Protein AF-A0A8S2XVG3-F1 (afdb_monomer_lite)

Sequence (510 aa):
TIIQNVLNEGRQILRTYENKLIPIVYLKQIENNSELLQLLKEYVKYQWGQLQTWFRSFIDQQRNEAPELYERILIRQAEYGKKYLNDCPYLSLAIQFLYELDESNIDKLNEIWHDLITDGRQAIRKHSEYFIPQVLDEQLSSNTSGIFLALKEYFRIPLTDILREIQQADRNDLYSKIFDIMVEDGWHGINKCESLLPPIKFKLLKEQVEKRFSSNHLMNIRSTTSIPFATNPEQPTTERLAVRDCVEKSSLRLIDLIQAGELIYIKTTMGNVIENIVEEFYKHHSFQTFIKACLIPIMYLLKRQQNLDLFVNNITLKLMDSTMSQDIPKISLKMLVHVLLENSDQFLSRIILTLLTKRNPVPFLVPNVHNWKNNQYTEYIPDIIDIWDYKTPTFLSFGISSCHGKSSLLNALFMCYFEQSDHSVYFQETIDIDFGYNYNPKRQLNLADTHGHMSLETLQKYVNLFDGFFINIEKEYFERNRDTVQTYLNSISDNKLKILLIRDVPQEQH

Radius of gyration: 27.26 Å; chains: 1; bounding box: 74×54×62 Å

Foldseek 3Di:
DQVVCCLAFAQQCCVVCCVVDDVVVNVQQVDPPHPLLVVLLVVVVVVQVVDDPLSVVVLVVLCVPPVVLSVQVSSVCNHTPCPQVPPANLQSVLCCSQLVDHPVCSVVSVVLVLQCQAFALVSVVVVVVSDDVVLNCCSQPDCSRSLNVSQLVVVLPLLVLQCVLLVNDCDPNLSVVQSNQCNRGHLVSLVVCCVVDDNVSSVSSNVSSCVVSPPVVVVPVPDDDDDDDDDDDDDDDPLLVLLLLLFDAAQDEPVLLVCLQPPDPPPPDLLVLLVVLLVVCVVPVRSSSSLVSVLSVLSNCLVVLHDCVVSVVSSQVVLVPDPPPDDRDDDDPLSSLVSNLSNHDPVVNVVSLVSCQQRNWDWQWFFDSPPPVPVDGDIDGDVCVVVDPPQAAEEEEFEAAFFACSVVVCCVPVVDDDDRDQPDPRQAQIKIKHQQNVDVVRDSHIYIYHHGHHDLVSCLVCLVVGQAYEYEYEQVCCVVPVVVVVSSVVSHDPSHHYHYDHDPDPPPPD

Structure (mmCIF, N/CA/C/O backbone):
data_AF-A0A8S2XVG3-F1
#
_entry.id   AF-A0A8S2XVG3-F1
#
loop_
_atom_site.group_PDB
_atom_site.id
_atom_site.type_symbol
_atom_site.label_atom_id
_atom_site.label_alt_id
_atom_site.label_comp_id
_atom_site.label_asym_id
_atom_site.label_entity_id
_atom_site.label_seq_id
_atom_site.pdbx_PDB_ins_code
_atom_site.Cartn_x
_atom_site.Cartn_y
_atom_site.Cartn_z
_atom_site.occupancy
_atom_site.B_iso_or_equiv
_atom_site.auth_seq_id
_atom_site.auth_comp_id
_atom_site.auth_asym_id
_atom_site.auth_atom_id
_atom_site.pdbx_PDB_model_num
ATOM 1 N N . THR A 1 1 ? 11.195 7.641 -12.177 1.00 75.31 1 THR A N 1
ATOM 2 C CA . THR A 1 1 ? 11.093 8.901 -12.948 1.00 75.31 1 THR A CA 1
ATOM 3 C C . THR A 1 1 ? 11.133 8.769 -14.475 1.00 75.31 1 THR A C 1
ATOM 5 O O . THR A 1 1 ? 10.624 9.659 -15.120 1.00 75.31 1 THR A O 1
ATOM 8 N N . ILE A 1 2 ? 11.619 7.698 -15.113 1.00 84.81 2 ILE A N 1
ATOM 9 C CA . ILE A 1 2 ? 11.111 7.290 -16.455 1.00 84.81 2 ILE A CA 1
ATOM 10 C C . ILE A 1 2 ? 10.787 5.804 -16.387 1.00 84.81 2 ILE A C 1
ATOM 12 O O . ILE A 1 2 ? 9.667 5.410 -16.665 1.00 84.81 2 ILE A O 1
ATOM 16 N N . ILE A 1 3 ? 11.722 5.011 -15.850 1.00 85.69 3 ILE A N 1
ATOM 17 C CA . ILE A 1 3 ? 11.545 3.574 -15.588 1.00 85.69 3 ILE A CA 1
ATOM 18 C C . ILE A 1 3 ? 10.260 3.296 -14.799 1.00 85.69 3 ILE A C 1
ATOM 20 O O . ILE A 1 3 ? 9.439 2.521 -15.257 1.00 85.69 3 ILE A O 1
ATOM 24 N N . GLN A 1 4 ? 10.036 3.969 -13.664 1.00 86.19 4 GLN A N 1
ATOM 25 C CA . GLN A 1 4 ? 8.808 3.766 -12.880 1.00 86.19 4 GLN A CA 1
ATOM 26 C C . GLN A 1 4 ? 7.526 4.058 -13.675 1.00 86.19 4 GLN A C 1
ATOM 28 O O . GLN A 1 4 ? 6.537 3.350 -13.523 1.00 86.19 4 GLN A O 1
ATOM 33 N N . ASN A 1 5 ? 7.553 5.076 -14.537 1.00 89.81 5 ASN A N 1
ATOM 34 C CA . ASN A 1 5 ? 6.406 5.427 -15.368 1.00 89.81 5 ASN A CA 1
ATOM 35 C C . ASN A 1 5 ? 6.217 4.366 -16.450 1.00 89.81 5 ASN A C 1
ATOM 37 O O . ASN A 1 5 ? 5.103 3.928 -16.667 1.00 89.81 5 ASN A O 1
ATOM 41 N N . VAL A 1 6 ? 7.299 3.862 -17.047 1.00 91.38 6 VAL A N 1
ATOM 42 C CA . VAL A 1 6 ? 7.258 2.751 -18.009 1.00 91.38 6 VAL A CA 1
ATOM 43 C C . VAL A 1 6 ? 6.750 1.455 -17.365 1.00 91.38 6 VAL A C 1
ATOM 45 O O . VAL A 1 6 ? 5.984 0.728 -17.984 1.00 91.38 6 VAL A O 1
ATOM 48 N N . LEU A 1 7 ? 7.115 1.172 -16.112 1.00 88.94 7 LEU A N 1
ATOM 49 C CA . LEU A 1 7 ? 6.604 0.010 -15.376 1.00 88.94 7 LEU A CA 1
ATOM 50 C C . LEU A 1 7 ? 5.113 0.151 -15.020 1.00 88.94 7 LEU A C 1
ATOM 52 O O . LEU A 1 7 ? 4.405 -0.850 -14.970 1.00 88.94 7 LEU A O 1
ATOM 56 N N . ASN A 1 8 ? 4.627 1.373 -14.775 1.00 85.62 8 ASN A N 1
ATOM 57 C CA . ASN A 1 8 ? 3.236 1.632 -14.386 1.00 85.62 8 ASN A CA 1
ATOM 58 C C . ASN A 1 8 ? 2.288 1.835 -15.580 1.00 85.62 8 ASN A C 1
ATOM 60 O O . ASN A 1 8 ? 1.155 1.365 -15.545 1.00 85.62 8 ASN A O 1
ATOM 64 N N . GLU A 1 9 ? 2.736 2.544 -16.610 1.00 91.75 9 GLU A N 1
ATOM 65 C CA . GLU A 1 9 ? 1.942 3.036 -17.749 1.00 91.75 9 GLU A CA 1
ATOM 66 C C . GLU A 1 9 ? 2.367 2.393 -19.077 1.00 91.75 9 GLU A C 1
ATOM 68 O O . GLU A 1 9 ? 1.848 2.728 -20.141 1.00 91.75 9 GLU A O 1
ATOM 73 N N . GLY A 1 10 ? 3.305 1.447 -19.016 1.00 94.25 10 GLY A N 1
ATOM 74 C CA . GLY A 1 10 ? 3.794 0.707 -20.166 1.00 94.25 10 GLY A CA 1
ATOM 75 C C . GLY A 1 10 ? 4.739 1.513 -21.046 1.00 94.25 10 GLY A C 1
ATOM 76 O O . GLY A 1 10 ? 5.086 2.667 -20.792 1.00 94.25 10 GLY A O 1
ATOM 77 N N . ARG A 1 11 ? 5.186 0.872 -22.120 1.00 96.00 11 ARG A N 1
ATOM 78 C CA . ARG A 1 11 ? 6.143 1.411 -23.086 1.00 96.00 11 ARG A CA 1
ATOM 79 C C . ARG A 1 11 ? 5.700 2.727 -23.727 1.00 96.00 11 ARG A C 1
ATOM 81 O O . ARG A 1 11 ? 6.538 3.595 -23.970 1.00 96.00 11 ARG A O 1
ATOM 88 N N . GLN A 1 12 ? 4.404 2.903 -23.985 1.00 94.69 12 GLN A N 1
ATOM 89 C CA . GLN A 1 12 ? 3.871 4.056 -24.717 1.00 94.69 12 GLN A CA 1
ATOM 90 C C . GLN A 1 12 ? 4.056 5.383 -23.977 1.00 94.69 12 GLN A C 1
ATOM 92 O O . GLN A 1 12 ? 4.107 6.434 -24.622 1.00 94.69 12 GLN A O 1
ATOM 97 N N . ILE A 1 13 ? 4.268 5.359 -22.656 1.00 95.19 13 ILE A N 1
ATOM 98 C CA . ILE A 1 13 ? 4.590 6.571 -21.894 1.00 95.19 13 ILE A CA 1
ATOM 99 C C . ILE A 1 13 ? 5.897 7.226 -22.360 1.00 95.19 13 ILE A C 1
ATOM 101 O O . ILE A 1 13 ? 6.072 8.433 -22.189 1.00 95.19 13 ILE A O 1
ATOM 105 N N . LEU A 1 14 ? 6.795 6.474 -23.015 1.00 93.75 14 LEU A N 1
ATOM 106 C CA . LEU A 1 14 ? 8.034 7.008 -23.587 1.00 93.75 14 LEU A CA 1
ATOM 107 C C . LEU A 1 14 ? 7.797 8.115 -24.615 1.00 93.75 14 LEU A C 1
ATOM 109 O O . LEU A 1 14 ? 8.658 8.982 -24.747 1.00 93.75 14 LEU A O 1
ATOM 113 N N . ARG A 1 15 ? 6.632 8.157 -25.274 1.00 94.69 15 ARG A N 1
ATOM 114 C CA . ARG A 1 15 ? 6.269 9.257 -26.185 1.00 94.69 15 ARG A CA 1
ATOM 115 C C . ARG A 1 15 ? 6.260 10.613 -25.477 1.00 94.69 15 ARG A C 1
ATOM 117 O O . ARG A 1 15 ? 6.651 11.619 -26.055 1.00 94.69 15 ARG A O 1
ATOM 124 N N . THR A 1 16 ? 5.904 10.649 -24.191 1.00 95.19 16 THR A N 1
ATOM 125 C CA . THR A 1 16 ? 5.948 11.886 -23.383 1.00 95.19 16 THR A CA 1
ATOM 126 C C . THR A 1 16 ? 7.378 12.338 -23.057 1.00 95.19 16 THR A C 1
ATOM 128 O O . THR A 1 16 ? 7.608 13.481 -22.657 1.00 95.19 16 THR A O 1
ATOM 131 N N . TYR A 1 17 ? 8.354 11.449 -23.262 1.00 92.88 17 TYR A N 1
ATOM 132 C CA . TYR A 1 17 ? 9.777 11.674 -23.033 1.00 92.88 17 TYR A CA 1
ATOM 133 C C . TYR A 1 17 ? 10.589 11.749 -24.328 1.00 92.88 17 TYR A C 1
ATOM 135 O O . TYR A 1 17 ? 11.808 11.847 -24.239 1.00 92.88 17 TYR A O 1
ATOM 143 N N . GLU A 1 18 ? 9.963 11.747 -25.508 1.00 92.81 18 GLU A N 1
ATOM 144 C CA . GLU A 1 18 ? 10.651 11.707 -26.808 1.00 92.81 18 GLU A CA 1
ATOM 145 C C . GLU A 1 18 ? 11.762 12.764 -26.916 1.00 92.81 18 GLU A C 1
ATOM 147 O O . GLU A 1 18 ? 12.920 12.433 -27.159 1.00 92.81 18 GLU A O 1
ATOM 152 N N . ASN A 1 19 ? 11.452 14.019 -26.575 1.00 92.75 19 ASN A N 1
ATOM 153 C CA . ASN A 1 19 ? 12.404 15.139 -26.617 1.00 92.75 19 ASN A CA 1
ATOM 154 C C . ASN A 1 19 ? 13.506 15.082 -25.540 1.00 92.75 19 ASN A C 1
ATOM 156 O O . ASN A 1 19 ? 14.414 15.911 -25.535 1.00 92.75 19 ASN A O 1
ATOM 160 N N . LYS A 1 20 ? 13.401 14.155 -24.583 1.00 91.00 20 LYS A N 1
ATOM 161 C CA . LYS A 1 20 ? 14.338 13.974 -23.462 1.00 91.00 20 LYS A CA 1
ATOM 162 C C . LYS A 1 20 ? 15.216 12.733 -23.631 1.00 91.00 20 LYS A C 1
ATOM 164 O O . LYS A 1 20 ? 16.113 12.515 -22.819 1.00 91.00 20 LYS A O 1
ATOM 169 N N . LEU A 1 21 ? 14.949 11.911 -24.644 1.00 89.38 21 LEU A N 1
ATOM 170 C CA . LEU A 1 21 ? 15.675 10.680 -24.925 1.00 89.38 21 LEU A CA 1
ATOM 171 C C . LEU A 1 21 ? 16.582 10.868 -26.138 1.00 89.38 21 LEU A C 1
ATOM 173 O O . LEU A 1 21 ? 16.324 11.684 -27.017 1.00 89.38 21 LEU A O 1
ATOM 177 N N . ILE A 1 22 ? 17.658 10.084 -26.200 1.00 94.00 22 ILE A N 1
ATOM 178 C CA . ILE A 1 22 ? 18.505 10.033 -27.394 1.00 94.00 22 ILE A CA 1
ATOM 179 C C . ILE A 1 22 ? 17.639 9.494 -28.548 1.00 94.00 22 ILE A C 1
ATOM 181 O O . ILE A 1 22 ? 17.160 8.363 -28.426 1.00 94.00 22 ILE A O 1
ATOM 185 N N . PRO A 1 23 ? 17.453 10.229 -29.665 1.00 93.69 23 PRO A N 1
ATOM 186 C CA . PRO A 1 23 ? 16.463 9.878 -30.689 1.00 93.69 23 PRO A CA 1
ATOM 187 C C . PRO A 1 23 ? 16.613 8.460 -31.245 1.00 93.69 23 PRO A C 1
ATOM 189 O O . PRO A 1 23 ? 15.637 7.728 -31.344 1.00 93.69 23 PRO A O 1
ATOM 192 N N . ILE A 1 24 ? 17.848 8.027 -31.524 1.00 92.56 24 ILE A N 1
ATOM 193 C CA . ILE A 1 24 ? 18.134 6.672 -32.026 1.00 92.56 24 ILE A CA 1
ATOM 194 C C . ILE A 1 24 ? 17.707 5.600 -31.011 1.00 92.56 24 ILE A C 1
ATOM 196 O O . ILE A 1 24 ? 17.175 4.560 -31.390 1.00 92.56 24 ILE A O 1
ATOM 200 N N . VAL A 1 25 ? 17.916 5.850 -29.714 1.00 88.81 25 VAL A N 1
ATOM 201 C CA . VAL A 1 25 ? 17.513 4.924 -28.647 1.00 88.81 25 VAL A CA 1
ATOM 202 C C . VAL A 1 25 ? 15.995 4.896 -28.524 1.00 88.81 25 VAL A C 1
ATOM 204 O O . VAL A 1 25 ? 15.422 3.817 -28.451 1.00 88.81 25 VAL A O 1
ATOM 207 N N . TYR A 1 26 ? 15.340 6.056 -28.535 1.00 93.88 26 TYR A N 1
ATOM 208 C CA . TYR A 1 26 ? 13.881 6.138 -28.483 1.00 93.88 26 TYR A CA 1
ATOM 209 C C . TYR A 1 26 ? 13.224 5.390 -29.647 1.00 93.88 26 TYR A C 1
ATOM 211 O O . TYR A 1 26 ? 12.394 4.515 -29.405 1.00 93.88 26 TYR A O 1
ATOM 219 N N . LEU A 1 27 ? 13.651 5.670 -30.884 1.00 93.94 27 LEU A N 1
ATOM 220 C CA . LEU A 1 27 ? 13.124 5.017 -32.083 1.00 93.94 27 LEU A CA 1
ATOM 221 C C . LEU A 1 27 ? 13.287 3.495 -31.993 1.00 93.94 27 LEU A C 1
ATOM 223 O O . LEU A 1 27 ? 12.306 2.767 -32.113 1.00 93.94 27 LEU A O 1
ATOM 227 N N . LYS A 1 28 ? 14.482 3.016 -31.624 1.00 94.38 28 LYS A N 1
ATOM 228 C CA . LYS A 1 28 ? 14.734 1.582 -31.425 1.00 94.38 28 LYS A CA 1
ATOM 229 C C . LYS A 1 28 ? 13.842 0.960 -30.343 1.00 94.38 28 LYS A C 1
ATOM 231 O O . LYS A 1 28 ? 13.479 -0.209 -30.438 1.00 94.38 28 LYS A O 1
ATOM 236 N N . GLN A 1 29 ? 13.516 1.700 -29.281 1.00 93.06 29 GLN A N 1
ATOM 237 C CA . GLN A 1 29 ? 12.730 1.161 -28.168 1.00 93.06 29 GLN A CA 1
ATOM 238 C C . GLN A 1 29 ? 11.214 1.244 -28.376 1.00 93.06 29 GLN A C 1
ATOM 240 O O . GLN A 1 29 ? 10.501 0.474 -27.728 1.00 93.06 29 GLN A O 1
ATOM 245 N N . ILE A 1 30 ? 10.718 2.099 -29.277 1.00 92.88 30 ILE A N 1
ATOM 246 C CA . ILE A 1 30 ? 9.289 2.193 -29.623 1.00 92.88 30 ILE A CA 1
ATOM 247 C C . ILE A 1 30 ? 8.900 1.306 -30.822 1.00 92.88 30 ILE A C 1
ATOM 249 O O . ILE A 1 30 ? 7.721 1.007 -31.004 1.00 92.88 30 ILE A O 1
ATOM 253 N N . GLU A 1 31 ? 9.875 0.834 -31.605 1.00 92.69 31 GLU A N 1
ATOM 254 C CA . GLU A 1 31 ? 9.681 -0.137 -32.692 1.00 92.69 31 GLU A CA 1
ATOM 255 C C . GLU A 1 31 ? 9.022 -1.442 -32.217 1.00 92.69 31 GLU A C 1
ATOM 257 O O . GLU A 1 31 ? 9.217 -1.893 -31.086 1.00 92.69 31 GLU A O 1
ATOM 262 N N . ASN A 1 32 ? 8.250 -2.093 -33.090 1.00 88.25 32 ASN A N 1
ATOM 263 C CA . ASN A 1 32 ? 7.699 -3.419 -32.799 1.00 88.25 32 ASN A CA 1
ATOM 264 C C . ASN A 1 32 ? 8.835 -4.412 -32.503 1.00 88.25 32 ASN A C 1
ATOM 266 O O . ASN A 1 32 ? 9.866 -4.396 -33.169 1.00 88.25 32 ASN A O 1
ATOM 270 N N . ASN A 1 33 ? 8.634 -5.294 -31.520 1.00 89.44 33 ASN A N 1
ATOM 271 C CA . ASN A 1 33 ? 9.637 -6.263 -31.053 1.00 89.44 33 ASN A CA 1
ATOM 272 C C . ASN A 1 33 ? 10.908 -5.651 -30.435 1.00 89.44 33 ASN A C 1
ATOM 274 O O . ASN A 1 33 ? 11.951 -6.307 -30.415 1.00 89.44 33 ASN A O 1
ATOM 278 N N . SER A 1 34 ? 10.834 -4.428 -29.897 1.00 95.50 34 SER A N 1
ATOM 279 C CA . SER A 1 34 ? 11.965 -3.846 -29.174 1.00 95.50 34 SER A CA 1
ATOM 280 C C . SER A 1 34 ? 12.362 -4.661 -27.939 1.00 95.50 34 SER A C 1
ATOM 282 O O . SER A 1 34 ? 11.557 -5.375 -27.336 1.00 95.50 34 SER A O 1
ATOM 284 N N . GLU A 1 35 ? 13.622 -4.520 -27.530 1.00 95.38 35 GLU A N 1
ATOM 285 C CA . GLU A 1 35 ? 14.143 -5.137 -26.307 1.00 95.38 35 GLU A CA 1
ATOM 286 C C . GLU A 1 35 ? 13.335 -4.708 -25.076 1.00 95.38 35 GLU A C 1
ATOM 288 O O . GLU A 1 35 ? 12.970 -5.545 -24.251 1.00 95.38 35 GLU A O 1
ATOM 293 N N . LEU A 1 36 ? 12.974 -3.423 -24.989 1.00 94.69 36 LEU A N 1
ATOM 294 C CA . LEU A 1 36 ? 12.131 -2.913 -23.915 1.00 94.69 36 LEU A CA 1
ATOM 295 C C . LEU A 1 36 ? 10.761 -3.594 -23.880 1.00 94.69 36 LEU A C 1
ATOM 297 O O . LEU A 1 36 ? 10.282 -3.918 -22.796 1.00 94.69 36 LEU A O 1
ATOM 301 N N . LEU A 1 37 ? 10.137 -3.834 -25.037 1.00 96.81 37 LEU A N 1
ATOM 302 C CA . LEU A 1 37 ? 8.866 -4.552 -25.084 1.00 96.81 37 LEU A CA 1
ATOM 303 C C . LEU A 1 37 ? 9.021 -5.966 -24.509 1.00 96.81 37 LEU A C 1
ATOM 305 O O . LEU A 1 37 ? 8.210 -6.370 -23.681 1.00 96.81 37 LEU A O 1
ATOM 309 N N . GLN A 1 38 ? 10.082 -6.695 -24.871 1.00 97.38 38 GLN A N 1
ATOM 310 C CA . GLN A 1 38 ? 10.323 -8.037 -24.322 1.00 97.38 38 GLN A CA 1
ATOM 311 C C . GLN A 1 38 ? 10.580 -8.011 -22.810 1.00 97.38 38 GLN A C 1
ATOM 313 O O . GLN A 1 38 ? 10.006 -8.818 -22.081 1.00 97.38 38 GLN A O 1
ATOM 318 N N . LEU A 1 39 ? 11.368 -7.053 -22.314 1.00 96.75 39 LEU A N 1
ATOM 319 C CA . LEU A 1 39 ? 11.616 -6.897 -20.876 1.00 96.75 39 LEU A CA 1
ATOM 320 C C . LEU A 1 39 ? 10.335 -6.574 -20.100 1.00 96.75 39 LEU A C 1
ATOM 322 O O . LEU A 1 39 ? 10.107 -7.126 -19.024 1.00 96.75 39 LEU A O 1
ATOM 326 N N . LEU A 1 40 ? 9.476 -5.711 -20.646 1.00 95.88 40 LEU A N 1
ATOM 327 C CA . LEU A 1 40 ? 8.200 -5.375 -20.019 1.00 95.88 40 LEU A CA 1
ATOM 328 C C . LEU A 1 40 ? 7.232 -6.553 -20.026 1.00 95.88 40 LEU A C 1
ATOM 330 O O . LEU A 1 40 ? 6.539 -6.765 -19.035 1.00 95.88 40 LEU A O 1
ATOM 334 N N . LYS A 1 41 ? 7.228 -7.370 -21.081 1.00 97.31 41 LYS A N 1
ATOM 335 C CA . LYS A 1 41 ? 6.470 -8.623 -21.093 1.00 97.31 41 LYS A CA 1
ATOM 336 C C . LYS A 1 41 ? 6.935 -9.571 -19.986 1.00 97.31 41 LYS A C 1
ATOM 338 O O . LYS A 1 41 ? 6.103 -10.100 -19.257 1.00 97.31 41 LYS A O 1
ATOM 343 N N . GLU A 1 42 ? 8.240 -9.763 -19.807 1.00 96.44 42 GLU A N 1
ATOM 344 C CA . GLU A 1 42 ? 8.758 -10.597 -18.711 1.00 96.44 42 GLU A CA 1
ATOM 345 C C . GLU A 1 42 ? 8.412 -10.021 -17.332 1.00 96.44 42 GLU A C 1
ATOM 347 O O . GLU A 1 42 ? 8.013 -10.760 -16.430 1.00 96.44 42 GLU A O 1
ATOM 352 N N . TYR A 1 43 ? 8.465 -8.697 -17.178 1.00 94.56 43 TYR A N 1
ATOM 353 C CA . TYR A 1 43 ? 8.011 -8.030 -15.960 1.00 94.56 43 TYR A CA 1
ATOM 354 C C . TYR A 1 43 ? 6.520 -8.275 -15.683 1.00 94.56 43 TYR A C 1
ATOM 356 O O . TYR A 1 43 ? 6.160 -8.640 -14.565 1.00 94.56 43 TYR A O 1
ATOM 364 N N . VAL A 1 44 ? 5.650 -8.138 -16.688 1.00 93.69 44 VAL A N 1
ATOM 365 C CA . VAL A 1 44 ? 4.208 -8.402 -16.547 1.00 93.69 44 VAL A CA 1
ATOM 366 C C . VAL A 1 44 ? 3.950 -9.868 -16.186 1.00 93.69 44 VAL A C 1
ATOM 368 O O . VAL A 1 44 ? 3.191 -10.131 -15.254 1.00 93.69 44 VAL A O 1
ATOM 371 N N . LYS A 1 45 ? 4.629 -10.827 -16.834 1.00 93.81 45 LYS A N 1
ATOM 372 C CA . LYS A 1 45 ? 4.552 -12.253 -16.462 1.00 93.81 45 LYS A CA 1
ATOM 373 C C . LYS A 1 45 ? 4.946 -12.476 -15.008 1.00 93.81 45 LYS A C 1
ATOM 375 O O . LYS A 1 45 ? 4.254 -13.192 -14.286 1.00 93.81 45 LYS A O 1
ATOM 380 N N . TYR A 1 46 ? 6.042 -11.856 -14.572 1.00 90.94 46 TYR A N 1
ATOM 381 C CA . TYR A 1 46 ? 6.489 -11.940 -13.188 1.00 90.94 46 TYR A CA 1
ATOM 382 C C . TYR A 1 46 ? 5.425 -11.402 -12.225 1.00 90.94 46 TYR A C 1
ATOM 384 O O . TYR A 1 46 ? 5.122 -12.072 -11.241 1.00 90.94 46 TYR A O 1
ATOM 392 N N . GLN A 1 47 ? 4.816 -10.248 -12.527 1.00 88.50 47 GLN A N 1
ATOM 393 C CA . GLN A 1 47 ? 3.728 -9.672 -11.727 1.00 88.50 47 GLN A CA 1
ATOM 394 C C . GLN A 1 47 ? 2.523 -10.614 -11.646 1.00 88.50 47 GLN A C 1
ATOM 396 O O . GLN A 1 47 ? 2.015 -10.860 -10.554 1.00 88.50 47 GLN A O 1
ATOM 401 N N . TRP A 1 48 ? 2.103 -11.208 -12.766 1.00 89.06 48 TRP A N 1
ATOM 402 C CA . TRP A 1 48 ? 1.033 -12.212 -12.768 1.00 89.06 48 TRP A CA 1
ATOM 403 C C . TRP A 1 48 ? 1.395 -13.443 -11.926 1.00 89.06 48 TRP A C 1
ATOM 405 O O . TRP A 1 48 ? 0.543 -13.986 -11.224 1.00 89.06 48 TRP A O 1
ATOM 415 N N . GLY A 1 49 ? 2.672 -13.831 -11.914 1.00 80.12 49 GLY A N 1
ATOM 416 C CA . GLY A 1 49 ? 3.215 -14.898 -11.072 1.00 80.12 49 GLY A CA 1
ATOM 417 C C . GLY A 1 49 ? 3.228 -14.600 -9.565 1.00 80.12 49 GLY A C 1
ATOM 418 O O . GLY A 1 49 ? 3.393 -15.530 -8.774 1.00 80.12 49 GLY A O 1
ATOM 419 N N . GLN A 1 50 ? 3.034 -13.346 -9.146 1.00 83.75 50 GLN A N 1
ATOM 420 C CA . GLN A 1 50 ? 2.890 -12.972 -7.731 1.00 83.75 50 GLN A CA 1
ATOM 421 C C . GLN A 1 50 ? 1.429 -12.982 -7.250 1.00 83.75 50 GLN A C 1
ATOM 423 O O . GLN A 1 50 ? 1.171 -12.825 -6.058 1.00 83.75 50 GLN A O 1
ATOM 428 N N . LEU A 1 51 ? 0.461 -13.165 -8.155 1.00 85.50 51 LEU A N 1
ATOM 429 C CA . LEU A 1 51 ? -0.963 -13.176 -7.819 1.00 85.50 51 LEU A CA 1
ATOM 430 C C . LEU A 1 51 ? -1.398 -14.506 -7.178 1.00 85.50 51 LEU A C 1
ATOM 432 O O . LEU A 1 51 ? -0.646 -15.485 -7.101 1.00 85.50 51 LEU A O 1
ATOM 436 N N . GLN A 1 52 ? -2.644 -14.548 -6.694 1.00 85.19 52 GLN A N 1
ATOM 437 C CA . GLN A 1 52 ? -3.202 -15.730 -6.030 1.00 85.19 52 GLN A CA 1
ATOM 438 C C . GLN A 1 52 ? -3.076 -17.010 -6.869 1.00 85.19 52 GLN A C 1
ATOM 440 O O . GLN A 1 52 ? -3.100 -16.994 -8.098 1.00 85.19 52 GLN A O 1
ATOM 445 N N . THR A 1 53 ? -2.956 -18.151 -6.189 1.00 90.62 53 THR A N 1
ATOM 446 C CA . THR A 1 53 ? -2.682 -19.457 -6.812 1.00 90.62 53 THR A CA 1
ATOM 447 C C . THR A 1 53 ? -3.738 -19.870 -7.839 1.00 90.62 53 THR A C 1
ATOM 449 O O . THR A 1 53 ? -3.387 -20.413 -8.887 1.00 90.62 53 THR A O 1
ATOM 452 N N . TRP A 1 54 ? -5.017 -19.575 -7.580 1.00 93.56 54 TRP A N 1
ATOM 453 C CA . TRP A 1 54 ? -6.089 -19.846 -8.541 1.00 93.56 54 TRP A CA 1
ATOM 454 C C . TRP A 1 54 ? -5.904 -19.022 -9.820 1.00 93.56 54 TRP A C 1
ATOM 456 O O . TRP A 1 54 ? -6.058 -19.544 -10.918 1.00 93.56 54 TRP A O 1
ATOM 466 N N . PHE A 1 55 ? -5.497 -17.758 -9.679 1.00 94.25 55 PHE A N 1
ATOM 467 C CA . PHE A 1 55 ? -5.327 -16.856 -10.808 1.00 94.25 55 PHE A CA 1
ATOM 468 C C . PHE A 1 55 ? -4.105 -17.232 -11.641 1.00 94.25 55 PHE A C 1
ATOM 470 O O . PHE A 1 55 ? -4.167 -17.213 -12.862 1.00 94.25 55 PHE A O 1
ATOM 477 N N . ARG A 1 56 ? -3.016 -17.662 -10.997 1.00 93.00 56 ARG A N 1
ATOM 478 C CA . ARG A 1 56 ? -1.869 -18.250 -11.703 1.00 93.00 56 ARG A CA 1
ATOM 479 C C . ARG A 1 56 ? -2.280 -19.455 -12.540 1.00 93.00 56 ARG A C 1
ATOM 481 O O . ARG A 1 56 ? -1.952 -19.507 -13.716 1.00 93.00 56 ARG A O 1
ATOM 488 N N . SER A 1 57 ? -3.063 -20.358 -11.951 1.00 94.38 57 SER A N 1
ATOM 489 C CA . SER A 1 57 ? -3.571 -21.542 -12.653 1.00 94.38 57 SER A CA 1
ATOM 490 C C . SER A 1 57 ? -4.459 -21.155 -13.840 1.00 94.38 57 SER A C 1
ATOM 492 O O . SER A 1 57 ? -4.308 -21.713 -14.921 1.00 94.38 57 SER A O 1
ATOM 494 N N . PHE A 1 58 ? -5.327 -20.152 -13.665 1.00 94.44 58 PHE A N 1
ATOM 495 C CA . PHE A 1 58 ? -6.143 -19.585 -14.739 1.00 94.44 58 PHE A CA 1
ATOM 496 C C . PHE A 1 58 ? -5.278 -19.005 -15.869 1.00 94.44 58 PHE A C 1
ATOM 498 O O . PHE A 1 58 ? -5.473 -19.344 -17.030 1.00 94.44 58 PHE A O 1
ATOM 505 N N . ILE A 1 59 ? -4.281 -18.179 -15.546 1.00 94.69 59 ILE A N 1
ATOM 506 C CA . ILE A 1 59 ? -3.372 -17.587 -16.537 1.00 94.69 59 ILE A CA 1
ATOM 507 C C . ILE A 1 59 ? -2.555 -18.658 -17.272 1.00 94.69 59 ILE A C 1
ATOM 509 O O . ILE A 1 59 ? -2.390 -18.566 -18.489 1.00 94.69 59 ILE A O 1
ATOM 513 N N . ASP A 1 60 ? -2.068 -19.680 -16.569 1.00 94.06 60 ASP A N 1
ATOM 514 C CA . ASP A 1 60 ? -1.328 -20.791 -17.174 1.00 94.06 60 ASP A CA 1
ATOM 515 C C . ASP A 1 60 ? -2.217 -21.632 -18.100 1.00 94.06 60 ASP A C 1
ATOM 517 O O . ASP A 1 60 ? -1.772 -22.045 -19.172 1.00 94.06 60 ASP A O 1
ATOM 521 N N . GLN A 1 61 ? -3.484 -21.842 -17.737 1.00 94.00 61 GLN A N 1
ATOM 522 C CA . GLN A 1 61 ? -4.470 -22.474 -18.612 1.00 94.00 61 GLN A CA 1
ATOM 523 C C . GLN A 1 61 ? -4.681 -21.643 -19.885 1.00 94.00 61 GLN A C 1
ATOM 525 O O . GLN A 1 61 ? -4.520 -22.168 -20.985 1.00 94.00 61 GLN A O 1
ATOM 530 N N . GLN A 1 62 ? -4.929 -20.335 -19.752 1.00 93.81 62 GLN A N 1
ATOM 531 C CA . GLN A 1 62 ? -5.123 -19.431 -20.894 1.00 93.81 62 GLN A CA 1
ATOM 532 C C . GLN A 1 62 ? -3.890 -19.357 -21.804 1.00 93.81 62 GLN A C 1
ATOM 534 O O . GLN A 1 62 ? -4.014 -19.290 -23.026 1.00 93.81 62 GLN A O 1
ATOM 539 N N . ARG A 1 63 ? -2.686 -19.431 -21.229 1.00 94.94 63 ARG A N 1
ATOM 540 C CA . ARG A 1 63 ? -1.432 -19.511 -21.985 1.00 94.94 63 ARG A CA 1
ATOM 541 C C . ARG A 1 63 ? -1.361 -20.756 -22.874 1.00 94.94 63 ARG A C 1
ATOM 543 O O . ARG A 1 63 ? -0.764 -20.686 -23.946 1.00 94.94 63 ARG A O 1
ATOM 550 N N . ASN A 1 64 ? -1.923 -21.876 -22.427 1.00 95.75 64 ASN A N 1
ATOM 551 C CA . ASN A 1 64 ? -1.892 -23.142 -23.157 1.00 95.75 64 ASN A CA 1
ATOM 552 C C . ASN A 1 64 ? -3.050 -23.269 -24.155 1.00 95.75 64 ASN A C 1
ATOM 554 O O . ASN A 1 64 ? -2.843 -23.764 -25.259 1.00 95.75 64 ASN A O 1
ATOM 558 N N . GLU A 1 65 ? -4.249 -22.828 -23.776 1.00 92.62 65 GLU A N 1
ATOM 559 C CA . GLU A 1 65 ? -5.465 -22.956 -24.589 1.00 92.62 65 GLU A CA 1
ATOM 560 C C . GLU A 1 65 ? -5.558 -21.885 -25.680 1.00 92.62 65 GLU A C 1
ATOM 562 O O . GLU A 1 65 ? -5.947 -22.188 -26.806 1.00 92.62 65 GLU A O 1
ATOM 567 N N . ALA A 1 66 ? -5.152 -20.649 -25.373 1.00 92.12 66 ALA A N 1
ATOM 568 C CA . ALA A 1 66 ? -5.243 -19.502 -26.274 1.00 92.12 66 ALA A CA 1
ATOM 569 C C . ALA A 1 66 ? -3.925 -18.695 -26.301 1.00 92.12 66 ALA A C 1
ATOM 571 O O . ALA A 1 66 ? -3.901 -17.512 -25.938 1.00 92.12 66 ALA A O 1
ATOM 572 N N . PRO A 1 67 ? -2.803 -19.295 -26.751 1.00 94.88 67 PRO A N 1
ATOM 573 C CA . PRO A 1 67 ? -1.477 -18.673 -26.691 1.00 94.88 67 PRO A CA 1
ATOM 574 C C . PRO A 1 67 ? -1.395 -17.334 -27.439 1.00 94.88 67 PRO A C 1
ATOM 576 O O . PRO A 1 67 ? -0.711 -16.418 -26.986 1.00 94.88 67 PRO A O 1
ATOM 579 N N . GLU A 1 68 ? -2.117 -17.186 -28.554 1.00 94.38 68 GLU A N 1
ATOM 580 C CA . GLU A 1 68 ? -2.162 -15.932 -29.317 1.00 94.38 68 GLU A CA 1
ATOM 581 C C . GLU A 1 68 ? -2.887 -14.814 -28.559 1.00 94.38 68 GLU A C 1
ATOM 583 O O . GLU A 1 68 ? -2.446 -13.665 -28.561 1.00 94.38 68 GLU A O 1
ATOM 588 N N . LEU A 1 69 ? -3.996 -15.125 -27.880 1.00 92.25 69 LEU A N 1
ATOM 589 C CA . LEU A 1 69 ? -4.707 -14.157 -27.045 1.00 92.25 69 LEU A CA 1
ATOM 590 C C . LEU A 1 69 ? -3.877 -13.771 -25.820 1.00 92.25 69 LEU A C 1
ATOM 592 O O . LEU A 1 69 ? -3.746 -12.583 -25.525 1.00 92.25 69 LEU A O 1
ATOM 596 N N . TYR A 1 70 ? -3.269 -14.756 -25.159 1.00 95.44 70 TYR A N 1
ATOM 597 C CA . TYR A 1 70 ? -2.336 -14.534 -24.059 1.00 95.44 70 TYR A CA 1
ATOM 598 C C . TYR A 1 70 ? -1.218 -13.576 -24.452 1.00 95.44 70 TYR A C 1
ATOM 600 O O . TYR A 1 70 ? -0.974 -12.588 -23.758 1.00 95.44 70 TYR A O 1
ATOM 608 N N . GLU A 1 71 ? -0.579 -13.827 -25.590 1.00 95.00 71 GLU A N 1
ATOM 609 C CA . GLU A 1 71 ? 0.497 -12.985 -26.094 1.00 95.00 71 GLU A CA 1
ATOM 610 C C . GLU A 1 71 ? 0.000 -11.572 -26.437 1.00 95.00 71 GLU A C 1
ATOM 612 O O . GLU A 1 71 ? 0.659 -10.593 -26.085 1.00 95.00 71 GLU A O 1
ATOM 617 N N . ARG A 1 72 ? -1.191 -11.432 -27.036 1.00 93.38 72 ARG A N 1
ATOM 618 C CA . ARG A 1 72 ? -1.803 -10.119 -27.317 1.00 93.38 72 ARG A CA 1
ATOM 619 C C . ARG A 1 72 ? -2.084 -9.319 -26.045 1.00 93.38 72 ARG A C 1
ATOM 621 O O . ARG A 1 72 ? -1.730 -8.142 -25.982 1.00 93.38 72 ARG A O 1
ATOM 628 N N . ILE A 1 73 ? -2.689 -9.932 -25.027 1.00 93.44 73 ILE A N 1
ATOM 629 C CA . ILE A 1 73 ? -2.960 -9.271 -23.739 1.00 93.44 73 ILE A CA 1
ATOM 630 C C . ILE A 1 73 ? -1.642 -8.892 -23.065 1.00 93.44 73 ILE A C 1
ATOM 632 O O . ILE A 1 73 ? -1.498 -7.777 -22.570 1.00 93.44 73 ILE A O 1
ATOM 636 N N . LEU A 1 74 ? -0.656 -9.785 -23.090 1.00 95.06 74 LEU A N 1
ATOM 637 C CA . LEU A 1 74 ? 0.658 -9.538 -22.517 1.00 95.06 74 LEU A CA 1
ATOM 638 C C . LEU A 1 74 ? 1.372 -8.355 -23.192 1.00 95.06 74 LEU A C 1
ATOM 640 O O . LEU A 1 74 ? 1.894 -7.481 -22.497 1.00 95.06 74 LEU A O 1
ATOM 644 N N . ILE A 1 75 ? 1.362 -8.296 -24.527 1.00 94.75 75 ILE A N 1
ATOM 645 C CA . ILE A 1 75 ? 1.883 -7.157 -25.295 1.00 94.75 75 ILE A CA 1
ATOM 646 C C . ILE A 1 75 ? 1.139 -5.885 -24.899 1.00 94.75 75 ILE A C 1
ATOM 648 O O . ILE A 1 75 ? 1.779 -4.896 -24.560 1.00 94.75 75 ILE A O 1
ATOM 652 N N . ARG A 1 76 ? -0.196 -5.909 -24.851 1.00 91.88 76 ARG A N 1
ATOM 653 C CA . ARG A 1 76 ? -1.004 -4.742 -24.474 1.00 91.88 76 ARG A CA 1
ATOM 654 C C . ARG A 1 76 ? -0.645 -4.213 -23.084 1.00 91.88 76 ARG A C 1
ATOM 656 O O . ARG A 1 76 ? -0.501 -3.007 -22.902 1.00 91.88 76 ARG A O 1
ATOM 663 N N . GLN A 1 77 ? -0.472 -5.095 -22.105 1.00 93.44 77 GLN A N 1
ATOM 664 C CA . GLN A 1 77 ? -0.057 -4.698 -20.757 1.00 93.44 77 GLN A CA 1
ATOM 665 C C . GLN A 1 77 ? 1.373 -4.144 -20.742 1.00 93.44 77 GLN A C 1
ATOM 667 O O . GLN A 1 77 ? 1.650 -3.171 -20.047 1.00 93.44 77 GLN A O 1
ATOM 672 N N . ALA A 1 78 ? 2.283 -4.697 -21.544 1.00 94.88 78 ALA A N 1
ATOM 673 C CA . ALA A 1 78 ? 3.628 -4.148 -21.694 1.00 94.88 78 ALA A CA 1
ATOM 674 C C . ALA A 1 78 ? 3.629 -2.773 -22.396 1.00 94.88 78 ALA A C 1
ATOM 676 O O . ALA A 1 78 ? 4.425 -1.898 -22.056 1.00 94.88 78 ALA A O 1
ATOM 677 N N . GLU A 1 79 ? 2.724 -2.548 -23.348 1.00 94.25 79 GLU A N 1
ATOM 678 C CA . GLU A 1 79 ? 2.584 -1.291 -24.090 1.00 94.25 79 GLU A CA 1
ATOM 679 C C . GLU A 1 79 ? 1.955 -0.176 -23.256 1.00 94.25 79 GLU A C 1
ATOM 681 O O . GLU A 1 79 ? 2.428 0.958 -23.300 1.00 94.25 79 GLU A O 1
ATOM 686 N N . TYR A 1 80 ? 0.913 -0.492 -22.489 1.00 92.75 80 TYR A N 1
ATOM 687 C CA . TYR A 1 80 ? 0.038 0.508 -21.868 1.00 92.75 80 TYR A CA 1
ATOM 688 C C . TYR A 1 80 ? -0.059 0.399 -20.339 1.00 92.75 80 TYR A C 1
ATOM 690 O O . TYR A 1 80 ? -0.805 1.152 -19.706 1.00 92.75 80 TYR A O 1
ATOM 698 N N . GLY A 1 81 ? 0.675 -0.535 -19.730 1.00 91.19 81 GLY A N 1
ATOM 699 C CA . GLY A 1 81 ? 0.720 -0.732 -18.286 1.00 91.19 81 GLY A CA 1
ATOM 700 C C . GLY A 1 81 ? -0.671 -0.935 -17.698 1.00 91.19 81 GLY A C 1
ATOM 701 O O . GLY A 1 81 ? -1.515 -1.632 -18.255 1.00 91.19 81 GLY A O 1
ATOM 702 N N . LYS A 1 82 ? -0.941 -0.256 -16.583 1.00 86.94 82 LYS A N 1
ATOM 703 C CA . LYS A 1 82 ? -2.196 -0.365 -15.829 1.00 86.94 82 LYS A CA 1
ATOM 704 C C . LYS A 1 82 ? -3.408 0.266 -16.516 1.00 86.94 82 LYS A C 1
ATOM 706 O O . LYS A 1 82 ? -4.501 0.168 -15.979 1.00 86.94 82 LYS A O 1
ATOM 711 N N . LYS A 1 83 ? -3.269 0.873 -17.702 1.00 86.69 83 LYS A N 1
ATOM 712 C CA . LYS A 1 83 ? -4.386 1.526 -18.413 1.00 86.69 83 LYS A CA 1
ATOM 713 C C . LYS A 1 83 ? -5.607 0.615 -18.599 1.00 86.69 83 LYS A C 1
ATOM 715 O O . LYS A 1 83 ? -6.732 1.103 -18.611 1.00 86.69 83 LYS A O 1
ATOM 720 N N . TYR A 1 84 ? -5.383 -0.691 -18.750 1.00 83.00 84 TYR A N 1
ATOM 721 C CA . TYR A 1 84 ? -6.437 -1.698 -18.938 1.00 83.00 84 TYR A CA 1
ATOM 722 C C . TYR A 1 84 ? -6.580 -2.645 -17.746 1.00 83.00 84 TYR A C 1
ATOM 724 O O . TYR A 1 84 ? -7.144 -3.732 -17.869 1.00 83.00 84 TYR A O 1
ATOM 732 N N . LEU A 1 85 ? -6.015 -2.253 -16.609 1.00 82.50 85 LEU A N 1
ATOM 733 C CA . LEU A 1 85 ? -6.228 -2.878 -15.319 1.00 82.50 85 LEU A CA 1
ATOM 734 C C . LEU A 1 85 ? -6.987 -1.844 -14.497 1.00 82.50 85 LEU A C 1
ATOM 736 O O . LEU A 1 85 ? -6.375 -0.989 -13.860 1.00 82.50 85 LEU A O 1
ATOM 740 N N . ASN A 1 86 ? -8.321 -1.915 -14.547 1.00 82.94 86 ASN A N 1
ATOM 741 C CA . ASN A 1 86 ? -9.176 -1.193 -13.605 1.00 82.94 86 ASN A CA 1
ATOM 742 C C . ASN A 1 86 ? -8.768 -1.562 -12.158 1.00 82.94 86 ASN A C 1
ATOM 744 O O . ASN A 1 86 ? -7.867 -2.372 -11.928 1.00 82.94 86 ASN A O 1
ATOM 748 N N . ASP A 1 87 ? -9.472 -1.042 -11.156 1.00 81.44 87 ASP A N 1
ATOM 749 C CA . ASP A 1 87 ? -9.099 -1.160 -9.733 1.00 81.44 87 ASP A CA 1
ATOM 750 C C . ASP A 1 87 ? -8.917 -2.604 -9.200 1.00 81.44 87 ASP A C 1
ATOM 752 O O . ASP A 1 87 ? -8.400 -2.805 -8.103 1.00 81.44 87 ASP A O 1
ATOM 756 N N . CYS A 1 88 ? -9.302 -3.628 -9.972 1.00 88.88 88 CYS A N 1
ATOM 757 C CA . CYS A 1 88 ? -8.988 -5.033 -9.716 1.00 88.88 88 CYS A CA 1
ATOM 758 C C . CYS A 1 88 ? -8.333 -5.704 -10.948 1.00 88.88 88 CYS A C 1
ATOM 760 O O . CYS A 1 88 ? -9.008 -5.964 -11.956 1.00 88.88 88 CYS A O 1
ATOM 762 N N . PRO A 1 89 ? -7.032 -6.058 -10.869 1.00 90.62 89 PRO A N 1
ATOM 763 C CA . PRO A 1 89 ? -6.329 -6.771 -11.936 1.00 90.62 89 PRO A CA 1
ATOM 764 C C . PRO A 1 89 ? -6.932 -8.143 -12.261 1.00 90.62 89 PRO A C 1
ATOM 766 O O . PRO A 1 89 ? -6.990 -8.508 -13.433 1.00 90.62 89 PRO A O 1
ATOM 769 N N . TYR A 1 90 ? -7.424 -8.876 -11.251 1.00 93.38 90 TYR A N 1
ATOM 770 C CA . TYR A 1 90 ? -8.025 -10.204 -11.430 1.00 93.38 90 TYR A CA 1
ATOM 771 C C . TYR A 1 90 ? -9.210 -10.155 -12.393 1.00 93.38 90 TYR A C 1
ATOM 773 O O . TYR A 1 90 ? -9.244 -10.885 -13.379 1.00 93.38 90 TYR A O 1
ATOM 781 N N . LEU A 1 91 ? -10.151 -9.244 -12.135 1.00 94.56 91 LEU A N 1
ATOM 782 C CA . LEU A 1 91 ? -11.345 -9.078 -12.958 1.00 94.56 91 LEU A CA 1
ATOM 783 C C . LEU A 1 91 ? -11.000 -8.516 -14.339 1.00 94.56 91 LEU A C 1
ATOM 785 O O . LEU A 1 91 ? -11.541 -8.979 -15.338 1.00 94.56 91 LEU A O 1
ATOM 789 N N . SER A 1 92 ? -10.040 -7.591 -14.421 1.00 93.06 92 SER A N 1
ATOM 790 C CA . SER A 1 92 ? -9.698 -6.932 -15.688 1.00 93.06 92 SER A CA 1
ATOM 791 C C . SER A 1 92 ? -9.084 -7.922 -16.667 1.00 93.06 92 SER A C 1
ATOM 793 O O . SER A 1 92 ? -9.373 -7.894 -17.861 1.00 93.06 92 SER A O 1
ATOM 795 N N . LEU A 1 93 ? -8.222 -8.800 -16.160 1.00 93.31 93 LEU A N 1
ATOM 796 C CA . LEU A 1 93 ? -7.589 -9.840 -16.954 1.00 93.31 93 LEU A CA 1
ATOM 797 C C . LEU A 1 93 ? -8.565 -10.976 -17.254 1.00 93.31 93 LEU A C 1
ATOM 799 O O . LEU A 1 93 ? -8.621 -11.402 -18.401 1.00 93.31 93 LEU A O 1
ATOM 803 N N . ALA A 1 94 ? -9.373 -11.421 -16.284 1.00 94.44 94 ALA A N 1
ATOM 804 C CA . ALA A 1 94 ? -10.388 -12.446 -16.529 1.00 94.44 94 ALA A CA 1
ATOM 805 C C . ALA A 1 94 ? -11.353 -12.028 -17.650 1.00 94.44 94 ALA A C 1
ATOM 807 O O . ALA A 1 94 ? -11.611 -12.828 -18.542 1.00 94.44 94 ALA A O 1
ATOM 808 N N . ILE A 1 95 ? -11.808 -10.768 -17.667 1.00 94.12 95 ILE A N 1
ATOM 809 C CA . ILE A 1 95 ? -12.640 -10.249 -18.761 1.00 94.12 95 ILE A CA 1
ATOM 810 C C . ILE A 1 95 ? -11.863 -10.249 -20.081 1.00 94.12 95 ILE A C 1
ATOM 812 O O . ILE A 1 95 ? -12.362 -10.760 -21.074 1.00 94.12 95 ILE A O 1
ATOM 816 N N . GLN A 1 96 ? -10.637 -9.720 -20.110 1.00 92.88 96 GLN A N 1
ATOM 817 C CA . GLN A 1 96 ? -9.851 -9.676 -21.350 1.00 92.88 96 GLN A CA 1
ATOM 818 C C . GLN A 1 96 ? -9.610 -11.066 -21.954 1.00 92.88 96 GLN A C 1
ATOM 820 O O . GLN A 1 96 ? -9.702 -11.208 -23.170 1.00 92.88 96 GLN A O 1
ATOM 825 N N . PHE A 1 97 ? -9.319 -12.069 -21.122 1.00 92.94 97 PHE A N 1
ATOM 826 C CA . PHE A 1 97 ? -9.113 -13.447 -21.566 1.00 92.94 97 PHE A CA 1
ATOM 827 C C . PHE A 1 97 ? -10.415 -14.114 -22.010 1.00 92.94 97 PHE A C 1
ATOM 829 O O . PHE A 1 97 ? -10.471 -14.678 -23.093 1.00 92.94 97 PHE A O 1
ATOM 836 N N . LEU A 1 98 ? -11.473 -14.030 -21.205 1.00 91.50 98 LEU A N 1
ATOM 837 C CA . LEU A 1 98 ? -12.699 -14.789 -21.461 1.00 91.50 98 LEU A CA 1
ATOM 838 C C . LEU A 1 98 ? -13.572 -14.199 -22.570 1.00 91.50 98 LEU A C 1
ATOM 840 O O . LEU A 1 98 ? -14.304 -14.941 -23.210 1.00 91.50 98 LEU A O 1
ATOM 844 N N . TYR A 1 99 ? -13.491 -12.888 -22.796 1.00 88.75 99 TYR A N 1
ATOM 845 C CA . TYR A 1 99 ? -14.238 -12.193 -23.850 1.00 88.75 99 TYR A CA 1
ATOM 846 C C . TYR A 1 99 ? -13.397 -11.940 -25.107 1.00 88.75 99 TYR A C 1
ATOM 848 O O . TYR A 1 99 ? -13.847 -11.248 -26.018 1.00 88.75 99 TYR A O 1
ATOM 856 N N . GLU A 1 100 ? -12.155 -12.433 -25.127 1.00 88.62 100 GLU A N 1
ATOM 857 C CA . GLU A 1 100 ? -11.203 -12.280 -26.232 1.00 88.62 100 GLU A CA 1
ATOM 858 C C . GLU A 1 100 ? -11.055 -10.834 -26.742 1.00 88.62 100 GLU A C 1
ATOM 860 O O . GLU A 1 100 ? -10.886 -10.580 -27.937 1.00 88.62 100 GLU A O 1
ATOM 865 N N . LEU A 1 101 ? -11.119 -9.855 -25.832 1.00 83.81 101 LEU A N 1
ATOM 866 C CA . LEU A 1 101 ? -11.194 -8.445 -26.211 1.00 83.81 101 LEU A CA 1
ATOM 867 C C . LEU A 1 101 ? -9.890 -7.976 -26.865 1.00 83.81 101 LEU A C 1
ATOM 869 O O . LEU A 1 101 ? -8.815 -7.979 -26.248 1.00 83.81 101 LEU A O 1
ATOM 873 N N . ASP A 1 102 ? -9.999 -7.511 -28.106 1.00 72.88 102 ASP A N 1
ATOM 874 C CA . ASP A 1 102 ? -8.924 -6.862 -28.853 1.00 72.88 102 ASP A CA 1
ATOM 875 C C . ASP A 1 102 ? -8.815 -5.351 -28.544 1.00 72.88 102 ASP A C 1
ATOM 877 O O . ASP A 1 102 ? -9.520 -4.810 -27.691 1.00 72.88 102 ASP A O 1
ATOM 881 N N . GLU A 1 103 ? -7.871 -4.660 -29.193 1.00 68.81 103 GLU A N 1
ATOM 882 C CA . GLU A 1 103 ? -7.673 -3.215 -28.987 1.00 68.81 103 GLU A CA 1
ATOM 883 C C . GLU A 1 103 ? -8.856 -2.371 -29.480 1.00 68.81 103 GLU A C 1
ATOM 885 O O . GLU A 1 103 ? -9.124 -1.315 -28.906 1.00 68.81 103 GLU A O 1
ATOM 890 N N . SER A 1 104 ? -9.585 -2.835 -30.500 1.00 73.44 104 SER A N 1
ATOM 891 C CA . SER A 1 104 ? -10.771 -2.147 -31.023 1.00 73.44 104 SER A CA 1
ATOM 892 C C . SER A 1 104 ? -11.973 -2.212 -30.083 1.00 73.44 104 SER A C 1
ATOM 894 O O . SER A 1 104 ? -12.835 -1.342 -30.151 1.00 73.44 104 SER A O 1
ATOM 896 N N . ASN A 1 105 ? -12.018 -3.192 -29.180 1.00 74.12 105 ASN A N 1
ATOM 897 C CA . ASN A 1 105 ? -13.144 -3.423 -28.276 1.00 74.12 105 ASN A CA 1
ATOM 898 C C . ASN A 1 105 ? -12.870 -2.965 -26.836 1.00 74.12 105 ASN A C 1
ATOM 900 O O . ASN A 1 105 ? -13.474 -3.455 -25.882 1.00 74.12 105 ASN A O 1
ATOM 904 N N . ILE A 1 106 ? -11.962 -2.009 -26.641 1.00 72.50 106 ILE A N 1
ATOM 905 C CA . ILE A 1 106 ? -11.583 -1.585 -25.290 1.00 72.50 106 ILE A CA 1
ATOM 906 C C . ILE A 1 106 ? -12.707 -0.863 -24.535 1.00 72.50 106 ILE A C 1
ATOM 908 O O . ILE A 1 106 ? -12.801 -0.959 -23.313 1.00 72.50 106 ILE A O 1
ATOM 912 N N . ASP A 1 107 ? -13.589 -0.161 -25.243 1.00 81.56 107 ASP A N 1
ATOM 913 C CA . ASP A 1 107 ? -14.759 0.461 -24.619 1.00 81.56 107 ASP A CA 1
ATOM 914 C C . ASP A 1 107 ? -15.718 -0.610 -24.088 1.00 81.56 107 ASP A C 1
ATOM 916 O O . ASP A 1 107 ? -16.303 -0.447 -23.013 1.00 81.56 107 ASP A O 1
ATOM 920 N N . LYS A 1 108 ? -15.761 -1.766 -24.763 1.00 87.50 108 LYS A N 1
ATOM 921 C CA . LYS A 1 108 ? -16.521 -2.934 -24.328 1.00 87.50 108 LYS A CA 1
ATOM 922 C C . LYS A 1 108 ? -15.978 -3.532 -23.031 1.00 87.50 108 LYS A C 1
ATOM 924 O O . LYS A 1 108 ? -16.773 -3.965 -22.206 1.00 87.50 108 LYS A O 1
ATOM 929 N N . LEU A 1 109 ? -14.661 -3.486 -22.784 1.00 88.31 109 LEU A N 1
ATOM 930 C CA . LEU A 1 109 ? -14.082 -3.911 -21.496 1.00 88.31 109 LEU A CA 1
ATOM 931 C C . LEU A 1 109 ? -14.730 -3.161 -20.328 1.00 88.31 109 LEU A C 1
ATOM 933 O O . LEU A 1 109 ? -15.070 -3.772 -19.321 1.00 88.31 109 LEU A O 1
ATOM 937 N N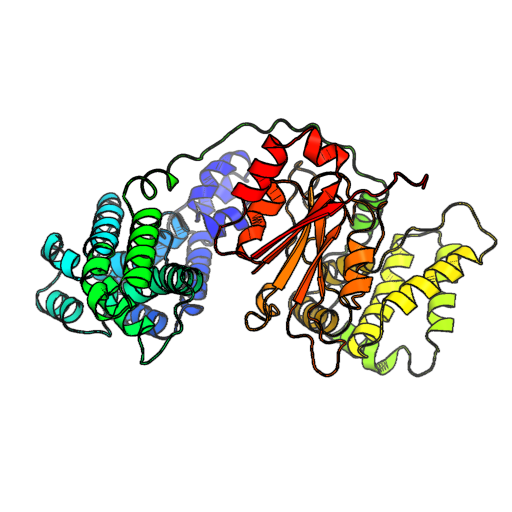 . ASN A 1 110 ? -14.909 -1.847 -20.464 1.00 87.38 110 ASN A N 1
ATOM 938 C CA . ASN A 1 110 ? -15.496 -1.020 -19.410 1.00 87.38 110 ASN A CA 1
ATOM 939 C C . ASN A 1 110 ? -16.995 -1.260 -19.252 1.00 87.38 110 ASN A C 1
ATOM 941 O O . ASN A 1 110 ? -17.489 -1.253 -18.128 1.00 87.38 110 ASN A O 1
ATOM 945 N N . GLU A 1 111 ? -17.702 -1.478 -20.360 1.00 92.12 111 GLU A N 1
ATOM 946 C CA . GLU A 1 111 ? -19.116 -1.852 -20.345 1.00 92.12 111 GLU A CA 1
ATOM 947 C C . GLU A 1 111 ? -19.320 -3.193 -19.627 1.00 92.12 111 GLU A C 1
ATOM 949 O O . GLU A 1 111 ? -20.068 -3.257 -18.656 1.00 92.12 111 GLU A O 1
ATOM 954 N N . ILE A 1 112 ? -18.586 -4.235 -20.033 1.00 93.56 112 ILE A N 1
ATOM 955 C CA . ILE A 1 112 ? -18.644 -5.570 -19.420 1.00 93.56 112 ILE A CA 1
ATOM 956 C C . ILE A 1 112 ? -18.253 -5.495 -17.945 1.00 93.56 112 ILE A C 1
ATOM 958 O O . ILE A 1 112 ? -18.929 -6.066 -17.096 1.00 93.56 112 ILE A O 1
ATOM 962 N N . TRP A 1 113 ? -17.181 -4.772 -17.620 1.00 93.50 113 TRP A N 1
ATOM 963 C CA . TRP A 1 113 ? -16.760 -4.537 -16.240 1.00 93.50 113 TRP A CA 1
ATOM 964 C C . TRP A 1 113 ? -17.875 -3.906 -15.403 1.00 93.50 113 TRP A C 1
ATOM 966 O O . TRP A 1 113 ? -18.154 -4.364 -14.295 1.00 93.50 113 TRP A O 1
ATOM 976 N N . HIS A 1 114 ? -18.517 -2.861 -15.929 1.00 92.06 114 HIS A N 1
ATOM 977 C CA . HIS A 1 114 ? -19.598 -2.168 -15.240 1.00 92.06 114 HIS A CA 1
ATOM 978 C C . HIS A 1 114 ? -20.817 -3.069 -15.039 1.00 92.06 114 HIS A C 1
ATOM 980 O O . HIS A 1 114 ? -21.345 -3.130 -13.928 1.00 92.06 114 HIS A O 1
ATOM 986 N N . ASP A 1 115 ? -21.222 -3.802 -16.075 1.00 94.81 115 ASP A N 1
ATOM 987 C CA . ASP A 1 115 ? -22.342 -4.737 -16.003 1.00 94.81 115 ASP A CA 1
ATOM 988 C C . ASP A 1 115 ? -22.047 -5.874 -15.010 1.00 94.81 115 ASP A C 1
ATOM 990 O O . ASP A 1 115 ? -22.890 -6.193 -14.181 1.00 94.81 115 ASP A O 1
ATOM 994 N N . LEU A 1 116 ? -20.831 -6.433 -15.006 1.00 95.44 116 LEU A N 1
ATOM 995 C CA . LEU A 1 116 ? -20.429 -7.489 -14.066 1.00 95.44 116 LEU A CA 1
ATOM 996 C C . LEU A 1 116 ? -20.416 -7.019 -12.606 1.00 95.44 116 LEU A C 1
ATOM 998 O O . LEU A 1 116 ? -20.724 -7.796 -11.709 1.00 95.44 116 LEU A O 1
ATOM 1002 N N . ILE A 1 117 ? -20.064 -5.763 -12.334 1.00 94.38 117 ILE A N 1
ATOM 1003 C CA . ILE A 1 117 ? -20.143 -5.218 -10.968 1.00 94.38 117 ILE A CA 1
ATOM 1004 C C . ILE A 1 117 ? -21.596 -4.935 -10.581 1.00 94.38 117 ILE A C 1
ATOM 1006 O O . ILE A 1 117 ? -21.970 -5.098 -9.418 1.00 94.38 117 ILE A O 1
ATOM 1010 N N . THR A 1 118 ? -22.412 -4.506 -11.540 1.00 93.06 118 THR A N 1
ATOM 1011 C CA . THR A 1 118 ? -23.798 -4.087 -11.305 1.00 93.06 118 THR A CA 1
ATOM 1012 C C . THR A 1 118 ? -24.730 -5.274 -11.119 1.00 93.06 118 THR A C 1
ATOM 1014 O O . THR A 1 118 ? -25.396 -5.369 -10.088 1.00 93.06 118 THR A O 1
ATOM 1017 N N . ASP A 1 119 ? -24.692 -6.208 -12.065 1.00 94.88 119 ASP A N 1
ATOM 1018 C CA . ASP A 1 119 ? -25.599 -7.352 -12.168 1.00 94.88 119 ASP A CA 1
ATOM 1019 C C . ASP A 1 119 ? -24.900 -8.693 -11.882 1.00 94.88 119 ASP A C 1
ATOM 1021 O O . ASP A 1 119 ? -25.508 -9.759 -11.993 1.00 94.88 119 ASP A O 1
ATOM 1025 N N . GLY A 1 120 ? -23.615 -8.660 -11.520 1.00 95.88 120 GLY A N 1
ATOM 1026 C CA . GLY A 1 120 ? -22.862 -9.846 -11.127 1.00 95.88 120 GLY A CA 1
ATOM 1027 C C . GLY A 1 120 ? -22.554 -10.763 -12.294 1.00 95.88 120 GLY A C 1
ATOM 1028 O O . GLY A 1 120 ? -22.529 -10.380 -13.463 1.00 95.88 120 GLY A O 1
ATOM 1029 N N . ARG A 1 121 ? -22.359 -12.035 -11.973 1.00 95.25 121 ARG A N 1
ATOM 1030 C CA . ARG A 1 121 ? -22.108 -13.113 -12.926 1.00 95.25 121 ARG A CA 1
ATOM 1031 C C . ARG A 1 121 ? -23.261 -13.298 -13.912 1.00 95.25 121 ARG A C 1
ATOM 1033 O O . ARG A 1 121 ? -23.029 -13.738 -15.035 1.00 95.25 121 ARG A O 1
ATOM 1040 N N . GLN A 1 122 ? -24.489 -12.925 -13.548 1.00 92.19 122 GLN A N 1
ATOM 1041 C CA . GLN A 1 122 ? -25.620 -12.985 -14.480 1.00 92.19 122 GLN A CA 1
ATOM 1042 C C . GLN A 1 122 ? -25.462 -12.025 -15.668 1.00 92.19 122 GLN A C 1
ATOM 1044 O O . GLN A 1 122 ? -25.984 -12.319 -16.748 1.00 92.19 122 GLN A O 1
ATOM 1049 N N . ALA A 1 123 ? -24.682 -10.948 -15.517 1.00 94.88 123 ALA A N 1
ATOM 1050 C CA . ALA A 1 123 ? -24.374 -10.011 -16.596 1.00 94.88 123 ALA A CA 1
ATOM 1051 C C . ALA A 1 123 ? -23.723 -10.684 -17.810 1.00 94.88 123 ALA A C 1
ATOM 1053 O O . ALA A 1 123 ? -23.895 -10.213 -18.932 1.00 94.88 123 ALA A O 1
ATOM 1054 N N . ILE A 1 124 ? -23.032 -11.815 -17.620 1.00 94.06 124 ILE A N 1
ATOM 1055 C CA . ILE A 1 124 ? -22.404 -12.570 -18.714 1.00 94.06 124 ILE A CA 1
ATOM 1056 C C . ILE A 1 124 ? -23.437 -12.931 -19.794 1.00 94.06 124 ILE A C 1
ATOM 1058 O O . ILE A 1 124 ? -23.121 -12.917 -20.978 1.00 94.06 124 ILE A O 1
ATOM 1062 N N . ARG A 1 125 ? -24.704 -13.177 -19.426 1.00 93.94 125 ARG A N 1
ATOM 1063 C CA . ARG A 1 125 ? -25.767 -13.492 -20.399 1.00 93.94 125 ARG A CA 1
ATOM 1064 C C . ARG A 1 125 ? -26.038 -12.354 -21.384 1.00 93.94 125 ARG A C 1
ATOM 1066 O O . ARG A 1 125 ? -26.368 -12.629 -22.537 1.00 93.94 125 ARG A O 1
ATOM 1073 N N . LYS A 1 126 ? -25.899 -11.100 -20.937 1.00 94.06 126 LYS A N 1
ATOM 1074 C CA . LYS A 1 126 ? -26.058 -9.900 -21.777 1.00 94.06 126 LYS A CA 1
ATOM 1075 C C . LYS A 1 126 ? -24.976 -9.813 -22.854 1.00 94.06 126 LYS A C 1
ATOM 1077 O O . LYS A 1 126 ? -25.221 -9.211 -23.888 1.00 94.06 126 LYS A O 1
ATOM 1082 N N . HIS A 1 127 ? -23.833 -10.442 -22.594 1.00 92.12 127 HIS A N 1
ATOM 1083 C CA . HIS A 1 127 ? -22.659 -10.483 -23.460 1.00 92.12 127 HIS A CA 1
ATOM 1084 C C . HIS A 1 127 ? -22.365 -11.921 -23.923 1.00 92.12 127 HIS A C 1
ATOM 1086 O O . HIS A 1 127 ? -21.211 -12.324 -24.081 1.00 92.12 127 HIS A O 1
ATOM 1092 N N . SER A 1 128 ? -23.413 -12.738 -24.072 1.00 91.88 128 SER A N 1
ATOM 1093 C CA . SER A 1 128 ? -23.289 -14.161 -24.416 1.00 91.88 128 SER A CA 1
ATOM 1094 C C . SER A 1 128 ? -22.725 -14.391 -25.818 1.00 91.88 128 SER A C 1
ATOM 1096 O O . SER A 1 128 ? -22.183 -15.460 -26.085 1.00 91.88 128 SER A O 1
ATOM 1098 N N . GLU A 1 129 ? -22.779 -13.386 -26.691 1.00 89.50 129 GLU A N 1
ATOM 1099 C CA . GLU A 1 129 ? -22.194 -13.400 -28.030 1.00 89.50 129 GLU A CA 1
ATOM 1100 C C . GLU A 1 129 ? -20.669 -13.579 -28.039 1.00 89.50 129 GLU A C 1
ATOM 1102 O O . GLU A 1 129 ? -20.121 -14.015 -29.049 1.00 89.50 129 GLU A O 1
ATOM 1107 N N . TYR A 1 130 ? -19.992 -13.285 -26.924 1.00 87.19 130 TYR A N 1
ATOM 1108 C CA . TYR A 1 130 ? -18.545 -13.469 -26.776 1.00 87.19 130 TYR A CA 1
ATOM 1109 C C . TYR A 1 130 ? -18.154 -14.888 -26.348 1.00 87.19 130 TYR A C 1
ATOM 1111 O O . TYR A 1 130 ? -16.967 -15.194 -26.275 1.00 87.19 130 TYR A O 1
ATOM 1119 N N . PHE A 1 131 ? -19.122 -15.763 -26.064 1.00 85.44 131 PHE A N 1
ATOM 1120 C CA . PHE A 1 131 ? -18.856 -17.095 -25.535 1.00 85.44 131 PHE A CA 1
ATOM 1121 C C . PHE A 1 131 ? -19.366 -18.203 -26.446 1.00 85.44 131 PHE A C 1
ATOM 1123 O O . PHE A 1 131 ? -20.485 -18.181 -26.958 1.00 85.44 131 PHE A O 1
ATOM 1130 N N . ILE A 1 132 ? -18.576 -19.270 -26.533 1.00 87.38 132 ILE A N 1
ATOM 1131 C CA . ILE A 1 132 ? -19.084 -20.572 -26.965 1.00 87.38 132 ILE A CA 1
ATOM 1132 C C . ILE A 1 132 ? -20.007 -21.103 -25.850 1.00 87.38 132 ILE A C 1
ATOM 1134 O O . ILE A 1 132 ? -19.637 -20.991 -24.677 1.00 87.38 132 ILE A O 1
ATOM 1138 N N . PRO A 1 133 ? -21.163 -21.727 -26.166 1.00 88.44 133 PRO A N 1
ATOM 1139 C CA . PRO A 1 133 ? -22.149 -22.142 -25.162 1.00 88.44 133 PRO A CA 1
ATOM 1140 C C . PRO A 1 133 ? -21.578 -22.941 -23.984 1.00 88.44 133 PRO A C 1
ATOM 1142 O O . PRO A 1 133 ? -21.958 -22.709 -22.847 1.00 88.44 133 PRO A O 1
ATOM 1145 N N . GLN A 1 134 ? -20.605 -23.822 -24.232 1.00 88.88 134 GLN A N 1
ATOM 1146 C CA . GLN A 1 134 ? -19.959 -24.614 -23.179 1.00 88.88 134 GLN A CA 1
ATOM 1147 C C . GLN A 1 134 ? -19.180 -23.752 -22.175 1.00 88.88 134 GLN A C 1
ATOM 1149 O O . GLN A 1 134 ? -19.272 -23.980 -20.973 1.00 88.88 134 GLN A O 1
ATOM 1154 N N . VAL A 1 135 ? -18.444 -22.746 -22.660 1.00 88.12 135 VAL A N 1
ATOM 1155 C CA . VAL A 1 135 ? -17.686 -21.820 -21.805 1.00 88.12 135 VAL A CA 1
ATOM 1156 C C . VAL A 1 135 ? -18.649 -20.909 -21.051 1.00 88.12 135 VAL A C 1
ATOM 1158 O O . VAL A 1 135 ? -18.454 -20.665 -19.864 1.00 88.12 135 VAL A O 1
ATOM 1161 N N . LEU A 1 136 ? -19.717 -20.446 -21.710 1.00 92.00 136 LEU A N 1
ATOM 1162 C CA . LEU A 1 136 ? -20.779 -19.674 -21.063 1.00 92.00 136 LEU A CA 1
ATOM 1163 C C . LEU A 1 136 ? -21.402 -20.459 -19.901 1.00 92.00 136 LEU A C 1
ATOM 1165 O O . LEU A 1 136 ? -21.514 -19.938 -18.789 1.00 92.00 136 LEU A O 1
ATOM 1169 N N . ASP A 1 137 ? -21.764 -21.718 -20.150 1.00 92.06 137 ASP A N 1
ATOM 1170 C CA . ASP A 1 137 ? -22.341 -22.612 -19.149 1.00 92.06 137 ASP A CA 1
ATOM 1171 C C . ASP A 1 137 ? -21.361 -22.858 -17.998 1.00 92.06 137 ASP A C 1
ATOM 1173 O O . ASP A 1 137 ? -21.756 -22.778 -16.835 1.00 92.06 137 ASP A O 1
ATOM 1177 N N . GLU A 1 138 ? -20.077 -23.093 -18.280 1.00 92.25 138 GLU A N 1
ATOM 1178 C CA . GLU A 1 138 ? -19.039 -23.225 -17.252 1.00 92.25 138 GLU A CA 1
ATOM 1179 C C . GLU A 1 138 ? -18.924 -21.956 -16.395 1.00 92.25 138 GLU A C 1
ATOM 1181 O O . GLU A 1 138 ? -18.931 -22.040 -15.160 1.00 92.25 138 GLU A O 1
ATOM 1186 N N . GLN A 1 139 ? -18.872 -20.775 -17.026 1.00 93.50 139 GLN A N 1
ATOM 1187 C CA . GLN A 1 139 ? -18.760 -19.514 -16.296 1.00 93.50 139 GLN A CA 1
ATOM 1188 C C . GLN A 1 139 ? -19.971 -19.271 -15.390 1.00 93.50 139 GLN A C 1
ATOM 1190 O O . GLN A 1 139 ? -19.781 -18.804 -14.265 1.00 93.50 139 GLN A O 1
ATOM 1195 N N . LEU A 1 140 ? -21.179 -19.626 -15.838 1.00 93.44 140 LEU A N 1
ATOM 1196 C CA . LEU A 1 140 ? -22.436 -19.421 -15.110 1.00 93.44 140 LEU A CA 1
ATOM 1197 C C . LEU A 1 140 ? -22.759 -20.506 -14.074 1.00 93.44 140 LEU A C 1
ATOM 1199 O O . LEU A 1 140 ? -23.520 -20.230 -13.151 1.00 93.44 140 LEU A O 1
ATOM 1203 N N . SER A 1 141 ? -22.250 -21.731 -14.220 1.00 91.12 141 SER A N 1
ATOM 1204 C CA . SER A 1 141 ? -22.627 -22.861 -13.352 1.00 91.12 141 SER A CA 1
ATOM 1205 C C . SER A 1 141 ? -21.598 -23.176 -12.269 1.00 91.12 141 SER A C 1
ATOM 1207 O O . SER A 1 141 ? -21.960 -23.732 -11.231 1.00 91.12 141 SER A O 1
ATOM 1209 N N . SER A 1 142 ? -20.327 -22.813 -12.471 1.00 93.19 142 SER A N 1
ATOM 1210 C CA . SER A 1 142 ? -19.244 -23.198 -11.566 1.00 93.19 142 SER A CA 1
ATOM 1211 C C . SER A 1 142 ? -18.816 -22.070 -10.629 1.00 93.19 142 SER A C 1
ATOM 1213 O O . SER A 1 142 ? -18.443 -20.985 -11.070 1.00 93.19 142 SER A O 1
ATOM 1215 N N . ASN A 1 143 ? -18.766 -22.348 -9.323 1.00 93.50 143 ASN A N 1
ATOM 1216 C CA . ASN A 1 143 ? -18.213 -21.431 -8.311 1.00 93.50 143 ASN A CA 1
ATOM 1217 C C . ASN A 1 143 ? -16.672 -21.424 -8.290 1.00 93.50 143 ASN A C 1
ATOM 1219 O O . ASN A 1 143 ? -16.047 -20.839 -7.407 1.00 93.50 143 ASN A O 1
ATOM 1223 N N . THR A 1 144 ? -16.043 -22.104 -9.246 1.00 92.00 144 THR A N 1
ATOM 1224 C CA . THR A 1 144 ? -14.599 -22.044 -9.487 1.00 92.00 144 THR A CA 1
ATOM 1225 C C . THR A 1 144 ? -14.276 -21.437 -10.846 1.00 92.00 144 THR A C 1
ATOM 1227 O O . THR A 1 144 ? -13.124 -21.492 -11.268 1.00 92.00 144 THR A O 1
ATOM 1230 N N . SER A 1 145 ? -15.273 -20.885 -11.545 1.00 94.50 145 SER A N 1
ATOM 1231 C CA . SER A 1 145 ? -15.049 -20.239 -12.831 1.00 94.50 145 SER A CA 1
ATOM 1232 C C . SER A 1 145 ? -14.198 -18.975 -12.683 1.00 94.50 145 SER A C 1
ATOM 1234 O O . SER A 1 145 ? -14.168 -18.337 -11.624 1.00 94.50 145 SER A O 1
ATOM 1236 N N . GLY A 1 146 ? -13.494 -18.607 -13.757 1.00 93.06 146 GLY A N 1
ATOM 1237 C CA . GLY A 1 146 ? -12.603 -17.447 -13.771 1.00 93.06 146 GLY A CA 1
ATOM 1238 C C . GLY A 1 146 ? -13.325 -16.152 -13.397 1.00 93.06 146 GLY A C 1
ATOM 1239 O O . GLY A 1 146 ? -12.827 -15.409 -12.549 1.00 93.06 146 GLY A O 1
ATOM 1240 N N . ILE A 1 147 ? -14.524 -15.909 -13.947 1.00 95.31 147 ILE A N 1
ATOM 1241 C CA . ILE A 1 147 ? -15.328 -14.729 -13.581 1.00 95.31 147 ILE A CA 1
ATOM 1242 C C . ILE A 1 147 ? -15.799 -14.797 -12.130 1.00 95.31 147 ILE A C 1
ATOM 1244 O O . ILE A 1 147 ? -15.705 -13.789 -11.433 1.00 95.31 147 ILE A O 1
ATOM 1248 N N . PHE A 1 148 ? -16.268 -15.956 -11.654 1.00 96.69 148 PHE A N 1
ATOM 1249 C CA . PHE A 1 148 ? -16.739 -16.088 -10.273 1.00 96.69 148 PHE A CA 1
ATOM 1250 C C . PHE A 1 148 ? -15.627 -15.733 -9.279 1.00 96.69 148 PHE A C 1
ATOM 1252 O O . PHE A 1 148 ? -15.813 -14.886 -8.405 1.00 96.69 148 PHE A O 1
ATOM 1259 N N . LEU A 1 149 ? -14.443 -16.330 -9.441 1.00 95.81 149 LEU A N 1
ATOM 1260 C CA . LEU A 1 149 ? -13.304 -16.078 -8.559 1.00 95.81 149 LEU A CA 1
ATOM 1261 C C . LEU A 1 149 ? -12.810 -14.631 -8.672 1.00 95.81 149 LEU A C 1
ATOM 1263 O O . LEU A 1 149 ? -12.524 -14.002 -7.654 1.00 95.81 149 LEU A O 1
ATOM 1267 N N . ALA A 1 150 ? -12.772 -14.066 -9.879 1.00 95.69 150 ALA A N 1
ATOM 1268 C CA . ALA A 1 150 ? -12.337 -12.690 -10.086 1.00 95.69 150 ALA A CA 1
ATOM 1269 C C . ALA A 1 150 ? -13.301 -11.652 -9.485 1.00 95.69 150 ALA A C 1
ATOM 1271 O O . ALA A 1 150 ? -12.851 -10.694 -8.852 1.00 95.69 150 ALA A O 1
ATOM 1272 N N . LEU A 1 151 ? -14.616 -11.855 -9.628 1.00 96.12 151 LEU A N 1
ATOM 1273 C CA . LEU A 1 151 ? -15.632 -11.038 -8.958 1.00 96.12 151 LEU A CA 1
ATOM 1274 C C . LEU A 1 151 ? -15.560 -11.204 -7.442 1.00 96.12 151 LEU A C 1
ATOM 1276 O O . LEU A 1 151 ? -15.675 -10.218 -6.712 1.00 96.12 151 LEU A O 1
ATOM 1280 N N . LYS A 1 152 ? -15.302 -12.424 -6.959 1.00 95.19 152 LYS A N 1
ATOM 1281 C CA . LYS A 1 152 ? -15.136 -12.679 -5.527 1.00 95.19 152 LYS A CA 1
ATOM 1282 C C . LYS A 1 152 ? -13.960 -11.882 -4.975 1.00 95.19 152 LYS A C 1
ATOM 1284 O O . LYS A 1 152 ? -14.113 -11.265 -3.928 1.00 95.19 152 LYS A O 1
ATOM 1289 N N . GLU A 1 153 ? -12.828 -11.816 -5.680 1.00 93.19 153 GLU A N 1
ATOM 1290 C CA . GLU A 1 153 ? -11.703 -10.952 -5.290 1.00 93.19 153 GLU A CA 1
ATOM 1291 C C . GLU A 1 153 ? -12.043 -9.458 -5.364 1.00 93.19 153 GLU A C 1
ATOM 1293 O O . GLU A 1 153 ? -11.682 -8.717 -4.448 1.00 93.19 153 GLU A O 1
ATOM 1298 N N . TYR A 1 154 ? -12.757 -9.015 -6.407 1.00 94.06 154 TYR A N 1
ATOM 1299 C CA . TYR A 1 154 ? -13.190 -7.619 -6.543 1.00 94.06 154 TYR A CA 1
ATOM 1300 C C . TYR A 1 154 ? -14.042 -7.174 -5.347 1.00 94.06 154 TYR A C 1
ATOM 1302 O O . TYR A 1 154 ? -13.774 -6.137 -4.740 1.00 94.06 154 TYR A O 1
ATOM 1310 N N . PHE A 1 155 ? -15.038 -7.976 -4.970 1.00 93.56 155 PHE A N 1
ATOM 1311 C CA . PHE A 1 155 ? -15.943 -7.655 -3.873 1.00 93.56 155 PHE A CA 1
ATOM 1312 C C . PHE A 1 155 ? -15.359 -7.944 -2.487 1.00 93.56 155 PHE A C 1
ATOM 1314 O O . PHE A 1 155 ? -15.768 -7.298 -1.521 1.00 93.56 155 PHE A O 1
ATOM 1321 N N . ARG A 1 156 ? -14.397 -8.870 -2.360 1.00 90.94 156 ARG A N 1
ATOM 1322 C CA . ARG A 1 156 ? -13.873 -9.320 -1.061 1.00 90.94 156 ARG A CA 1
ATOM 1323 C C . ARG A 1 156 ? -13.369 -8.167 -0.210 1.00 90.94 156 ARG A C 1
ATOM 1325 O O . ARG A 1 156 ? -13.813 -8.048 0.927 1.00 90.94 156 ARG A O 1
ATOM 1332 N N . ILE A 1 157 ? -12.442 -7.349 -0.713 1.00 86.44 157 ILE A N 1
ATOM 1333 C CA . ILE A 1 157 ? -11.835 -6.284 0.102 1.00 86.44 157 ILE A CA 1
ATOM 1334 C C . ILE A 1 157 ? -12.892 -5.232 0.483 1.00 86.44 157 ILE A C 1
ATOM 1336 O O . ILE A 1 157 ? -13.115 -5.051 1.681 1.00 86.44 157 ILE A O 1
ATOM 1340 N N . PRO A 1 158 ? -13.630 -4.620 -0.469 1.00 88.25 158 PRO A N 1
ATOM 1341 C CA . PRO A 1 158 ? -14.642 -3.622 -0.133 1.00 88.25 158 PRO A CA 1
ATOM 1342 C C . PRO A 1 158 ? -15.740 -4.140 0.802 1.00 88.25 158 PRO A C 1
ATOM 1344 O O . PRO A 1 158 ? -16.159 -3.418 1.702 1.00 88.25 158 PRO A O 1
ATOM 1347 N N . LEU A 1 159 ? -16.216 -5.376 0.620 1.00 90.12 159 LEU A N 1
ATOM 1348 C CA . LEU A 1 159 ? -17.271 -5.924 1.474 1.00 90.12 159 LEU A CA 1
ATOM 1349 C C . LEU A 1 159 ? -16.752 -6.368 2.833 1.00 90.12 159 LEU A C 1
ATOM 1351 O O . LEU A 1 159 ? -17.459 -6.191 3.817 1.00 90.12 159 LEU A O 1
ATOM 1355 N N . THR A 1 160 ? -15.530 -6.897 2.919 1.00 87.69 160 THR A N 1
ATOM 1356 C CA . THR A 1 160 ? -14.890 -7.168 4.216 1.00 87.69 160 THR A CA 1
ATOM 1357 C C . THR A 1 160 ? -14.763 -5.881 5.018 1.00 87.69 160 THR A C 1
ATOM 1359 O O . THR A 1 160 ? -15.061 -5.877 6.214 1.00 87.69 160 THR A O 1
ATOM 1362 N N . ASP A 1 161 ? -14.371 -4.791 4.353 1.00 84.06 161 ASP A N 1
ATOM 1363 C CA . ASP A 1 161 ? -14.326 -3.470 4.964 1.00 84.06 161 ASP A CA 1
ATOM 1364 C C . ASP A 1 161 ? -15.707 -3.071 5.466 1.00 84.06 161 ASP A C 1
ATOM 1366 O O . ASP A 1 161 ? -15.842 -2.912 6.675 1.00 84.06 161 ASP A O 1
ATOM 1370 N N . ILE A 1 162 ? -16.732 -3.032 4.603 1.00 89.06 162 ILE A N 1
ATOM 1371 C CA . ILE A 1 162 ? -18.107 -2.645 4.974 1.00 89.06 162 ILE A CA 1
ATOM 1372 C C . ILE A 1 162 ? -18.652 -3.501 6.129 1.00 89.06 162 ILE A C 1
ATOM 1374 O O . ILE A 1 162 ? -19.198 -2.968 7.096 1.00 89.06 162 ILE A O 1
ATOM 1378 N N . LEU A 1 163 ? -18.491 -4.826 6.059 1.00 87.88 163 LEU A N 1
ATOM 1379 C CA . LEU A 1 163 ? -18.949 -5.757 7.095 1.00 87.88 163 LEU A CA 1
ATOM 1380 C C . LEU A 1 163 ? -18.250 -5.494 8.437 1.00 87.88 163 LEU A C 1
ATOM 1382 O O . LEU A 1 163 ? -18.888 -5.552 9.492 1.00 87.88 163 LEU A O 1
ATOM 1386 N N . ARG A 1 164 ? -16.968 -5.117 8.405 1.00 81.50 164 ARG A N 1
ATOM 1387 C CA . ARG A 1 164 ? -16.219 -4.675 9.584 1.00 81.50 164 ARG A CA 1
ATOM 1388 C C . ARG A 1 164 ? -16.721 -3.326 10.112 1.00 81.50 164 ARG A C 1
ATOM 1390 O O . ARG A 1 164 ? -16.865 -3.202 11.327 1.00 81.50 164 ARG A O 1
ATOM 1397 N N . GLU A 1 165 ? -17.051 -2.355 9.254 1.00 82.88 165 GLU A N 1
ATOM 1398 C CA . GLU A 1 165 ? -17.598 -1.046 9.683 1.00 82.88 165 GLU A CA 1
ATOM 1399 C C . GLU A 1 165 ? -18.927 -1.210 10.415 1.00 82.88 165 GLU A C 1
ATOM 1401 O O . GLU A 1 165 ? -19.148 -0.616 11.471 1.00 82.88 165 GLU A O 1
ATOM 1406 N N . ILE A 1 166 ? -19.800 -2.079 9.901 1.00 85.94 166 ILE A N 1
ATOM 1407 C CA . ILE A 1 166 ? -21.074 -2.385 10.554 1.00 85.94 166 ILE A CA 1
ATOM 1408 C C . ILE A 1 166 ? -20.901 -3.353 11.730 1.00 85.94 166 ILE A C 1
ATOM 1410 O O . ILE A 1 166 ? -21.903 -3.816 12.271 1.00 85.94 166 ILE A O 1
ATOM 1414 N N . GLN A 1 167 ? -19.670 -3.663 12.156 1.00 83.94 167 GLN A N 1
ATOM 1415 C CA . GLN A 1 167 ? -19.344 -4.556 13.274 1.00 83.94 167 GLN A CA 1
ATOM 1416 C C . GLN A 1 167 ? -20.007 -5.937 13.147 1.00 83.94 167 GLN A C 1
ATOM 1418 O O . GLN A 1 167 ? -20.497 -6.503 14.131 1.00 83.94 167 GLN A O 1
ATOM 1423 N N . GLN A 1 168 ? -20.094 -6.461 11.927 1.00 82.56 168 GLN A N 1
ATOM 1424 C CA . GLN A 1 168 ? -20.623 -7.791 11.681 1.00 82.56 168 GLN A CA 1
ATOM 1425 C C . GLN A 1 168 ? -19.495 -8.809 11.841 1.00 82.56 168 GLN A C 1
ATOM 1427 O O . GLN A 1 168 ? -18.549 -8.821 11.070 1.00 82.56 168 GLN A O 1
ATOM 1432 N N . ALA A 1 169 ? -19.591 -9.684 12.840 1.00 79.25 169 ALA A N 1
ATOM 1433 C CA . ALA A 1 169 ? -18.659 -10.801 12.949 1.00 79.25 169 ALA A CA 1
ATOM 1434 C C . ALA A 1 169 ? -18.946 -11.834 11.852 1.00 79.25 169 ALA A C 1
ATOM 1436 O O . ALA A 1 169 ? -20.113 -12.133 11.566 1.00 79.25 169 ALA A O 1
ATOM 1437 N N . ASP A 1 170 ? -17.889 -12.427 11.305 1.00 84.56 170 ASP A N 1
ATOM 1438 C CA . ASP A 1 170 ? -18.025 -13.561 10.400 1.00 84.56 170 ASP A CA 1
ATOM 1439 C C . ASP A 1 170 ? -18.396 -14.819 11.197 1.00 84.56 170 ASP A C 1
ATOM 1441 O O . ASP A 1 170 ? -17.562 -15.475 11.822 1.00 84.56 170 ASP A O 1
ATOM 1445 N N . ARG A 1 171 ? -19.697 -15.111 11.259 1.00 79.31 171 ARG A N 1
ATOM 1446 C CA . ARG A 1 171 ? -20.248 -16.299 11.919 1.00 79.31 171 ARG A CA 1
ATOM 1447 C C . ARG A 1 171 ? -20.944 -17.155 10.877 1.00 79.31 171 ARG A C 1
ATOM 1449 O O . ARG A 1 171 ? -21.757 -16.642 10.119 1.00 79.31 171 ARG A O 1
ATOM 1456 N N . ASN A 1 172 ? -20.704 -18.463 10.909 1.00 79.56 172 ASN A N 1
ATOM 1457 C CA . ASN A 1 172 ? -21.355 -19.431 10.019 1.00 79.56 172 ASN A CA 1
ATOM 1458 C C . ASN A 1 172 ? -21.158 -19.121 8.524 1.00 79.56 172 ASN A C 1
ATOM 1460 O O . ASN A 1 172 ? -22.107 -19.256 7.739 1.00 79.56 172 ASN A O 1
ATOM 1464 N N . ASP A 1 173 ? -19.939 -18.715 8.157 1.00 87.25 173 ASP A N 1
ATOM 1465 C CA . ASP A 1 173 ? -19.541 -18.427 6.774 1.00 87.25 173 ASP A CA 1
ATOM 1466 C C . ASP A 1 173 ? -20.386 -17.315 6.127 1.00 87.25 173 ASP A C 1
ATOM 1468 O O . ASP A 1 173 ? -20.762 -17.356 4.955 1.00 87.25 173 ASP A O 1
ATOM 1472 N N . LEU A 1 174 ? -20.765 -16.328 6.938 1.00 88.88 174 LEU A N 1
ATOM 1473 C CA . LEU A 1 174 ? -21.618 -15.227 6.515 1.00 88.88 174 LEU A CA 1
ATOM 1474 C C . LEU A 1 174 ? -20.930 -14.392 5.440 1.00 88.88 174 LEU A C 1
ATOM 1476 O O . LEU A 1 174 ? -21.575 -14.014 4.465 1.00 88.88 174 LEU A O 1
ATOM 1480 N N . TYR A 1 175 ? -19.635 -14.118 5.608 1.00 91.38 175 TYR A N 1
ATOM 1481 C CA . TYR A 1 175 ? -18.882 -13.308 4.655 1.00 91.38 175 TYR A CA 1
ATOM 1482 C C . TYR A 1 175 ? -18.845 -13.989 3.292 1.00 91.38 175 TYR A C 1
ATOM 1484 O O . TYR A 1 175 ? -19.185 -13.358 2.296 1.00 91.38 175 TYR A O 1
ATOM 1492 N N . SER A 1 176 ? -18.526 -15.287 3.247 1.00 92.19 176 SER A N 1
ATOM 1493 C CA . SER A 1 176 ? -18.521 -16.031 1.986 1.00 92.19 176 SER A CA 1
ATOM 1494 C C . SER A 1 176 ? -19.907 -16.064 1.346 1.00 92.19 176 SER A C 1
ATOM 1496 O O . SER A 1 176 ? -20.005 -15.804 0.155 1.00 92.19 176 SER A O 1
ATOM 1498 N N . LYS A 1 177 ? -20.987 -16.264 2.116 1.00 95.62 177 LYS A N 1
ATOM 1499 C CA . LYS A 1 177 ? -22.363 -16.215 1.581 1.00 95.62 177 LYS A CA 1
ATOM 1500 C C . LYS A 1 177 ? -22.718 -14.857 0.983 1.00 95.62 177 LYS A C 1
ATOM 1502 O O . LYS A 1 177 ? -23.319 -14.807 -0.083 1.00 95.62 177 LYS A O 1
ATOM 1507 N N . ILE A 1 178 ? -22.355 -13.764 1.656 1.00 94.69 178 ILE A N 1
ATOM 1508 C CA . ILE A 1 178 ? -22.575 -12.409 1.136 1.00 94.69 178 ILE A CA 1
ATOM 1509 C C . ILE A 1 178 ? -21.732 -12.191 -0.121 1.00 94.69 178 ILE A C 1
ATOM 1511 O O . ILE A 1 178 ? -22.243 -11.659 -1.100 1.00 94.69 178 ILE A O 1
ATOM 1515 N N . PHE A 1 179 ? -20.468 -12.624 -0.132 1.00 94.94 179 PHE A N 1
ATOM 1516 C CA . PHE A 1 179 ? -19.621 -12.517 -1.320 1.00 94.94 179 PHE A CA 1
ATOM 1517 C C . PHE A 1 179 ? -20.201 -13.316 -2.479 1.00 94.94 179 PHE A C 1
ATOM 1519 O O . PHE A 1 179 ? -20.276 -12.782 -3.572 1.00 94.94 179 PHE A O 1
ATOM 1526 N N . ASP A 1 180 ? -20.663 -14.541 -2.245 1.00 96.31 180 ASP A N 1
ATOM 1527 C CA . ASP A 1 180 ? -21.260 -15.386 -3.277 1.00 96.31 180 ASP A CA 1
ATOM 1528 C C . ASP A 1 180 ? -22.537 -14.741 -3.837 1.00 96.31 180 ASP A C 1
ATOM 1530 O O . ASP A 1 180 ? -22.690 -14.662 -5.049 1.00 96.31 180 ASP A O 1
ATOM 1534 N N . ILE A 1 181 ? -23.404 -14.172 -2.989 1.00 96.81 181 ILE A N 1
ATOM 1535 C CA . ILE A 1 181 ? -24.579 -13.404 -3.443 1.00 96.81 181 ILE A CA 1
ATOM 1536 C C . ILE A 1 181 ? -24.167 -12.218 -4.324 1.00 96.81 181 ILE A C 1
ATOM 1538 O O . ILE A 1 181 ? -24.759 -11.986 -5.375 1.00 96.81 181 ILE A O 1
ATOM 1542 N N . MET A 1 182 ? -23.152 -11.466 -3.905 1.00 96.06 182 MET A N 1
ATOM 1543 C CA . MET A 1 182 ? -22.685 -10.280 -4.629 1.00 96.06 182 MET A CA 1
ATOM 1544 C C . MET A 1 182 ? -21.944 -10.650 -5.918 1.00 96.06 182 MET A C 1
ATOM 1546 O O . MET A 1 182 ? -21.977 -9.909 -6.892 1.00 96.06 182 MET A O 1
ATOM 1550 N N . VAL A 1 183 ? -21.298 -11.813 -5.955 1.00 96.81 183 VAL A N 1
ATOM 1551 C CA . VAL A 1 183 ? -20.717 -12.374 -7.175 1.00 96.81 183 VAL A CA 1
ATOM 1552 C C . VAL A 1 183 ? -21.817 -12.786 -8.141 1.00 96.81 183 VAL A C 1
ATOM 1554 O O . VAL A 1 183 ? -21.704 -12.485 -9.324 1.00 96.81 183 VAL A O 1
ATOM 1557 N N . GLU A 1 184 ? -22.885 -13.430 -7.668 1.00 96.44 184 GLU A N 1
ATOM 1558 C CA . GLU A 1 184 ? -23.987 -13.852 -8.534 1.00 96.44 184 GLU A CA 1
ATOM 1559 C C . GLU A 1 184 ? -24.761 -12.675 -9.116 1.00 96.44 184 GLU A C 1
ATOM 1561 O O . GLU A 1 184 ? -24.971 -12.629 -10.326 1.00 96.44 184 GLU A O 1
ATOM 1566 N N . ASP A 1 185 ? -25.165 -11.738 -8.264 1.00 95.69 185 ASP A N 1
ATOM 1567 C CA . ASP A 1 185 ? -26.167 -10.716 -8.583 1.00 95.69 185 ASP A CA 1
ATOM 1568 C C . ASP A 1 185 ? -25.608 -9.285 -8.563 1.00 95.69 185 ASP A C 1
ATOM 1570 O O . ASP A 1 185 ? -26.363 -8.311 -8.588 1.00 95.69 185 ASP A O 1
ATOM 1574 N N . GLY A 1 186 ? -24.287 -9.148 -8.458 1.00 94.69 186 GLY A N 1
ATOM 1575 C CA . GLY A 1 186 ? -23.602 -7.865 -8.422 1.00 94.69 186 GLY A CA 1
ATOM 1576 C C . GLY A 1 186 ? -23.908 -7.113 -7.140 1.00 94.69 186 GLY A C 1
ATOM 1577 O O . GLY A 1 186 ? -24.377 -7.677 -6.145 1.00 94.69 186 GLY A O 1
ATOM 1578 N N . TRP A 1 187 ? -23.686 -5.801 -7.150 1.00 92.00 187 TRP A N 1
ATOM 1579 C CA . TRP A 1 187 ? -24.005 -5.000 -5.972 1.00 92.00 187 TRP A CA 1
ATOM 1580 C C . TRP A 1 187 ? -25.512 -4.916 -5.696 1.00 92.00 187 TRP A C 1
ATOM 1582 O O . TRP A 1 187 ? -25.903 -4.737 -4.541 1.00 92.00 187 TRP A O 1
ATOM 1592 N N . HIS A 1 188 ? -26.369 -5.141 -6.699 1.00 91.00 188 HIS A N 1
ATOM 1593 C CA . HIS A 1 188 ? -27.818 -5.285 -6.513 1.00 91.00 188 HIS A CA 1
ATOM 1594 C C . HIS A 1 188 ? -28.213 -6.537 -5.718 1.00 91.00 188 HIS A C 1
ATOM 1596 O O . HIS A 1 188 ? -29.261 -6.541 -5.051 1.00 91.00 188 HIS A O 1
ATOM 1602 N N . GLY A 1 189 ? -27.347 -7.554 -5.712 1.00 93.69 189 GLY A N 1
ATOM 1603 C CA . GLY A 1 189 ? -27.447 -8.747 -4.877 1.00 93.69 189 GLY A CA 1
ATOM 1604 C C . GLY A 1 189 ? -27.584 -8.443 -3.394 1.00 93.69 189 GLY A C 1
ATOM 1605 O O . GLY A 1 189 ? -28.134 -9.259 -2.653 1.00 93.69 189 GLY A O 1
ATOM 1606 N N . ILE A 1 190 ? -27.198 -7.238 -2.963 1.00 95.31 190 ILE A N 1
ATOM 1607 C CA . ILE A 1 190 ? -27.295 -6.842 -1.567 1.00 95.31 190 ILE A CA 1
ATOM 1608 C C . ILE A 1 190 ? -28.688 -7.069 -0.986 1.00 95.31 190 ILE A C 1
ATOM 1610 O O . ILE A 1 190 ? -28.793 -7.533 0.141 1.00 95.31 190 ILE A O 1
ATOM 1614 N N . ASN A 1 191 ? -29.759 -6.854 -1.756 1.00 94.50 191 ASN A N 1
ATOM 1615 C CA . ASN A 1 191 ? -31.127 -7.054 -1.269 1.00 94.50 191 ASN A CA 1
ATOM 1616 C C . ASN A 1 191 ? -31.412 -8.502 -0.830 1.00 94.50 191 ASN A C 1
ATOM 1618 O O . ASN A 1 191 ? -32.227 -8.720 0.061 1.00 94.50 191 ASN A O 1
ATOM 1622 N N . LYS A 1 192 ? -30.714 -9.494 -1.396 1.00 96.06 192 LYS A N 1
ATOM 1623 C CA . LYS A 1 192 ? -30.858 -10.910 -1.022 1.00 96.06 192 LYS A CA 1
ATOM 1624 C C . LYS A 1 192 ? -30.157 -11.254 0.297 1.00 96.06 192 LYS A C 1
ATOM 1626 O O . LYS A 1 192 ? -30.389 -12.326 0.850 1.00 96.06 192 LYS A O 1
ATOM 1631 N N . CYS A 1 193 ? -29.344 -10.348 0.837 1.00 94.56 193 CYS A N 1
ATOM 1632 C CA . CYS A 1 193 ? -28.687 -10.515 2.132 1.00 94.56 193 CYS A CA 1
ATOM 1633 C C . CYS A 1 193 ? -29.609 -10.208 3.326 1.00 94.56 193 CYS A C 1
ATOM 1635 O O . CYS A 1 193 ? -29.181 -10.383 4.467 1.00 94.56 193 CYS A O 1
ATOM 1637 N N . GLU A 1 194 ? -30.857 -9.773 3.102 1.00 95.31 194 GLU A N 1
ATOM 1638 C CA . GLU A 1 194 ? -31.804 -9.396 4.164 1.00 95.31 194 GLU A CA 1
ATOM 1639 C C . GLU A 1 194 ? -32.017 -10.512 5.192 1.00 95.31 194 GLU A C 1
ATOM 1641 O O . GLU A 1 194 ? -31.987 -10.266 6.395 1.00 95.31 194 GLU A O 1
ATOM 1646 N N . SER A 1 195 ? -32.144 -11.762 4.741 1.00 93.56 195 SER A N 1
ATOM 1647 C CA . SER A 1 195 ? -32.334 -12.913 5.631 1.00 93.56 195 SER A CA 1
ATOM 1648 C C . SER A 1 195 ? -31.058 -13.367 6.346 1.00 93.56 195 SER A C 1
ATOM 1650 O O . SER A 1 195 ? -31.127 -14.203 7.246 1.00 93.56 195 SER A O 1
ATOM 1652 N N . LEU A 1 196 ? -29.887 -12.879 5.928 1.00 93.38 196 LEU A N 1
ATOM 1653 C CA . LEU A 1 196 ? -28.593 -13.281 6.489 1.00 93.38 196 LEU A CA 1
ATOM 1654 C C . LEU A 1 196 ? -28.179 -12.430 7.693 1.00 93.38 196 LEU A C 1
ATOM 1656 O O . LEU A 1 196 ? -27.252 -12.794 8.418 1.00 93.38 196 LEU A O 1
ATOM 1660 N N . LEU A 1 197 ? -28.845 -11.294 7.904 1.00 92.38 197 LEU A N 1
ATOM 1661 C CA . LEU A 1 197 ? -28.447 -10.278 8.867 1.00 92.38 197 LEU A CA 1
ATOM 1662 C C . LEU A 1 197 ? -29.641 -9.796 9.697 1.00 92.38 197 LEU A C 1
ATOM 1664 O O . LEU A 1 197 ? -30.767 -9.754 9.211 1.00 92.38 197 LEU A O 1
ATOM 1668 N N . PRO A 1 198 ? -29.414 -9.346 10.944 1.00 91.88 198 PRO A N 1
ATOM 1669 C CA . PRO A 1 198 ? -30.427 -8.595 11.673 1.00 91.88 198 PRO A CA 1
ATOM 1670 C C . PRO A 1 198 ? -30.859 -7.343 10.882 1.00 91.88 198 PRO A C 1
ATOM 1672 O O . PRO A 1 198 ? -29.989 -6.688 10.301 1.00 91.88 198 PRO A O 1
ATOM 1675 N N . PRO A 1 199 ? -32.141 -6.925 10.926 1.00 93.56 199 PRO A N 1
ATOM 1676 C CA . PRO A 1 199 ? -32.668 -5.846 10.077 1.00 93.56 199 PRO A CA 1
ATOM 1677 C C . PRO A 1 199 ? -31.861 -4.539 10.113 1.00 93.56 199 PRO A C 1
ATOM 1679 O O . PRO A 1 199 ? -31.638 -3.906 9.085 1.00 93.56 199 PRO A O 1
ATOM 1682 N N . ILE A 1 200 ? -31.358 -4.153 11.291 1.00 91.88 200 ILE A N 1
ATOM 1683 C CA . ILE A 1 200 ? -30.526 -2.950 11.455 1.00 91.88 200 ILE A CA 1
ATOM 1684 C C . ILE A 1 200 ? -29.184 -3.099 10.723 1.00 91.88 200 ILE A C 1
ATOM 1686 O O . ILE A 1 200 ? -28.745 -2.174 10.047 1.00 91.88 200 ILE A O 1
ATOM 1690 N N . LYS A 1 201 ? -28.533 -4.263 10.835 1.00 92.00 201 LYS A N 1
ATOM 1691 C CA . LYS A 1 201 ? -27.249 -4.537 10.169 1.00 92.00 201 LYS A CA 1
ATOM 1692 C C . LYS A 1 201 ? -27.428 -4.639 8.660 1.00 92.00 201 LYS A C 1
ATOM 1694 O O . LYS A 1 201 ? -26.600 -4.115 7.927 1.00 92.00 201 LYS A O 1
ATOM 1699 N N . PHE A 1 202 ? -28.523 -5.251 8.211 1.00 96.38 202 PHE A N 1
ATOM 1700 C CA . PHE A 1 202 ? -28.873 -5.299 6.797 1.00 96.38 202 PHE A CA 1
ATOM 1701 C C . PHE A 1 202 ? -29.059 -3.895 6.209 1.00 96.38 202 PHE A C 1
ATOM 1703 O O . PHE A 1 202 ? -28.456 -3.579 5.185 1.00 96.38 202 PHE A O 1
ATOM 1710 N N . LYS A 1 203 ? -29.820 -3.028 6.891 1.00 95.19 203 LYS A N 1
ATOM 1711 C CA . LYS A 1 203 ? -30.014 -1.636 6.468 1.00 95.19 203 LYS A CA 1
ATOM 1712 C C . LYS A 1 203 ? -28.680 -0.894 6.315 1.00 95.19 203 LYS A C 1
ATOM 1714 O O . LYS A 1 203 ? -28.449 -0.284 5.278 1.00 95.19 203 LYS A O 1
ATOM 1719 N N . LEU A 1 204 ? -27.789 -1.004 7.304 1.00 92.38 204 LEU A N 1
ATOM 1720 C CA . LEU A 1 204 ? -26.464 -0.373 7.258 1.00 92.38 204 LEU A CA 1
ATOM 1721 C C . LEU A 1 204 ? -25.583 -0.938 6.136 1.00 92.38 204 LEU A C 1
ATOM 1723 O O . LEU A 1 204 ? -24.917 -0.177 5.439 1.00 92.38 204 LEU A O 1
ATOM 1727 N N . LEU A 1 205 ? -25.586 -2.262 5.946 1.00 94.12 205 LEU A N 1
ATOM 1728 C CA . LEU A 1 205 ? -24.851 -2.903 4.856 1.00 94.12 205 LEU A CA 1
ATOM 1729 C C . LEU A 1 205 ? -25.326 -2.366 3.502 1.00 94.12 205 LEU A C 1
ATOM 1731 O O . LEU A 1 205 ? -24.505 -1.987 2.671 1.00 94.12 205 LEU A O 1
ATOM 1735 N N . LYS A 1 206 ? -26.646 -2.299 3.303 1.00 95.62 206 LYS A N 1
ATOM 1736 C CA . LYS A 1 206 ? -27.257 -1.788 2.077 1.00 95.62 206 LYS A CA 1
ATOM 1737 C C . LYS A 1 206 ? -26.864 -0.338 1.799 1.00 95.62 206 LYS A C 1
ATOM 1739 O O . LYS A 1 206 ? -26.398 -0.053 0.702 1.00 95.62 206 LYS A O 1
ATOM 1744 N N . GLU A 1 207 ? -26.966 0.543 2.794 1.00 94.12 207 GLU A N 1
ATOM 1745 C CA . GLU A 1 207 ? -26.580 1.956 2.663 1.00 94.12 207 GLU A CA 1
ATOM 1746 C C . GLU A 1 207 ? -25.098 2.122 2.274 1.00 94.12 207 GLU A C 1
ATOM 1748 O O . GLU A 1 207 ? -24.772 2.925 1.400 1.00 94.12 207 GLU A O 1
ATOM 1753 N N . GLN A 1 208 ? -24.190 1.342 2.873 1.00 92.19 208 GLN A N 1
ATOM 1754 C CA . GLN A 1 208 ? -22.756 1.422 2.561 1.00 92.19 208 GLN A CA 1
ATOM 1755 C C . GLN A 1 208 ? -22.408 0.836 1.188 1.00 92.19 208 GLN A C 1
ATOM 1757 O O . GLN A 1 208 ? -21.577 1.398 0.472 1.00 92.19 208 GLN A O 1
ATOM 1762 N N . VAL A 1 209 ? -23.054 -0.265 0.793 1.00 92.00 209 VAL A N 1
ATOM 1763 C CA . VAL A 1 209 ? -22.902 -0.837 -0.552 1.00 92.00 209 VAL A CA 1
ATOM 1764 C C . VAL A 1 209 ? -23.398 0.158 -1.602 1.00 92.00 209 VAL A C 1
ATOM 1766 O O . VAL A 1 209 ? -22.667 0.458 -2.543 1.00 92.00 209 VAL A O 1
ATOM 1769 N N . GLU A 1 210 ? -24.580 0.746 -1.416 1.00 90.69 210 GLU A N 1
ATOM 1770 C CA . GLU A 1 210 ? -25.110 1.774 -2.320 1.00 90.69 210 GLU A CA 1
ATOM 1771 C C . GLU A 1 210 ? -24.176 2.989 -2.392 1.00 90.69 210 GLU A C 1
ATOM 1773 O O . GLU A 1 210 ? -23.848 3.453 -3.483 1.00 90.69 210 GLU A O 1
ATOM 1778 N N . LYS A 1 211 ? -23.655 3.471 -1.258 1.00 87.88 211 LYS A N 1
ATOM 1779 C CA . LYS A 1 211 ? -22.691 4.584 -1.231 1.00 87.88 211 LYS A CA 1
ATOM 1780 C C . LYS A 1 211 ? -21.414 4.275 -2.017 1.00 87.88 211 LYS A C 1
ATOM 1782 O O . LYS A 1 211 ? -20.884 5.160 -2.687 1.00 87.88 211 LYS A O 1
ATOM 1787 N N . ARG A 1 212 ? -20.906 3.044 -1.924 1.00 86.31 212 ARG A N 1
ATOM 1788 C CA . ARG A 1 212 ? -19.611 2.659 -2.502 1.00 86.31 212 ARG A CA 1
ATOM 1789 C C . ARG A 1 212 ? -19.691 2.255 -3.973 1.00 86.31 212 ARG A C 1
ATOM 1791 O O . ARG A 1 212 ? -18.738 2.501 -4.704 1.00 86.31 212 ARG A O 1
ATOM 1798 N N . PHE A 1 213 ? -20.804 1.661 -4.397 1.00 84.75 213 PHE A N 1
ATOM 1799 C CA . PHE A 1 213 ? -20.952 1.077 -5.734 1.00 84.75 213 PHE A CA 1
ATOM 1800 C C . PHE A 1 213 ? -21.971 1.793 -6.633 1.00 84.75 213 PHE A C 1
ATOM 1802 O O . PHE A 1 213 ? -22.031 1.491 -7.824 1.00 84.75 213 PHE A O 1
ATOM 1809 N N . SER A 1 214 ? -22.741 2.766 -6.127 1.00 78.50 214 SER A N 1
ATOM 1810 C CA . SER A 1 214 ? -23.656 3.537 -6.980 1.00 78.50 214 SER A CA 1
ATOM 1811 C C . SER A 1 214 ? -22.922 4.396 -8.021 1.00 78.50 214 SER A C 1
ATOM 1813 O O . SER A 1 214 ? -21.838 4.948 -7.803 1.00 78.50 214 SER A O 1
ATOM 1815 N N . SER A 1 215 ? -23.559 4.522 -9.185 1.00 56.19 215 SER A N 1
ATOM 1816 C CA . SER A 1 215 ? -23.010 4.994 -10.464 1.00 56.19 215 SER A CA 1
ATOM 1817 C C . SER A 1 215 ? -22.393 6.402 -10.442 1.00 56.19 215 SER A C 1
ATOM 1819 O O . SER A 1 215 ? -21.571 6.724 -11.299 1.00 56.19 215 SER A O 1
ATOM 1821 N N . ASN A 1 216 ? -22.716 7.229 -9.441 1.00 47.53 216 ASN A N 1
ATOM 1822 C CA . ASN A 1 216 ? -22.145 8.572 -9.288 1.00 47.53 216 ASN A CA 1
ATOM 1823 C C . ASN A 1 216 ? -20.678 8.565 -8.817 1.00 47.53 216 ASN A C 1
ATOM 1825 O O . ASN A 1 216 ? -19.976 9.557 -9.020 1.00 47.53 216 ASN A O 1
ATOM 1829 N N . HIS A 1 217 ? -20.192 7.464 -8.227 1.00 47.19 217 HIS A N 1
ATOM 1830 C CA . HIS A 1 217 ? -18.798 7.356 -7.783 1.00 47.19 217 HIS A CA 1
ATOM 1831 C C . HIS A 1 217 ? -17.879 6.690 -8.817 1.00 47.19 217 HIS A C 1
ATOM 1833 O O . HIS A 1 217 ? -16.718 7.078 -8.931 1.00 47.19 217 HIS A O 1
ATOM 1839 N N . LEU A 1 218 ? -18.405 5.763 -9.625 1.00 46.72 218 LEU A N 1
ATOM 1840 C CA . LEU A 1 218 ? -17.632 5.013 -10.626 1.00 46.72 218 LEU A CA 1
ATOM 1841 C C . LEU A 1 218 ? -17.284 5.844 -11.880 1.00 46.72 218 LEU A C 1
ATOM 1843 O O . LEU A 1 218 ? -16.253 5.610 -12.503 1.00 46.72 218 LEU A O 1
ATOM 1847 N N . MET A 1 219 ? -18.093 6.854 -12.226 1.00 40.69 219 MET A N 1
ATOM 1848 C CA . MET A 1 219 ? -17.825 7.764 -13.357 1.00 40.69 219 MET A CA 1
ATOM 1849 C C . MET A 1 219 ? -16.811 8.879 -13.025 1.00 40.69 219 MET A C 1
ATOM 1851 O O . MET A 1 219 ? -16.145 9.392 -13.922 1.00 40.69 219 MET A O 1
ATOM 1855 N N . ASN A 1 220 ? -16.649 9.245 -11.746 1.00 34.62 220 ASN A N 1
ATOM 1856 C CA . ASN A 1 220 ? -15.820 10.387 -11.324 1.00 34.62 220 ASN A CA 1
ATOM 1857 C C . ASN A 1 220 ? -14.329 10.069 -11.125 1.00 34.62 220 ASN A C 1
ATOM 1859 O O . ASN A 1 220 ? -13.528 10.986 -10.963 1.00 34.62 220 ASN A O 1
ATOM 1863 N N . ILE A 1 221 ? -13.924 8.799 -11.204 1.00 39.03 221 ILE A N 1
ATOM 1864 C CA . ILE A 1 221 ? -12.506 8.406 -11.113 1.00 39.03 221 ILE A CA 1
ATOM 1865 C C . ILE A 1 221 ? -11.728 8.790 -12.398 1.00 39.03 221 ILE A C 1
ATOM 1867 O O . ILE A 1 221 ? -10.503 8.754 -12.428 1.00 39.03 221 ILE A O 1
ATOM 1871 N N . ARG A 1 222 ? -12.412 9.236 -13.466 1.00 35.75 222 ARG A N 1
ATOM 1872 C CA . ARG A 1 222 ? -11.806 9.505 -14.786 1.00 35.75 222 ARG A CA 1
ATOM 1873 C C . ARG A 1 222 ? -11.371 10.950 -15.064 1.00 35.75 222 ARG A C 1
ATOM 1875 O O . ARG A 1 222 ? -10.852 11.204 -16.147 1.00 35.75 222 ARG A O 1
ATOM 1882 N N . SER A 1 223 ? -11.509 11.878 -14.115 1.00 26.45 223 SER A N 1
ATOM 1883 C CA . SER A 1 223 ? -11.273 13.312 -14.373 1.00 26.45 223 SER A CA 1
ATOM 1884 C C . SER A 1 223 ? -10.326 13.979 -13.373 1.00 26.45 223 SER A C 1
ATOM 1886 O O . SER A 1 223 ? -10.663 15.004 -12.790 1.00 26.45 223 SER A O 1
ATOM 1888 N N . THR A 1 224 ? -9.121 13.444 -13.179 1.00 25.33 224 THR A N 1
ATOM 1889 C CA . THR A 1 224 ? -8.045 14.164 -12.471 1.00 25.33 224 THR A CA 1
ATOM 1890 C C . THR A 1 224 ? -6.720 14.083 -13.227 1.00 25.33 224 THR A C 1
ATOM 1892 O O . THR A 1 224 ? -5.734 13.513 -12.773 1.00 25.33 224 THR A O 1
ATOM 1895 N N . THR A 1 225 ? -6.673 14.732 -14.391 1.00 27.78 225 THR A N 1
ATOM 1896 C CA . THR A 1 225 ? -5.417 15.224 -14.972 1.00 27.78 225 THR A CA 1
ATOM 1897 C C . THR A 1 225 ? -5.262 16.721 -14.708 1.00 27.78 225 THR A C 1
ATOM 1899 O O . THR A 1 225 ? -6.093 17.523 -15.128 1.00 27.78 225 THR A O 1
ATOM 1902 N N . SER A 1 226 ? -4.142 17.045 -14.053 1.00 26.19 226 SER A N 1
ATOM 1903 C CA . SER A 1 226 ? -3.453 18.342 -13.934 1.00 26.19 226 SER A CA 1
ATOM 1904 C C . SER A 1 226 ? -4.182 19.511 -13.255 1.00 26.19 226 SER A C 1
ATOM 1906 O O . SER A 1 226 ? -4.969 20.216 -13.878 1.00 26.19 226 SER A O 1
ATOM 1908 N N . ILE A 1 227 ? -3.771 19.815 -12.018 1.00 23.23 227 ILE A N 1
ATOM 1909 C CA . ILE A 1 227 ? -3.840 21.165 -11.434 1.00 23.23 227 ILE A CA 1
ATOM 1910 C C . ILE A 1 227 ? -2.388 21.665 -11.277 1.00 23.23 227 ILE A C 1
ATOM 1912 O O . ILE A 1 227 ? -1.524 20.864 -10.908 1.00 23.23 227 ILE A O 1
ATOM 1916 N N . PRO A 1 228 ? -2.068 22.933 -11.603 1.00 23.64 228 PRO A N 1
ATOM 1917 C CA . PRO A 1 228 ? -0.697 23.422 -11.602 1.00 23.64 228 PRO A CA 1
ATOM 1918 C C . PRO A 1 228 ? -0.166 23.581 -10.175 1.00 23.64 228 PRO A C 1
ATOM 1920 O O . PRO A 1 228 ? -0.822 24.165 -9.315 1.00 23.64 228 PRO A O 1
ATOM 1923 N N . PHE A 1 229 ? 1.057 23.100 -9.963 1.00 24.44 229 PHE A N 1
ATOM 1924 C CA . PHE A 1 229 ? 1.843 23.339 -8.760 1.00 24.44 229 PHE A CA 1
ATOM 1925 C C . PHE A 1 229 ? 2.136 24.833 -8.601 1.00 24.44 229 PHE A C 1
ATOM 1927 O O . PHE A 1 229 ? 2.768 25.446 -9.462 1.00 24.44 229 PHE A O 1
ATOM 1934 N N . ALA A 1 230 ? 1.744 25.389 -7.461 1.00 26.22 230 ALA A N 1
ATOM 1935 C CA . ALA A 1 230 ? 2.310 26.618 -6.934 1.00 26.22 230 ALA A CA 1
ATOM 1936 C C . ALA A 1 230 ? 2.655 26.389 -5.461 1.00 26.22 230 ALA A C 1
ATOM 1938 O O . ALA A 1 230 ? 1.847 26.645 -4.575 1.00 26.22 230 ALA A O 1
ATOM 1939 N N . THR A 1 231 ? 3.866 25.905 -5.203 1.00 27.64 231 THR A N 1
ATOM 1940 C CA . THR A 1 231 ? 4.516 26.047 -3.899 1.00 27.64 231 THR A CA 1
ATOM 1941 C C . THR A 1 231 ? 5.949 26.513 -4.137 1.00 27.64 231 THR A C 1
ATOM 1943 O O . THR A 1 231 ? 6.686 25.954 -4.950 1.00 27.64 231 THR A O 1
ATOM 1946 N N . ASN A 1 232 ? 6.312 27.626 -3.495 1.00 28.06 232 ASN A N 1
ATOM 1947 C CA . ASN A 1 232 ? 7.666 28.171 -3.520 1.00 28.06 232 ASN A CA 1
ATOM 1948 C C . ASN A 1 232 ? 8.658 27.122 -2.983 1.00 28.06 232 ASN A C 1
ATOM 1950 O O . ASN A 1 232 ? 8.365 26.503 -1.961 1.00 28.06 232 ASN A O 1
ATOM 1954 N N . PRO A 1 233 ? 9.831 26.928 -3.612 1.00 35.06 233 PRO A N 1
ATOM 1955 C CA . PRO A 1 233 ? 10.833 26.002 -3.105 1.00 35.06 233 PRO A CA 1
ATOM 1956 C C . PRO A 1 233 ? 11.529 26.604 -1.878 1.00 35.06 233 PRO A C 1
ATOM 1958 O O . PRO A 1 233 ? 12.269 27.583 -1.994 1.00 35.06 233 PRO A O 1
ATOM 1961 N N . GLU A 1 234 ? 11.311 26.013 -0.704 1.00 38.88 234 GLU A N 1
ATOM 1962 C CA . GLU A 1 234 ? 12.172 26.248 0.457 1.00 38.88 234 GLU A CA 1
ATOM 1963 C C . GLU A 1 234 ? 13.600 25.773 0.149 1.00 38.88 234 GLU A C 1
ATOM 1965 O O . GLU A 1 234 ? 13.815 24.712 -0.443 1.00 38.88 234 GLU A O 1
ATOM 1970 N N . GLN A 1 235 ? 14.597 26.580 0.519 1.00 36.91 235 GLN A N 1
ATOM 1971 C CA . GLN A 1 235 ? 16.008 26.254 0.317 1.00 36.91 235 GLN A CA 1
ATOM 1972 C C . GLN A 1 235 ? 16.417 25.009 1.133 1.00 36.91 235 GLN A C 1
ATOM 1974 O O . GLN A 1 235 ? 15.950 24.830 2.258 1.00 36.91 235 GLN A O 1
ATOM 1979 N N . PRO A 1 236 ? 17.309 24.147 0.605 1.00 46.09 236 PRO A N 1
ATOM 1980 C CA . PRO A 1 236 ? 17.768 22.962 1.321 1.00 46.09 236 PRO A CA 1
ATOM 1981 C C . PRO A 1 236 ? 18.534 23.350 2.591 1.00 46.09 236 PRO A C 1
ATOM 1983 O O . PRO A 1 236 ? 19.446 24.174 2.546 1.00 46.09 236 PRO A O 1
ATOM 1986 N N . THR A 1 237 ? 18.211 22.715 3.718 1.00 57.25 237 THR A N 1
ATOM 1987 C CA . THR A 1 237 ? 18.994 22.866 4.948 1.00 57.25 237 THR A CA 1
ATOM 1988 C C . THR A 1 237 ? 20.359 22.184 4.817 1.00 57.25 237 THR A C 1
ATOM 1990 O O . THR A 1 237 ? 20.492 21.141 4.169 1.00 57.25 237 THR A O 1
ATOM 1993 N N . THR A 1 238 ? 21.387 22.756 5.453 1.00 60.88 238 THR A N 1
ATOM 1994 C CA . THR A 1 238 ? 22.782 22.266 5.462 1.00 60.88 238 THR A CA 1
ATOM 1995 C C . THR A 1 238 ? 22.890 20.778 5.830 1.00 60.88 238 THR A C 1
ATOM 1997 O O . THR A 1 238 ? 23.700 20.044 5.270 1.00 60.88 238 THR A O 1
ATOM 2000 N N . GLU A 1 239 ? 22.003 20.307 6.706 1.00 57.28 239 GLU A N 1
ATOM 2001 C CA . GLU A 1 239 ? 21.905 18.920 7.173 1.00 57.28 239 GLU A CA 1
ATOM 2002 C C . GLU A 1 239 ? 21.545 17.924 6.050 1.00 57.28 239 GLU A C 1
ATOM 2004 O O . GLU A 1 239 ? 22.118 16.837 5.967 1.00 57.28 239 GLU A O 1
ATOM 2009 N N . ARG A 1 240 ? 20.645 18.289 5.121 1.00 61.81 240 ARG A N 1
ATOM 2010 C CA . ARG A 1 240 ? 20.245 17.410 4.000 1.00 61.81 240 ARG A CA 1
ATOM 2011 C C . ARG A 1 240 ? 21.360 17.232 2.972 1.00 61.81 240 ARG A C 1
ATOM 2013 O O . ARG A 1 240 ? 21.516 16.142 2.420 1.00 61.81 240 ARG A O 1
ATOM 2020 N N . LEU A 1 241 ? 22.135 18.287 2.720 1.00 65.88 241 LEU A N 1
ATOM 2021 C CA . LEU A 1 241 ? 23.302 18.222 1.836 1.00 65.88 241 LEU A CA 1
ATOM 2022 C C . LEU A 1 241 ? 24.374 17.297 2.426 1.00 65.88 241 LEU A C 1
ATOM 2024 O O . LEU A 1 241 ? 24.868 16.423 1.721 1.00 65.88 241 LEU A O 1
ATOM 2028 N N . ALA A 1 242 ? 24.635 17.417 3.729 1.00 67.06 242 ALA A N 1
ATOM 2029 C CA . ALA A 1 242 ? 25.617 16.597 4.429 1.00 67.06 242 ALA A CA 1
ATOM 2030 C C . ALA A 1 242 ? 25.263 15.095 4.415 1.00 67.06 242 ALA A C 1
ATOM 2032 O O . ALA A 1 242 ? 26.127 14.254 4.176 1.00 67.06 242 ALA A O 1
ATOM 2033 N N . VAL A 1 243 ? 23.986 14.742 4.604 1.00 69.81 243 VAL A N 1
ATOM 2034 C CA . VAL A 1 243 ? 23.525 13.341 4.536 1.00 69.81 243 VAL A CA 1
ATOM 2035 C C . VAL A 1 243 ? 23.602 12.770 3.125 1.00 69.81 243 VAL A C 1
ATOM 2037 O O . VAL A 1 243 ? 24.007 11.622 2.961 1.00 69.81 243 VAL A O 1
ATOM 2040 N N . ARG A 1 244 ? 23.264 13.553 2.094 1.00 72.81 244 ARG A N 1
ATOM 2041 C CA . ARG A 1 244 ? 23.405 13.111 0.697 1.00 72.81 244 ARG A CA 1
ATOM 2042 C C . ARG A 1 244 ? 24.833 12.694 0.385 1.00 72.81 244 ARG A C 1
ATOM 2044 O O . ARG A 1 244 ? 25.039 11.685 -0.282 1.00 72.81 244 ARG A O 1
ATOM 2051 N N . ASP A 1 245 ? 25.797 13.448 0.890 1.00 75.56 245 ASP A N 1
ATOM 2052 C CA . ASP A 1 245 ? 27.209 13.169 0.668 1.00 75.56 245 ASP A CA 1
ATOM 2053 C C . ASP A 1 245 ? 27.662 11.895 1.426 1.00 75.56 245 ASP A C 1
ATOM 2055 O O . ASP A 1 245 ? 28.687 11.301 1.095 1.00 75.56 245 ASP A O 1
ATOM 2059 N N . CYS A 1 246 ? 26.863 11.396 2.379 1.00 77.62 246 CYS A N 1
ATOM 2060 C CA . CYS A 1 246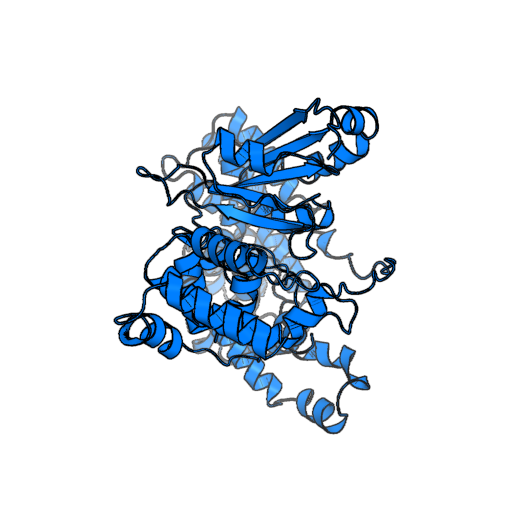 ? 27.060 10.111 3.064 1.00 77.62 246 CYS A CA 1
ATOM 2061 C C . CYS A 1 246 ? 26.467 8.898 2.324 1.00 77.62 246 CYS A C 1
ATOM 2063 O O . CYS A 1 246 ? 26.726 7.764 2.732 1.00 77.62 246 CYS A O 1
ATOM 2065 N N . VAL A 1 247 ? 25.668 9.098 1.270 1.00 76.62 247 VAL A N 1
ATOM 2066 C CA . VAL A 1 247 ? 25.034 8.003 0.522 1.00 76.62 247 VAL A CA 1
ATOM 2067 C C . VAL A 1 247 ? 25.901 7.597 -0.668 1.00 76.62 247 VAL A C 1
ATOM 2069 O O . VAL A 1 247 ? 25.953 8.280 -1.691 1.00 76.62 247 VAL A O 1
ATOM 2072 N N . GLU A 1 248 ? 26.543 6.437 -0.561 1.00 70.19 248 GLU A N 1
ATOM 2073 C CA . GLU A 1 248 ? 27.252 5.777 -1.653 1.00 70.19 248 GLU A CA 1
ATOM 2074 C C . GLU A 1 248 ? 26.425 4.570 -2.081 1.00 70.19 248 GLU A C 1
ATOM 2076 O O . GLU A 1 248 ? 26.409 3.551 -1.394 1.00 70.19 248 GLU A O 1
ATOM 2081 N N . LYS A 1 249 ? 25.691 4.706 -3.196 1.00 58.19 249 LYS A N 1
ATOM 2082 C CA . LYS A 1 249 ? 24.754 3.684 -3.692 1.00 58.19 249 LYS A CA 1
ATOM 2083 C C . LYS A 1 249 ? 25.303 2.258 -3.522 1.00 58.19 249 LYS A C 1
ATOM 2085 O O . LYS A 1 249 ? 26.216 1.859 -4.245 1.00 58.19 249 LYS A O 1
ATOM 2090 N N . SER A 1 250 ? 24.681 1.505 -2.611 1.00 58.53 250 SER A N 1
ATOM 2091 C CA . SER A 1 250 ? 24.838 0.053 -2.426 1.00 58.53 250 SER A CA 1
ATOM 2092 C C . SER A 1 250 ? 26.259 -0.439 -2.101 1.00 58.53 250 SER A C 1
ATOM 2094 O O . SER A 1 250 ? 26.726 -1.427 -2.675 1.00 58.53 250 SER A O 1
ATOM 2096 N N . SER A 1 251 ? 26.953 0.231 -1.177 1.00 72.19 251 SER A N 1
ATOM 2097 C CA . SER A 1 251 ? 28.266 -0.209 -0.681 1.00 72.19 251 SER A CA 1
ATOM 2098 C C . SER A 1 251 ? 28.198 -1.348 0.351 1.00 72.19 251 SER A C 1
ATOM 2100 O O . SER A 1 251 ? 29.145 -2.129 0.435 1.00 72.19 251 SER A O 1
ATOM 2102 N N . LEU A 1 252 ? 27.088 -1.487 1.086 1.00 82.31 252 LEU A N 1
ATOM 2103 C CA . LEU A 1 252 ? 26.911 -2.466 2.164 1.00 82.31 252 LEU A CA 1
ATOM 2104 C C . LEU A 1 252 ? 26.077 -3.676 1.717 1.00 82.31 252 LEU A C 1
ATOM 2106 O O . LEU A 1 252 ? 25.045 -3.546 1.052 1.00 82.31 252 LEU A O 1
ATOM 2110 N N . ARG A 1 253 ? 26.510 -4.868 2.121 1.00 85.56 253 ARG A N 1
ATOM 2111 C CA . ARG A 1 253 ? 25.935 -6.179 1.791 1.00 85.56 253 ARG A CA 1
ATOM 2112 C C . ARG A 1 253 ? 25.749 -7.023 3.046 1.00 85.56 253 ARG A C 1
ATOM 2114 O O . ARG A 1 253 ? 26.294 -6.736 4.109 1.00 85.56 253 ARG A O 1
ATOM 2121 N N . LEU A 1 254 ? 25.042 -8.147 2.916 1.00 79.94 254 LEU A N 1
ATOM 2122 C CA . LEU A 1 254 ? 24.844 -9.097 4.021 1.00 79.94 254 LEU A CA 1
ATOM 2123 C C . LEU A 1 254 ? 26.147 -9.468 4.754 1.00 79.94 254 LEU A C 1
ATOM 2125 O O . LEU A 1 254 ? 26.138 -9.640 5.973 1.00 79.94 254 LEU A O 1
ATOM 2129 N N . ILE A 1 255 ? 27.260 -9.589 4.025 1.00 81.50 255 ILE A N 1
ATOM 2130 C CA . ILE A 1 255 ? 28.557 -9.926 4.618 1.00 81.50 255 ILE A CA 1
ATOM 2131 C C . ILE A 1 255 ? 29.011 -8.886 5.648 1.00 81.50 255 ILE A C 1
ATOM 2133 O O . ILE A 1 255 ? 29.578 -9.279 6.662 1.00 81.50 255 ILE A O 1
ATOM 2137 N N . ASP A 1 256 ? 28.685 -7.607 5.464 1.00 83.12 256 ASP A N 1
ATOM 2138 C CA . ASP A 1 256 ? 29.019 -6.535 6.405 1.00 83.12 256 ASP A CA 1
ATOM 2139 C C . ASP A 1 256 ? 28.228 -6.680 7.710 1.00 83.12 256 ASP A C 1
ATOM 2141 O O . ASP A 1 256 ? 28.780 -6.519 8.797 1.00 83.12 256 ASP A O 1
ATOM 2145 N N . LEU A 1 257 ? 26.959 -7.096 7.634 1.00 79.06 257 LEU A N 1
ATOM 2146 C CA . LEU A 1 257 ? 26.145 -7.421 8.812 1.00 79.06 257 LEU A CA 1
ATOM 2147 C C . LEU A 1 257 ? 26.648 -8.684 9.532 1.00 79.06 257 LEU A C 1
ATOM 2149 O O . LEU A 1 257 ? 26.657 -8.751 10.769 1.00 79.06 257 LEU A O 1
ATOM 2153 N N . ILE A 1 258 ? 27.071 -9.701 8.775 1.00 73.62 258 ILE A N 1
ATOM 2154 C CA . ILE A 1 258 ? 27.666 -10.923 9.330 1.00 73.62 258 ILE A CA 1
ATOM 2155 C C . ILE A 1 258 ? 28.964 -10.567 10.064 1.00 73.62 258 ILE A C 1
ATOM 2157 O O . ILE A 1 258 ? 29.068 -10.873 11.253 1.00 73.62 258 ILE A O 1
ATOM 2161 N N . GLN A 1 259 ? 29.876 -9.840 9.409 1.00 76.75 259 GLN A N 1
ATOM 2162 C CA . GLN A 1 259 ? 31.167 -9.399 9.950 1.00 76.75 259 GLN A CA 1
ATOM 2163 C C . GLN A 1 259 ? 31.019 -8.483 11.165 1.00 76.75 259 GLN A C 1
ATOM 2165 O O . GLN A 1 259 ? 31.681 -8.717 12.183 1.00 76.75 259 GLN A O 1
ATOM 2170 N N . ALA A 1 260 ? 30.111 -7.501 11.103 1.00 69.75 260 ALA A N 1
ATOM 2171 C CA . ALA A 1 260 ? 29.763 -6.654 12.242 1.00 69.75 260 ALA A CA 1
ATOM 2172 C C . ALA A 1 260 ? 29.396 -7.515 13.454 1.00 69.75 260 ALA A C 1
ATOM 2174 O O . ALA A 1 260 ? 29.806 -7.239 14.578 1.00 69.75 260 ALA A O 1
ATOM 2175 N N . GLY A 1 261 ? 28.670 -8.605 13.214 1.00 56.31 261 GLY A N 1
ATOM 2176 C CA . GLY A 1 261 ? 28.223 -9.523 14.242 1.00 56.31 261 GLY A CA 1
ATOM 2177 C C . GLY A 1 261 ? 29.177 -10.635 14.666 1.00 56.31 261 GLY A C 1
ATOM 2178 O O . GLY A 1 261 ? 28.862 -11.302 15.652 1.00 56.31 261 GLY A O 1
ATOM 2179 N N . GLU A 1 262 ? 30.267 -10.875 13.940 1.00 56.19 262 GLU A N 1
ATOM 2180 C CA . GLU A 1 262 ? 31.165 -12.014 14.173 1.00 56.19 262 GLU A CA 1
ATOM 2181 C C . GLU A 1 262 ? 32.573 -11.619 14.620 1.00 56.19 262 GLU A C 1
ATOM 2183 O O . GLU A 1 262 ? 33.184 -12.415 15.323 1.00 56.19 262 GLU A O 1
ATOM 2188 N N . LEU A 1 263 ? 33.112 -10.440 14.272 1.00 48.28 263 LEU A N 1
ATOM 2189 C CA . LEU A 1 263 ? 34.571 -10.244 14.381 1.00 48.28 263 LEU A CA 1
ATOM 2190 C C . LEU A 1 263 ? 35.069 -8.879 14.893 1.00 48.28 263 LEU A C 1
ATOM 2192 O O . LEU A 1 263 ? 36.141 -8.843 15.492 1.00 48.28 263 LEU A O 1
ATOM 2196 N N . ILE A 1 264 ? 34.341 -7.769 14.735 1.00 53.78 264 ILE A N 1
ATOM 2197 C CA . ILE A 1 264 ? 34.937 -6.430 14.966 1.00 53.78 264 ILE A CA 1
ATOM 2198 C C . ILE A 1 264 ? 34.977 -6.023 16.456 1.00 53.78 264 ILE A C 1
ATOM 2200 O O . ILE A 1 264 ? 35.926 -5.375 16.890 1.00 53.78 264 ILE A O 1
ATOM 2204 N N . TYR A 1 265 ? 34.011 -6.458 17.275 1.00 55.78 265 TYR A N 1
ATOM 2205 C CA . TYR A 1 265 ? 33.867 -5.987 18.669 1.00 55.78 265 TYR A CA 1
ATOM 2206 C C . TYR A 1 265 ? 34.100 -7.049 19.746 1.00 55.78 265 TYR A C 1
ATOM 2208 O O . TYR A 1 265 ? 33.844 -6.810 20.921 1.00 55.78 265 TYR A O 1
ATOM 2216 N N . ILE A 1 266 ? 34.626 -8.221 19.387 1.00 57.41 266 ILE A N 1
ATOM 2217 C CA . ILE A 1 266 ? 34.929 -9.272 20.377 1.00 57.41 266 ILE A CA 1
ATOM 2218 C C . ILE A 1 266 ? 36.031 -8.827 21.359 1.00 57.41 266 ILE A C 1
ATOM 2220 O O . ILE A 1 266 ? 36.083 -9.316 22.484 1.00 57.41 266 ILE A O 1
ATOM 2224 N N . LYS A 1 267 ? 36.899 -7.885 20.958 1.00 64.06 267 LYS A N 1
ATOM 2225 C CA . LYS A 1 267 ? 38.059 -7.430 21.748 1.00 64.06 267 LYS A CA 1
ATOM 2226 C C . LYS A 1 267 ? 37.983 -5.976 22.232 1.00 64.06 267 LYS A C 1
ATOM 2228 O O . LYS A 1 267 ? 38.886 -5.543 22.939 1.00 64.06 267 LYS A O 1
ATOM 2233 N N . THR A 1 268 ? 36.929 -5.240 21.881 1.00 77.56 268 THR A N 1
ATOM 2234 C CA . THR A 1 268 ? 36.821 -3.794 22.133 1.00 77.56 268 THR A CA 1
ATOM 2235 C C . THR A 1 268 ? 35.439 -3.468 22.691 1.00 77.56 268 THR A C 1
ATOM 2237 O O . THR A 1 268 ? 34.433 -3.939 22.163 1.00 77.56 268 THR A O 1
ATOM 2240 N N . THR A 1 269 ? 35.369 -2.674 23.761 1.00 83.62 269 THR A N 1
ATOM 2241 C CA . THR A 1 269 ? 34.090 -2.240 24.348 1.00 83.62 269 THR A CA 1
ATOM 2242 C C . THR A 1 269 ? 33.410 -1.207 23.446 1.00 83.62 269 THR A C 1
ATOM 2244 O O . THR A 1 269 ? 34.085 -0.447 22.758 1.00 83.62 269 THR A O 1
ATOM 2247 N N . MET A 1 270 ? 32.074 -1.117 23.475 1.00 85.38 270 MET A N 1
ATOM 2248 C CA . MET A 1 270 ? 31.345 -0.099 22.697 1.00 85.38 270 MET A CA 1
ATOM 2249 C C . MET A 1 270 ? 31.754 1.337 23.079 1.00 85.38 270 MET A C 1
ATOM 2251 O O . MET A 1 270 ? 31.755 2.216 22.228 1.00 85.38 270 MET A O 1
ATOM 2255 N N . GLY A 1 271 ? 32.167 1.563 24.332 1.00 85.50 271 GLY A N 1
ATOM 2256 C CA . GLY A 1 271 ? 32.721 2.847 24.773 1.00 85.50 271 GLY A CA 1
ATOM 2257 C C . GLY A 1 271 ? 33.983 3.237 24.000 1.00 85.50 271 GLY A C 1
ATOM 2258 O O . GLY A 1 271 ? 34.031 4.328 23.444 1.00 85.50 271 GLY A O 1
ATOM 2259 N N . ASN A 1 272 ? 34.947 2.320 23.870 1.00 86.38 272 ASN A N 1
ATOM 2260 C CA . ASN A 1 272 ? 36.179 2.563 23.110 1.00 86.38 272 ASN A CA 1
ATOM 2261 C C . ASN A 1 272 ? 35.899 2.749 21.608 1.00 86.38 272 ASN A C 1
ATOM 2263 O O . ASN A 1 272 ? 36.607 3.470 20.918 1.00 86.38 272 ASN A O 1
ATOM 2267 N N . VAL A 1 273 ? 34.864 2.090 21.079 1.00 87.88 273 VAL A N 1
ATOM 2268 C CA . VAL A 1 273 ? 34.437 2.271 19.681 1.00 87.88 273 VAL A CA 1
ATOM 2269 C C . VAL A 1 273 ? 33.922 3.686 19.460 1.00 87.88 273 VAL A C 1
ATOM 2271 O O . VAL A 1 273 ? 34.319 4.329 18.495 1.00 87.88 273 VAL A O 1
ATOM 2274 N N . ILE A 1 274 ? 33.062 4.171 20.358 1.00 90.19 274 ILE A N 1
ATOM 2275 C CA . ILE A 1 274 ? 32.543 5.540 20.322 1.00 90.19 274 ILE A CA 1
ATOM 2276 C C . ILE A 1 274 ? 33.690 6.546 20.450 1.00 90.19 274 ILE A C 1
ATOM 2278 O O . ILE A 1 274 ? 33.739 7.497 19.679 1.00 90.19 274 ILE A O 1
ATOM 2282 N N . GLU A 1 275 ? 34.624 6.312 21.373 1.00 89.75 275 GLU A N 1
ATOM 2283 C CA . GLU A 1 275 ? 35.808 7.155 21.565 1.00 89.75 275 GLU A CA 1
ATOM 2284 C C . GLU A 1 275 ? 36.627 7.269 20.276 1.00 89.75 275 GLU A C 1
ATOM 2286 O O . GLU A 1 275 ? 36.829 8.376 19.788 1.00 89.75 275 GLU A O 1
ATOM 2291 N N . ASN A 1 276 ? 36.950 6.145 19.632 1.00 89.56 276 ASN A N 1
ATOM 2292 C CA . ASN A 1 276 ? 37.669 6.144 18.356 1.00 89.56 276 ASN A CA 1
ATOM 2293 C C . ASN A 1 276 ? 36.912 6.884 17.237 1.00 89.56 276 ASN A C 1
ATOM 2295 O O . ASN A 1 276 ? 37.527 7.595 16.446 1.00 89.56 276 ASN A O 1
ATOM 2299 N N . ILE A 1 277 ? 35.585 6.716 17.139 1.00 90.81 277 ILE A N 1
ATOM 2300 C CA . ILE A 1 277 ? 34.767 7.410 16.125 1.00 90.81 277 ILE A CA 1
ATOM 2301 C C . ILE A 1 277 ? 34.824 8.928 16.340 1.00 90.81 277 ILE A C 1
ATOM 2303 O O . ILE A 1 277 ? 34.955 9.691 15.381 1.00 90.81 277 ILE A O 1
ATOM 2307 N N . VAL A 1 278 ? 34.722 9.361 17.596 1.00 89.88 278 VAL A N 1
ATOM 2308 C CA . VAL A 1 278 ? 34.737 10.773 17.984 1.00 89.88 278 VAL A CA 1
ATOM 2309 C C . VAL A 1 278 ? 36.130 11.384 17.794 1.00 89.88 278 VAL A C 1
ATOM 2311 O O . VAL A 1 278 ? 36.243 12.475 17.238 1.00 89.88 278 VAL A O 1
ATOM 2314 N N . GLU A 1 279 ? 37.196 10.676 18.164 1.00 89.56 279 GLU A N 1
ATOM 2315 C CA . GLU A 1 279 ? 38.581 11.101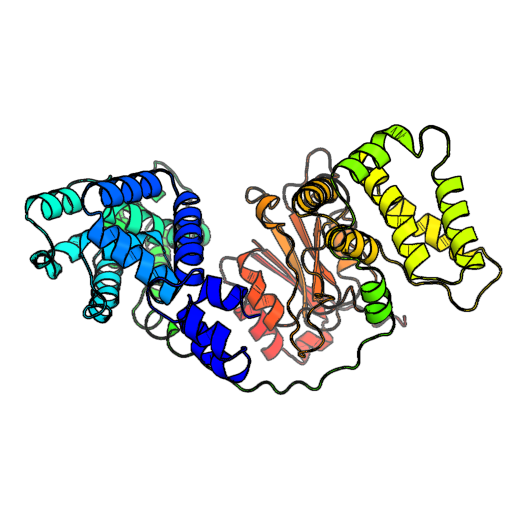 17.923 1.00 89.56 279 GLU A CA 1
ATOM 2316 C C . GLU A 1 279 ? 38.881 11.274 16.430 1.00 89.56 279 GLU A C 1
ATOM 2318 O O . GLU A 1 279 ? 39.429 12.298 16.015 1.00 89.56 279 GLU A O 1
ATOM 2323 N N . GLU A 1 280 ? 38.480 10.311 15.598 1.00 87.06 280 GLU A N 1
ATOM 2324 C CA . GLU A 1 280 ? 38.658 10.397 14.146 1.00 87.06 280 GLU A CA 1
ATOM 2325 C C . GLU A 1 280 ? 37.830 11.539 13.537 1.00 87.06 280 GLU A C 1
ATOM 2327 O O . GLU A 1 280 ? 38.301 12.218 12.619 1.00 87.06 280 GLU A O 1
ATOM 2332 N N . PHE A 1 281 ? 36.640 11.826 14.076 1.00 88.19 281 PHE A N 1
ATOM 2333 C CA . PHE A 1 281 ? 35.877 13.011 13.683 1.00 88.19 281 PHE A CA 1
ATOM 2334 C C . PHE A 1 281 ? 36.624 14.307 14.003 1.00 88.19 281 PHE A C 1
ATOM 2336 O O . PHE A 1 281 ? 36.754 15.146 13.114 1.00 88.19 281 PHE A O 1
ATOM 2343 N N . TYR A 1 282 ? 37.171 14.467 15.210 1.00 86.38 282 TYR A N 1
ATOM 2344 C CA . TYR A 1 282 ? 37.942 15.669 15.556 1.00 86.38 282 TYR A CA 1
ATOM 2345 C C . TYR A 1 282 ? 39.237 15.803 14.764 1.00 86.38 282 TYR A C 1
ATOM 2347 O O . TYR A 1 282 ? 39.671 16.911 14.470 1.00 86.38 282 TYR A O 1
ATOM 2355 N N . LYS A 1 283 ? 39.851 14.687 14.384 1.00 87.38 283 LYS A N 1
ATOM 2356 C CA . LYS A 1 283 ? 41.073 14.683 13.580 1.00 87.38 283 LYS A CA 1
ATOM 2357 C C . LYS A 1 283 ? 40.828 15.084 12.125 1.00 87.38 283 LYS A C 1
ATOM 2359 O O . LYS A 1 283 ? 41.678 15.736 11.521 1.00 87.38 283 LYS A O 1
ATOM 2364 N N . HIS A 1 284 ? 39.702 14.667 11.548 1.00 84.06 284 HIS A N 1
ATOM 2365 C CA . HIS A 1 284 ? 39.427 14.830 10.119 1.00 84.06 284 HIS A CA 1
ATOM 2366 C C . HIS A 1 284 ? 38.369 15.889 9.793 1.00 84.06 284 HIS A C 1
ATOM 2368 O O . HIS A 1 284 ? 38.250 16.267 8.629 1.00 84.06 284 HIS A O 1
ATOM 2374 N N . HIS A 1 285 ? 37.595 16.344 10.782 1.00 84.19 285 HIS A N 1
ATOM 2375 C CA . HIS A 1 285 ? 36.467 17.273 10.639 1.00 84.19 285 HIS A CA 1
ATOM 2376 C C . HIS A 1 285 ? 35.502 16.902 9.498 1.00 84.19 285 HIS A C 1
ATOM 2378 O O . HIS A 1 285 ? 34.905 17.758 8.849 1.00 84.19 285 HIS A O 1
ATOM 2384 N N . SER A 1 286 ? 35.348 15.601 9.236 1.00 84.69 286 SER A N 1
ATOM 2385 C CA . SER A 1 286 ? 34.526 15.081 8.144 1.00 84.69 286 SER A CA 1
ATOM 2386 C C . SER A 1 286 ? 33.266 14.435 8.700 1.00 84.69 286 SER A C 1
ATOM 2388 O O . SER A 1 286 ? 33.306 13.327 9.242 1.00 84.69 286 SER A O 1
ATOM 2390 N N . PHE A 1 287 ? 32.129 15.108 8.512 1.00 82.88 287 PHE A N 1
ATOM 2391 C CA . PHE A 1 287 ? 30.816 14.555 8.845 1.00 82.88 287 PHE A CA 1
ATOM 2392 C C . PHE A 1 287 ? 30.550 13.247 8.090 1.00 82.88 287 PHE A C 1
ATOM 2394 O O . PHE A 1 287 ? 30.070 12.282 8.673 1.00 82.88 287 PHE A O 1
ATOM 2401 N N . GLN A 1 288 ? 30.943 13.177 6.815 1.00 84.00 288 GLN A N 1
ATOM 2402 C CA . GLN A 1 288 ? 30.778 11.976 5.998 1.00 84.00 288 GLN A CA 1
ATOM 2403 C C . GLN A 1 288 ? 31.513 10.772 6.597 1.00 84.00 288 GLN A C 1
ATOM 2405 O O . GLN A 1 288 ? 30.939 9.691 6.740 1.00 84.00 288 GLN A O 1
ATOM 2410 N N . THR A 1 289 ? 32.781 10.959 6.965 1.00 83.38 289 THR A N 1
ATOM 2411 C CA . THR A 1 289 ? 33.600 9.903 7.573 1.00 83.38 289 THR A CA 1
ATOM 2412 C C . THR A 1 289 ? 33.010 9.471 8.911 1.00 83.38 289 THR A C 1
ATOM 2414 O O . THR A 1 289 ? 32.905 8.276 9.180 1.00 83.38 289 THR A O 1
ATOM 2417 N N . PHE A 1 290 ? 32.560 10.436 9.712 1.00 87.94 290 PHE A N 1
ATOM 2418 C CA . PHE A 1 290 ? 31.925 10.190 11.000 1.00 87.94 290 PHE A CA 1
ATOM 2419 C C . PHE A 1 290 ? 30.636 9.363 10.881 1.00 87.94 290 PHE A C 1
ATOM 2421 O O . PHE A 1 290 ? 30.504 8.334 11.544 1.00 87.94 290 PHE A O 1
ATOM 2428 N N . ILE A 1 291 ? 29.716 9.742 9.987 1.00 87.00 291 ILE A N 1
ATOM 2429 C CA . ILE A 1 291 ? 28.471 8.994 9.759 1.00 87.00 291 ILE A CA 1
ATOM 2430 C C . ILE A 1 291 ? 28.764 7.572 9.280 1.00 87.00 291 ILE A C 1
ATOM 2432 O O . ILE A 1 291 ? 28.190 6.620 9.809 1.00 87.00 291 ILE A O 1
ATOM 2436 N N . LYS A 1 292 ? 29.694 7.397 8.335 1.00 84.94 292 LYS A N 1
ATOM 2437 C CA . LYS A 1 292 ? 30.087 6.063 7.855 1.00 84.94 292 LYS A CA 1
ATOM 2438 C C . LYS A 1 292 ? 30.667 5.193 8.968 1.00 84.94 292 LYS A C 1
ATOM 2440 O O . LYS A 1 292 ? 30.334 4.011 9.053 1.00 84.94 292 LYS A O 1
ATOM 2445 N N . ALA A 1 293 ? 31.473 5.777 9.852 1.00 87.69 293 ALA A N 1
ATOM 2446 C CA . ALA A 1 293 ? 32.035 5.073 11.000 1.00 87.69 293 ALA A CA 1
ATOM 2447 C C . ALA A 1 293 ? 30.956 4.604 11.999 1.00 87.69 293 ALA A C 1
ATOM 2449 O O . ALA A 1 293 ? 31.167 3.620 12.707 1.00 87.69 293 ALA A O 1
ATOM 2450 N N . CYS A 1 294 ? 29.776 5.237 12.010 1.00 89.38 294 CYS A N 1
ATOM 2451 C CA . CYS A 1 294 ? 28.639 4.843 12.846 1.00 89.38 294 CYS A CA 1
ATOM 2452 C C . CYS A 1 294 ? 27.824 3.657 12.289 1.00 89.38 294 CYS A C 1
ATOM 2454 O O . CYS A 1 294 ? 27.144 2.978 13.061 1.00 89.38 294 CYS A O 1
ATOM 2456 N N . LEU A 1 295 ? 27.883 3.364 10.981 1.00 88.81 295 LEU A N 1
ATOM 2457 C CA . LEU A 1 295 ? 26.992 2.375 10.346 1.00 88.81 295 LEU A CA 1
ATOM 2458 C C . LEU A 1 295 ? 27.255 0.934 10.817 1.00 88.81 295 LEU A C 1
ATOM 2460 O O . LEU A 1 295 ? 26.317 0.195 11.120 1.00 88.81 295 LEU A O 1
ATOM 2464 N N . ILE A 1 296 ? 28.528 0.535 10.923 1.00 86.81 296 ILE A N 1
ATOM 2465 C CA . ILE A 1 296 ? 28.925 -0.803 11.396 1.00 86.81 296 ILE A CA 1
ATOM 2466 C C . ILE A 1 296 ? 28.515 -1.043 12.867 1.00 86.81 296 ILE A C 1
ATOM 2468 O O . ILE A 1 296 ? 27.886 -2.075 13.133 1.00 86.81 296 ILE A O 1
ATOM 2472 N N . PRO A 1 297 ? 28.787 -0.126 13.824 1.00 87.94 297 PRO A N 1
ATOM 2473 C CA . PRO A 1 297 ? 28.269 -0.235 15.189 1.00 87.94 297 PRO A CA 1
ATOM 2474 C C . PRO A 1 297 ? 26.748 -0.401 15.249 1.00 87.94 297 PRO A C 1
ATOM 2476 O O . PRO A 1 297 ? 26.252 -1.246 15.994 1.00 87.94 297 PRO A O 1
ATOM 2479 N N . ILE A 1 298 ? 26.003 0.356 14.439 1.00 88.50 298 ILE A N 1
ATOM 2480 C CA . ILE A 1 298 ? 24.537 0.273 14.405 1.00 88.50 298 ILE A CA 1
ATOM 2481 C C . ILE A 1 298 ? 24.077 -1.094 13.909 1.00 88.50 298 ILE A C 1
ATOM 2483 O O . ILE A 1 298 ? 23.232 -1.715 14.551 1.00 88.50 298 ILE A O 1
ATOM 2487 N N . MET A 1 299 ? 24.664 -1.618 12.830 1.00 87.69 299 MET A N 1
ATOM 2488 C CA . MET A 1 299 ? 24.372 -2.976 12.354 1.00 87.69 299 MET A CA 1
ATOM 2489 C C . MET A 1 299 ? 24.672 -4.043 13.414 1.00 87.69 299 MET A C 1
ATOM 2491 O O . MET A 1 299 ? 23.880 -4.971 13.605 1.00 87.69 299 MET A O 1
ATOM 2495 N N . TYR A 1 300 ? 25.783 -3.906 14.144 1.00 85.88 300 TYR A N 1
ATOM 2496 C CA . TYR A 1 300 ? 26.123 -4.803 15.249 1.00 85.88 300 TYR A CA 1
ATOM 2497 C C . TYR A 1 300 ? 25.068 -4.768 16.362 1.00 85.88 300 TYR A C 1
ATOM 2499 O O . TYR A 1 300 ? 24.586 -5.819 16.802 1.00 85.88 300 TYR A O 1
ATOM 2507 N N . LEU A 1 301 ? 24.683 -3.569 16.800 1.00 85.69 301 LEU A N 1
ATOM 2508 C CA . LEU A 1 301 ? 23.685 -3.372 17.848 1.00 85.69 301 LEU A CA 1
ATOM 2509 C C . LEU A 1 301 ? 22.302 -3.878 17.415 1.00 85.69 301 LEU A C 1
ATOM 2511 O O . LEU A 1 301 ? 21.638 -4.560 18.197 1.00 85.69 301 LEU A O 1
ATOM 2515 N N . LEU A 1 302 ? 21.916 -3.651 16.155 1.00 83.56 302 LEU A N 1
ATOM 2516 C CA . LEU A 1 302 ? 20.709 -4.210 15.541 1.00 83.56 302 LEU A CA 1
ATOM 2517 C C . LEU A 1 302 ? 20.712 -5.742 15.573 1.00 83.56 302 LEU A C 1
ATOM 2519 O O . LEU A 1 302 ? 19.755 -6.348 16.058 1.00 83.56 302 LEU A O 1
ATOM 2523 N N . LYS A 1 303 ? 21.803 -6.388 15.133 1.00 81.75 303 LYS A N 1
ATOM 2524 C CA . LYS A 1 303 ? 21.943 -7.859 15.161 1.00 81.75 303 LYS A CA 1
ATOM 2525 C C . LYS A 1 303 ? 21.809 -8.414 16.584 1.00 81.75 303 LYS A C 1
ATOM 2527 O O . LYS A 1 303 ? 21.229 -9.480 16.784 1.00 81.75 303 LYS A O 1
ATOM 2532 N N . ARG A 1 304 ? 22.333 -7.693 17.581 1.00 77.19 304 ARG A N 1
ATOM 2533 C CA . ARG A 1 304 ? 22.271 -8.046 19.012 1.00 77.19 304 ARG A CA 1
ATOM 2534 C C . ARG A 1 304 ? 20.982 -7.599 19.706 1.00 77.19 304 ARG A C 1
ATOM 2536 O O . ARG A 1 304 ? 20.865 -7.807 20.916 1.00 77.19 304 ARG A O 1
ATOM 2543 N N . GLN A 1 305 ? 20.041 -7.005 18.970 1.00 73.88 305 GLN A N 1
ATOM 2544 C CA . GLN A 1 305 ? 18.783 -6.472 19.496 1.00 73.88 305 GLN A CA 1
ATOM 2545 C C . GLN A 1 305 ? 19.021 -5.529 20.690 1.00 73.88 305 GLN A C 1
ATOM 2547 O O . GLN A 1 305 ? 18.357 -5.622 21.722 1.00 73.88 305 GLN A O 1
ATOM 2552 N N . GLN A 1 306 ? 20.029 -4.667 20.599 1.00 80.44 306 GLN A N 1
ATOM 2553 C CA . GLN A 1 306 ? 20.317 -3.654 21.614 1.00 80.44 306 GLN A CA 1
ATOM 2554 C C . GLN A 1 306 ? 19.541 -2.366 21.317 1.00 80.44 306 GLN A C 1
ATOM 2556 O O . GLN A 1 306 ? 19.128 -2.133 20.179 1.00 80.44 306 GLN A O 1
ATOM 2561 N N . ASN A 1 307 ? 19.342 -1.548 22.353 1.00 75.38 307 ASN A N 1
ATOM 2562 C CA . ASN A 1 307 ? 18.736 -0.227 22.215 1.00 75.38 307 ASN A CA 1
ATOM 2563 C C . ASN A 1 307 ? 19.737 0.717 21.523 1.00 75.38 307 ASN A C 1
ATOM 2565 O O . ASN A 1 307 ? 20.832 0.946 22.046 1.00 75.38 307 ASN A O 1
ATOM 2569 N N . LEU A 1 308 ? 19.370 1.232 20.348 1.00 83.06 308 LEU A N 1
ATOM 2570 C CA . LEU A 1 308 ? 20.221 2.122 19.559 1.00 83.06 308 LEU A CA 1
ATOM 2571 C C . LEU A 1 308 ? 20.271 3.555 20.106 1.00 83.06 308 LEU A C 1
ATOM 2573 O O . LEU A 1 308 ? 21.277 4.232 19.898 1.00 83.06 308 LEU A O 1
ATOM 2577 N N . ASP A 1 309 ? 19.268 3.997 20.866 1.00 77.50 309 ASP A N 1
ATOM 2578 C CA . ASP A 1 309 ? 19.258 5.330 21.482 1.00 77.50 309 ASP A CA 1
ATOM 2579 C C . ASP A 1 309 ? 20.401 5.484 22.483 1.00 77.50 309 ASP A C 1
ATOM 2581 O O . ASP A 1 309 ? 21.030 6.534 22.560 1.00 77.50 309 ASP A O 1
ATOM 2585 N N . LEU A 1 310 ? 20.745 4.414 23.210 1.00 80.38 310 LEU A N 1
ATOM 2586 C CA . LEU A 1 310 ? 21.906 4.417 24.105 1.00 80.38 310 LEU A CA 1
ATOM 2587 C C . LEU A 1 310 ? 23.207 4.692 23.345 1.00 80.38 310 LEU A C 1
ATOM 2589 O O . LEU A 1 310 ? 24.083 5.384 23.857 1.00 80.38 310 LEU A O 1
ATOM 2593 N N . PHE A 1 311 ? 23.340 4.168 22.127 1.00 87.56 311 PHE A N 1
ATOM 2594 C CA . PHE A 1 311 ? 24.505 4.435 21.292 1.00 87.56 311 PHE A CA 1
ATOM 2595 C C . PHE A 1 311 ? 24.535 5.896 20.841 1.00 87.56 311 PHE A C 1
ATOM 2597 O O . PHE A 1 311 ? 25.555 6.551 21.045 1.00 87.56 311 PHE A O 1
ATOM 2604 N N . VAL A 1 312 ? 23.418 6.414 20.314 1.00 85.50 312 VAL A N 1
ATOM 2605 C CA . VAL A 1 312 ? 23.293 7.809 19.848 1.00 85.50 312 VAL A CA 1
ATOM 2606 C C . VAL A 1 312 ? 23.509 8.810 20.988 1.00 85.50 312 VAL A C 1
ATOM 2608 O O . VAL A 1 312 ? 24.237 9.788 20.824 1.00 85.50 312 VAL A O 1
ATOM 2611 N N . ASN A 1 313 ? 22.967 8.539 22.174 1.00 81.88 313 ASN A N 1
ATOM 2612 C CA . ASN A 1 313 ? 23.172 9.373 23.357 1.00 81.88 313 ASN A CA 1
ATOM 2613 C C . ASN A 1 313 ? 24.635 9.373 23.804 1.00 81.88 313 ASN A C 1
ATOM 2615 O O . ASN A 1 313 ? 25.202 10.436 24.037 1.00 81.88 313 ASN A O 1
ATOM 2619 N N . ASN A 1 314 ? 25.279 8.205 23.876 1.00 87.12 314 ASN A N 1
ATOM 2620 C CA . ASN A 1 314 ? 26.674 8.114 24.308 1.00 87.12 314 ASN A CA 1
ATOM 2621 C C . ASN A 1 314 ? 27.634 8.817 23.341 1.00 87.12 314 ASN A C 1
ATOM 2623 O O . ASN A 1 314 ? 28.560 9.490 23.789 1.00 87.12 314 ASN A O 1
ATOM 2627 N N . ILE A 1 315 ? 27.421 8.690 22.028 1.00 88.12 315 ILE A N 1
ATOM 2628 C CA . ILE A 1 315 ? 28.250 9.392 21.040 1.00 88.12 315 ILE A CA 1
ATOM 2629 C C . ILE A 1 315 ? 27.991 10.905 21.065 1.00 88.12 315 ILE A C 1
ATOM 2631 O O . ILE A 1 315 ? 28.938 11.680 20.969 1.00 88.12 315 ILE A O 1
ATOM 2635 N N . THR A 1 316 ? 26.746 11.333 21.300 1.00 84.38 316 THR A N 1
ATOM 2636 C CA . THR A 1 316 ? 26.386 12.754 21.445 1.00 84.38 316 THR A CA 1
ATOM 2637 C C . THR A 1 316 ? 27.032 13.363 22.687 1.00 84.38 316 THR A C 1
ATOM 2639 O O . THR A 1 316 ? 27.667 14.409 22.591 1.00 84.38 316 THR A O 1
ATOM 2642 N N . LEU A 1 317 ? 26.950 12.681 23.834 1.00 85.00 317 LEU A N 1
ATOM 2643 C CA . LEU A 1 317 ? 27.621 13.097 25.068 1.00 85.00 317 LEU A CA 1
ATOM 2644 C C . LEU A 1 317 ? 29.134 13.201 24.869 1.00 85.00 317 LEU A C 1
ATOM 2646 O O . LEU A 1 317 ? 29.736 14.190 25.269 1.00 85.00 317 LEU A O 1
ATOM 2650 N N . LYS A 1 318 ? 29.751 12.238 24.177 1.00 86.81 318 LYS A N 1
ATOM 2651 C CA . LYS A 1 318 ? 31.191 12.283 23.891 1.00 86.81 318 LYS A CA 1
ATOM 2652 C C . LYS A 1 318 ? 31.603 13.419 22.958 1.00 86.81 318 LYS A C 1
ATOM 2654 O O . LYS A 1 318 ? 32.674 13.984 23.156 1.00 86.81 318 LYS A O 1
ATOM 2659 N N . LEU A 1 319 ? 30.769 13.778 21.984 1.00 83.50 319 LEU A N 1
ATOM 2660 C CA . LEU A 1 319 ? 30.996 14.971 21.165 1.00 83.50 319 LEU A CA 1
ATOM 2661 C C . LEU A 1 319 ? 30.892 16.259 22.006 1.00 83.50 319 LEU A C 1
ATOM 2663 O O . LEU A 1 319 ? 31.670 17.193 21.815 1.00 83.50 319 LEU A O 1
ATOM 2667 N N . MET A 1 320 ? 29.961 16.303 22.964 1.00 81.19 320 MET A N 1
ATOM 2668 C CA . MET A 1 320 ? 29.758 17.453 23.856 1.00 81.19 320 MET A CA 1
ATOM 2669 C C . MET A 1 320 ? 30.846 17.605 24.928 1.00 81.19 320 MET A C 1
ATOM 2671 O O . MET A 1 320 ? 31.194 18.731 25.273 1.00 81.19 320 MET A O 1
ATOM 2675 N N . ASP A 1 321 ? 31.395 16.499 25.437 1.00 77.25 321 ASP A N 1
ATOM 2676 C CA . ASP A 1 321 ? 32.457 16.494 26.455 1.00 77.25 321 ASP A CA 1
ATOM 2677 C C . ASP A 1 321 ? 33.798 17.020 25.919 1.00 77.25 321 ASP A C 1
ATOM 2679 O O . ASP A 1 321 ? 34.681 17.407 26.691 1.00 77.25 321 ASP A O 1
ATOM 2683 N N . SER A 1 322 ? 33.985 17.031 24.597 1.00 65.94 322 SER A N 1
ATOM 2684 C CA . SER A 1 322 ? 35.197 17.580 24.003 1.00 65.94 322 SER A CA 1
ATOM 2685 C C . SER A 1 322 ? 35.197 19.110 24.114 1.00 65.94 322 SER A C 1
ATOM 2687 O O . SER A 1 322 ? 34.218 19.796 23.825 1.00 65.94 322 SER A O 1
ATOM 2689 N N . THR A 1 323 ? 36.331 19.691 24.485 1.00 56.09 323 THR A N 1
ATOM 2690 C CA . THR A 1 323 ? 36.509 21.146 24.630 1.00 56.09 323 THR A CA 1
ATOM 2691 C C . THR A 1 323 ? 36.477 21.923 23.298 1.00 56.09 323 THR A C 1
ATOM 2693 O O . THR A 1 323 ? 36.751 23.123 23.276 1.00 56.09 323 THR A O 1
ATOM 2696 N N . MET A 1 324 ? 36.143 21.264 22.183 1.00 57.91 324 MET A N 1
ATOM 2697 C CA . MET A 1 324 ? 36.169 21.783 20.811 1.00 57.91 324 MET A CA 1
ATOM 2698 C C . MET A 1 324 ? 34.743 22.166 20.372 1.00 57.91 324 MET A C 1
ATOM 2700 O O . MET A 1 324 ? 34.058 21.430 19.666 1.00 57.91 324 MET A O 1
ATOM 2704 N N . SER A 1 325 ? 34.268 23.319 20.843 1.00 53.38 325 SER A N 1
ATOM 2705 C CA . SER A 1 325 ? 32.840 23.656 20.955 1.00 53.38 325 SER A CA 1
ATOM 2706 C C . SER A 1 325 ? 32.164 24.335 19.752 1.00 53.38 325 SER A C 1
ATOM 2708 O O . SER A 1 325 ? 31.117 24.949 19.947 1.00 53.38 325 SER A O 1
ATOM 2710 N N . GLN A 1 326 ? 32.695 24.275 18.524 1.00 56.41 326 GLN A N 1
ATOM 2711 C CA . GLN A 1 326 ? 32.133 25.109 17.439 1.00 56.41 326 GLN A CA 1
ATOM 2712 C C . GLN A 1 326 ? 31.393 24.392 16.304 1.00 56.41 326 GLN A C 1
ATOM 2714 O O . GLN A 1 326 ? 30.598 25.053 15.653 1.00 56.41 326 GLN A O 1
ATOM 2719 N N . ASP A 1 327 ? 31.510 23.071 16.137 1.00 63.41 327 ASP A N 1
ATOM 2720 C CA . ASP A 1 327 ? 30.764 22.342 15.093 1.00 63.41 327 ASP A CA 1
ATOM 2721 C C . ASP A 1 327 ? 30.409 20.915 15.539 1.00 63.41 327 ASP A C 1
ATOM 2723 O O . ASP A 1 327 ? 30.905 19.920 15.008 1.00 63.41 327 ASP A O 1
ATOM 2727 N N . ILE A 1 328 ? 29.554 20.797 16.561 1.00 67.31 328 ILE A N 1
ATOM 2728 C CA . ILE A 1 328 ? 29.037 19.488 16.976 1.00 67.31 328 ILE A CA 1
ATOM 2729 C C . ILE A 1 328 ? 27.995 19.032 15.947 1.00 67.31 328 ILE A C 1
ATOM 2731 O O . ILE A 1 328 ? 26.967 19.700 15.779 1.00 67.31 328 ILE A O 1
ATOM 2735 N N . PRO A 1 329 ? 28.214 17.895 15.264 1.00 67.38 329 PRO A N 1
ATOM 2736 C CA . PRO A 1 329 ? 27.253 17.387 14.308 1.00 67.38 329 PRO A CA 1
ATOM 2737 C C . PRO A 1 329 ? 25.980 16.970 15.042 1.00 67.38 329 PRO A C 1
ATOM 2739 O O . PRO A 1 329 ? 26.011 16.147 15.958 1.00 67.38 329 PRO A O 1
ATOM 2742 N N . LYS A 1 330 ? 24.843 17.528 14.623 1.00 71.00 330 LYS A N 1
ATOM 2743 C CA . LYS A 1 330 ? 23.535 17.058 15.079 1.00 71.00 330 LYS A CA 1
ATOM 2744 C C . LYS A 1 330 ? 23.279 15.701 14.446 1.00 71.00 330 LYS A C 1
ATOM 2746 O O . LYS A 1 330 ? 23.217 15.585 13.225 1.00 71.00 330 LYS A O 1
ATOM 2751 N N . ILE A 1 331 ? 23.158 14.683 15.284 1.00 74.12 331 ILE A N 1
ATOM 2752 C CA . ILE A 1 331 ? 22.913 13.315 14.853 1.00 74.12 331 ILE A CA 1
ATOM 2753 C C . ILE A 1 331 ? 21.656 12.772 15.499 1.00 74.12 331 ILE A C 1
ATOM 2755 O O . ILE A 1 331 ? 21.398 13.006 16.675 1.00 74.12 331 ILE A O 1
ATOM 2759 N N . SER A 1 332 ? 20.887 12.030 14.713 1.00 74.88 332 SER A N 1
ATOM 2760 C CA . SER A 1 332 ? 19.731 11.285 15.189 1.00 74.88 332 SER A CA 1
ATOM 2761 C C . SER A 1 332 ? 19.832 9.830 14.773 1.00 74.88 332 SER A C 1
ATOM 2763 O O . SER A 1 332 ? 20.464 9.490 13.763 1.00 74.88 332 SER A O 1
ATOM 2765 N N . LEU A 1 333 ? 19.168 8.963 15.536 1.00 76.62 333 LEU A N 1
ATOM 2766 C CA . LEU A 1 333 ? 19.059 7.552 15.192 1.00 76.62 333 LEU A CA 1
ATOM 2767 C C . LEU A 1 333 ? 18.447 7.380 13.799 1.00 76.62 333 LEU A C 1
ATOM 2769 O O . LEU A 1 333 ? 18.960 6.627 12.971 1.00 76.62 333 LEU A O 1
ATOM 2773 N N . LYS A 1 334 ? 17.391 8.145 13.520 1.00 71.88 334 LYS A N 1
ATOM 2774 C CA . LYS A 1 334 ? 16.674 8.142 12.247 1.00 71.88 334 LYS A CA 1
ATOM 2775 C C . LYS A 1 334 ? 17.573 8.450 11.055 1.00 71.88 334 LYS A C 1
ATOM 2777 O O . LYS A 1 334 ? 17.523 7.740 10.053 1.00 71.88 334 LYS A O 1
ATOM 2782 N N . MET A 1 335 ? 18.426 9.467 11.171 1.00 75.81 335 MET A N 1
ATOM 2783 C CA . MET A 1 335 ? 19.386 9.814 10.126 1.00 75.81 335 MET A CA 1
ATOM 2784 C C . MET A 1 335 ? 20.371 8.668 9.877 1.00 75.81 335 MET A C 1
ATOM 2786 O O . MET A 1 335 ? 20.615 8.304 8.729 1.00 75.81 335 MET A O 1
ATOM 2790 N N . LEU A 1 336 ? 20.912 8.071 10.939 1.00 82.50 336 LEU A N 1
ATOM 2791 C CA . LEU A 1 336 ? 21.878 6.982 10.814 1.00 82.50 336 LEU A CA 1
ATOM 2792 C C . LEU A 1 336 ? 21.248 5.721 10.209 1.00 82.50 336 LEU A C 1
ATOM 2794 O O . LEU A 1 336 ? 21.855 5.084 9.351 1.00 82.50 336 LEU A O 1
ATOM 2798 N N . VAL A 1 337 ? 20.016 5.391 10.603 1.00 83.00 337 VAL A N 1
ATOM 2799 C CA . VAL A 1 337 ? 19.236 4.288 10.024 1.00 83.00 337 VAL A CA 1
ATOM 2800 C C . VAL A 1 337 ? 18.920 4.550 8.554 1.00 83.00 337 VAL A C 1
ATOM 2802 O O . VAL A 1 337 ? 19.065 3.651 7.731 1.00 83.00 337 VAL A O 1
ATOM 2805 N N . HIS A 1 338 ? 18.536 5.773 8.200 1.00 77.69 338 HIS A N 1
ATOM 2806 C CA . HIS A 1 338 ? 18.281 6.146 6.813 1.00 77.69 338 HIS A CA 1
ATOM 2807 C C . HIS A 1 338 ? 19.532 5.986 5.946 1.00 77.69 338 HIS A C 1
ATOM 2809 O O . HIS A 1 338 ? 19.485 5.303 4.924 1.00 77.69 338 HIS A O 1
ATOM 2815 N N . VAL A 1 339 ? 20.667 6.541 6.382 1.00 81.56 339 VAL A N 1
ATOM 2816 C CA . VAL A 1 339 ? 21.943 6.390 5.668 1.00 81.56 339 VAL A CA 1
ATOM 2817 C C . VAL A 1 339 ? 22.335 4.919 5.569 1.00 81.56 339 VAL A C 1
ATOM 2819 O O . VAL A 1 339 ? 22.801 4.484 4.518 1.00 81.56 339 VAL A O 1
ATOM 2822 N N . LEU A 1 340 ? 22.118 4.134 6.625 1.00 86.69 340 LEU A N 1
ATOM 2823 C CA . LEU A 1 340 ? 22.371 2.699 6.615 1.00 86.69 340 LEU A CA 1
ATOM 2824 C C . LEU A 1 340 ? 21.530 1.977 5.549 1.00 86.69 340 LEU A C 1
ATOM 2826 O O . LEU A 1 340 ? 22.079 1.189 4.780 1.00 86.69 340 LEU A O 1
ATOM 2830 N N . LEU A 1 341 ? 20.223 2.249 5.484 1.00 83.56 341 LEU A N 1
ATOM 2831 C CA . LEU A 1 341 ? 19.314 1.629 4.516 1.00 83.56 341 LEU A CA 1
ATOM 2832 C C . LEU A 1 341 ? 19.670 2.013 3.073 1.00 83.56 341 LEU A C 1
ATOM 2834 O O . LEU A 1 341 ? 19.734 1.133 2.221 1.00 83.56 341 LEU A O 1
ATOM 2838 N N . GLU A 1 342 ? 19.973 3.285 2.809 1.00 81.31 342 GLU A N 1
ATOM 2839 C CA . GLU A 1 342 ? 20.345 3.780 1.470 1.00 81.31 342 GLU A CA 1
ATOM 2840 C C . GLU A 1 342 ? 21.711 3.260 0.989 1.00 81.31 342 GLU A C 1
ATOM 2842 O O . GLU A 1 342 ? 21.948 3.088 -0.210 1.00 81.31 342 GLU A O 1
ATOM 2847 N N . ASN A 1 343 ? 22.628 2.970 1.917 1.00 84.62 343 ASN A N 1
ATOM 2848 C CA . ASN A 1 343 ? 23.906 2.337 1.593 1.00 84.62 343 ASN A CA 1
ATOM 2849 C C . ASN A 1 343 ? 23.810 0.803 1.496 1.00 84.62 343 ASN A C 1
ATOM 2851 O O . ASN A 1 343 ? 24.780 0.175 1.076 1.00 84.62 343 ASN A O 1
ATOM 2855 N N . SER A 1 344 ? 22.676 0.191 1.850 1.00 84.38 344 SER A N 1
ATOM 2856 C CA . SER A 1 344 ? 22.486 -1.264 1.837 1.00 84.38 344 SER A CA 1
ATOM 2857 C C . SER A 1 344 ? 21.936 -1.774 0.504 1.00 84.38 344 SER A C 1
ATOM 2859 O O . SER A 1 344 ? 21.119 -1.122 -0.146 1.00 84.38 344 SER A O 1
ATOM 2861 N N . ASP A 1 345 ? 22.339 -2.979 0.095 1.00 82.44 345 ASP A N 1
ATOM 2862 C CA . ASP A 1 345 ? 21.613 -3.706 -0.949 1.00 82.44 345 ASP A CA 1
ATOM 2863 C C . ASP A 1 345 ? 20.183 -4.078 -0.494 1.00 82.44 345 ASP A C 1
ATOM 2865 O O . ASP A 1 345 ? 19.844 -4.043 0.693 1.00 82.44 345 ASP A O 1
ATOM 2869 N N . GLN A 1 346 ? 19.317 -4.439 -1.447 1.00 77.31 346 GLN A N 1
ATOM 2870 C CA . GLN A 1 346 ? 17.906 -4.733 -1.165 1.00 77.31 346 GLN A CA 1
ATOM 2871 C C . GLN A 1 346 ? 17.725 -5.875 -0.150 1.00 77.31 346 GLN A C 1
ATOM 2873 O O . GLN A 1 346 ? 16.785 -5.860 0.646 1.00 77.31 346 GLN A O 1
ATOM 2878 N N . PHE A 1 347 ? 18.613 -6.871 -0.159 1.00 77.12 347 PHE A N 1
ATOM 2879 C CA . PHE A 1 347 ? 18.512 -8.026 0.727 1.00 77.12 347 PHE A CA 1
ATOM 2880 C C . PHE A 1 347 ? 18.892 -7.659 2.167 1.00 77.12 347 PHE A C 1
ATOM 2882 O O . PHE A 1 347 ? 18.157 -7.975 3.105 1.00 77.12 347 PHE A O 1
ATOM 2889 N N . LEU A 1 348 ? 20.003 -6.942 2.347 1.00 83.12 348 LEU A N 1
ATOM 2890 C CA . LEU A 1 348 ? 20.437 -6.418 3.637 1.00 83.12 348 LEU A CA 1
ATOM 2891 C C . LEU A 1 348 ? 19.418 -5.418 4.196 1.00 83.12 348 LEU A C 1
ATOM 2893 O O . LEU A 1 348 ? 19.063 -5.516 5.369 1.00 83.12 348 LEU A O 1
ATOM 2897 N N . SER A 1 349 ? 18.906 -4.511 3.362 1.00 81.94 349 SER A N 1
ATOM 2898 C CA . SER A 1 349 ? 17.881 -3.532 3.745 1.00 81.94 349 SER A CA 1
ATOM 2899 C C . SER A 1 349 ? 16.653 -4.214 4.359 1.00 81.94 349 SER A C 1
ATOM 2901 O O . SER A 1 349 ? 16.232 -3.863 5.462 1.00 81.94 349 SER A O 1
ATOM 2903 N N . ARG A 1 350 ? 16.153 -5.289 3.732 1.00 74.00 350 ARG A N 1
ATOM 2904 C CA . ARG A 1 350 ? 15.043 -6.093 4.276 1.00 74.00 350 ARG A CA 1
ATOM 2905 C C . ARG A 1 350 ? 15.355 -6.689 5.646 1.00 74.00 350 ARG A C 1
ATOM 2907 O O . ARG A 1 350 ? 14.515 -6.619 6.542 1.00 74.00 350 ARG A O 1
ATOM 2914 N N . ILE A 1 351 ? 16.558 -7.230 5.835 1.00 77.31 351 ILE A N 1
ATOM 2915 C CA . ILE A 1 351 ? 16.984 -7.796 7.125 1.00 77.31 351 ILE A CA 1
ATOM 2916 C C . ILE A 1 351 ? 17.094 -6.707 8.194 1.00 77.31 351 ILE A C 1
ATOM 2918 O O . ILE A 1 351 ? 16.622 -6.901 9.315 1.00 77.31 351 ILE A O 1
ATOM 2922 N N . ILE A 1 352 ? 17.683 -5.557 7.859 1.00 81.94 352 ILE A N 1
ATOM 2923 C CA . ILE A 1 352 ? 17.801 -4.404 8.759 1.00 81.94 352 ILE A CA 1
ATOM 2924 C C . ILE A 1 352 ? 16.413 -3.933 9.196 1.00 81.94 352 ILE A C 1
ATOM 2926 O O . ILE A 1 352 ? 16.192 -3.751 10.393 1.00 81.94 352 ILE A O 1
ATOM 2930 N N . LEU A 1 353 ? 15.455 -3.831 8.269 1.00 75.44 353 LEU A N 1
ATOM 2931 C CA . LEU A 1 353 ? 14.065 -3.498 8.587 1.00 75.44 353 LEU A CA 1
ATOM 2932 C C . LEU A 1 353 ? 13.450 -4.497 9.578 1.00 75.44 353 LEU A C 1
ATOM 2934 O O . LEU A 1 353 ? 12.842 -4.079 10.560 1.00 75.44 353 LEU A O 1
ATOM 2938 N N . THR A 1 354 ? 13.678 -5.805 9.412 1.00 66.00 354 THR A N 1
ATOM 2939 C CA . THR A 1 354 ? 13.178 -6.818 10.367 1.00 66.00 354 THR A CA 1
ATOM 2940 C C . THR A 1 354 ? 13.856 -6.763 11.745 1.00 66.00 354 THR A C 1
ATOM 2942 O O . THR A 1 354 ? 13.333 -7.313 12.717 1.00 66.00 354 THR A O 1
ATOM 2945 N N . LEU A 1 355 ? 15.047 -6.166 11.845 1.00 74.38 355 LEU A N 1
ATOM 2946 C CA . LEU A 1 355 ? 15.763 -5.977 13.111 1.00 74.38 355 LEU A CA 1
ATOM 2947 C C . LEU A 1 355 ? 15.334 -4.694 13.823 1.00 74.38 355 LEU A C 1
ATOM 2949 O O . LEU A 1 355 ? 15.220 -4.706 15.050 1.00 74.38 355 LEU A O 1
ATOM 2953 N N . LEU A 1 356 ? 15.061 -3.626 13.067 1.00 75.00 356 LEU A N 1
ATOM 2954 C CA . LEU A 1 356 ? 14.502 -2.385 13.598 1.00 75.00 356 LEU A CA 1
ATOM 2955 C C . LEU A 1 356 ? 13.173 -2.691 14.295 1.00 75.00 356 LEU A C 1
ATOM 2957 O O . LEU A 1 356 ? 13.075 -2.499 15.505 1.00 75.00 356 LEU A O 1
ATOM 2961 N N . THR A 1 357 ? 12.232 -3.349 13.605 1.00 60.50 357 THR A N 1
ATOM 2962 C CA . THR A 1 357 ? 10.865 -3.591 14.108 1.00 60.50 357 THR A CA 1
ATOM 2963 C C . THR A 1 357 ? 10.771 -4.190 15.501 1.00 60.50 357 THR A C 1
ATOM 2965 O O . THR A 1 357 ? 9.768 -3.956 16.155 1.00 60.50 357 THR A O 1
ATOM 2968 N N . LYS A 1 358 ? 11.765 -4.951 15.975 1.00 58.59 358 LYS A N 1
ATOM 2969 C CA . LYS A 1 358 ? 11.699 -5.683 17.249 1.00 58.59 358 LYS A CA 1
ATOM 2970 C C . LYS A 1 358 ? 11.929 -4.822 18.487 1.00 58.59 358 LYS A C 1
ATOM 2972 O O . LYS A 1 358 ? 11.367 -5.144 19.529 1.00 58.59 358 LYS A O 1
ATOM 2977 N N . ARG A 1 359 ? 12.795 -3.807 18.411 1.00 59.66 359 ARG A N 1
ATOM 2978 C CA . ARG A 1 359 ? 13.191 -2.990 19.579 1.00 59.66 359 ARG A CA 1
ATOM 2979 C C . ARG A 1 359 ? 13.451 -1.517 19.284 1.00 59.66 359 ARG A C 1
ATOM 2981 O O . ARG A 1 359 ? 13.498 -0.740 20.229 1.00 59.66 359 ARG A O 1
ATOM 2988 N N . ASN A 1 360 ? 13.613 -1.140 18.018 1.00 66.56 360 ASN A N 1
ATOM 2989 C CA . ASN A 1 360 ? 13.961 0.216 17.607 1.00 66.56 360 ASN A CA 1
ATOM 2990 C C . ASN A 1 360 ? 12.864 0.724 16.652 1.00 66.56 360 ASN A C 1
ATOM 2992 O O . ASN A 1 360 ? 12.648 0.099 15.614 1.00 66.56 360 ASN A O 1
ATOM 2996 N N . PRO A 1 361 ? 12.128 1.795 16.989 1.00 59.41 361 PRO A N 1
ATOM 2997 C CA . PRO A 1 361 ? 11.001 2.249 16.179 1.00 59.41 361 PRO A CA 1
ATOM 2998 C C . PRO A 1 361 ? 11.417 2.455 14.717 1.00 59.41 361 PRO A C 1
ATOM 3000 O O . PRO A 1 361 ? 12.507 2.947 14.418 1.00 59.41 361 PRO A O 1
ATOM 3003 N N . VAL A 1 362 ? 10.562 2.001 13.799 1.00 59.94 362 VAL A N 1
ATOM 3004 C CA . VAL A 1 362 ? 10.860 2.032 12.363 1.00 59.94 362 VAL A CA 1
ATOM 3005 C C . VAL A 1 362 ? 10.428 3.389 11.816 1.00 59.94 362 VAL A C 1
ATOM 3007 O O . VAL A 1 362 ? 9.252 3.736 11.970 1.00 59.94 362 VAL A O 1
ATOM 3010 N N . PRO A 1 363 ? 11.314 4.143 11.146 1.00 60.50 363 PRO A N 1
ATOM 3011 C CA . PRO A 1 363 ? 10.881 5.318 10.412 1.00 60.50 363 PRO A CA 1
ATOM 3012 C C . PRO A 1 363 ? 10.052 4.866 9.203 1.00 60.50 363 PRO A C 1
ATOM 3014 O O . PRO A 1 363 ? 10.567 4.220 8.291 1.00 60.50 363 PRO A O 1
ATOM 3017 N N . PHE A 1 364 ? 8.756 5.177 9.221 1.00 61.34 364 PHE A N 1
ATOM 3018 C CA . PHE A 1 364 ? 7.789 4.799 8.189 1.00 61.34 364 PHE A CA 1
ATOM 3019 C C . PHE A 1 364 ? 7.855 5.705 6.960 1.00 61.34 364 PHE A C 1
ATOM 3021 O O . PHE A 1 364 ? 7.716 5.227 5.838 1.00 61.34 364 PHE A O 1
ATOM 3028 N N . LEU A 1 365 ? 8.133 6.992 7.173 1.00 59.91 365 LEU A N 1
ATOM 3029 C CA . LEU A 1 365 ? 8.356 7.965 6.106 1.00 59.91 365 LEU A CA 1
ATOM 3030 C C . LEU A 1 365 ? 9.693 8.656 6.295 1.00 59.91 365 LEU A C 1
ATOM 3032 O O . LEU A 1 365 ? 10.005 9.142 7.388 1.00 59.91 365 LEU A O 1
ATOM 3036 N N . VAL A 1 366 ? 10.464 8.718 5.211 1.00 59.56 366 VAL A N 1
ATOM 3037 C CA . VAL A 1 366 ? 11.736 9.432 5.170 1.00 59.56 366 VAL A CA 1
ATOM 3038 C C . VAL A 1 366 ? 11.809 10.285 3.896 1.00 59.56 366 VAL A C 1
ATOM 3040 O O . VAL A 1 366 ? 11.418 9.822 2.818 1.00 59.56 366 VAL A O 1
ATOM 3043 N N . PRO A 1 367 ? 12.294 11.538 3.973 1.00 57.12 367 PRO A N 1
ATOM 3044 C CA . PRO A 1 367 ? 12.489 12.362 2.784 1.00 57.12 367 PRO A CA 1
ATOM 3045 C C . PRO A 1 367 ? 13.532 11.739 1.845 1.00 57.12 367 PRO A C 1
ATOM 3047 O O . PRO A 1 367 ? 14.644 11.426 2.268 1.00 57.12 367 PRO A O 1
ATOM 3050 N N . ASN A 1 368 ? 13.204 11.597 0.556 1.00 59.94 368 ASN A N 1
ATOM 3051 C CA . ASN A 1 368 ? 14.132 11.042 -0.432 1.00 59.94 368 ASN A CA 1
ATOM 3052 C C . ASN A 1 368 ? 15.295 12.004 -0.704 1.00 59.94 368 ASN A C 1
ATOM 3054 O O . ASN A 1 368 ? 15.111 13.133 -1.166 1.00 59.94 368 ASN A O 1
ATOM 3058 N N . VAL A 1 369 ? 16.511 11.517 -0.470 1.00 57.62 369 VAL A N 1
ATOM 3059 C CA . VAL A 1 369 ? 17.750 12.300 -0.587 1.00 57.62 369 VAL A CA 1
ATOM 3060 C C . VAL A 1 369 ? 18.190 12.491 -2.051 1.00 57.62 369 VAL A C 1
ATOM 3062 O O . VAL A 1 369 ? 18.979 13.384 -2.368 1.00 57.62 369 VAL A O 1
ATOM 3065 N N . HIS A 1 370 ? 17.669 11.684 -2.980 1.00 53.28 370 HIS A N 1
ATOM 3066 C CA . HIS A 1 370 ? 18.105 11.611 -4.376 1.00 53.28 370 HIS A CA 1
ATOM 3067 C C . HIS A 1 370 ? 17.278 12.449 -5.369 1.00 53.28 370 HIS A C 1
ATOM 3069 O O . HIS A 1 370 ? 17.804 12.807 -6.425 1.00 53.28 370 HIS A O 1
ATOM 3075 N N . ASN A 1 371 ? 16.027 12.805 -5.055 1.00 51.34 371 ASN A N 1
ATOM 3076 C CA . ASN A 1 371 ? 15.094 13.416 -6.024 1.00 51.34 371 ASN A CA 1
ATOM 3077 C C . ASN A 1 371 ? 14.915 14.947 -5.924 1.00 51.34 371 ASN A C 1
ATOM 3079 O O . ASN A 1 371 ? 14.127 15.532 -6.670 1.00 51.34 371 ASN A O 1
ATOM 3083 N N . TRP A 1 372 ? 15.717 15.634 -5.105 1.00 46.38 372 TRP A N 1
ATOM 3084 C CA . TRP A 1 372 ? 15.591 17.085 -4.895 1.00 46.38 372 TRP A CA 1
ATOM 3085 C C . TRP A 1 372 ? 15.849 17.952 -6.140 1.00 46.38 372 TRP A C 1
ATOM 3087 O O . TRP A 1 372 ? 15.229 18.999 -6.296 1.00 46.38 372 TRP A O 1
ATOM 3097 N N . LYS A 1 373 ? 16.730 17.529 -7.064 1.00 46.62 373 LYS A N 1
ATOM 3098 C CA . LYS A 1 373 ? 17.098 18.332 -8.256 1.00 46.62 373 LYS A CA 1
ATOM 3099 C C . LYS A 1 373 ? 15.905 18.723 -9.143 1.00 46.62 373 LYS A C 1
ATOM 3101 O O . LYS A 1 373 ? 16.041 19.640 -9.944 1.00 46.62 373 LYS A O 1
ATOM 3106 N N . ASN A 1 374 ? 14.762 18.055 -8.986 1.00 45.59 374 ASN A N 1
ATOM 3107 C CA . ASN A 1 374 ? 13.562 18.276 -9.786 1.00 45.59 374 ASN A CA 1
ATOM 3108 C C . ASN A 1 374 ? 12.407 18.938 -9.007 1.00 45.59 374 ASN A C 1
ATOM 3110 O O . ASN A 1 374 ? 11.287 18.914 -9.509 1.00 45.59 374 ASN A O 1
ATOM 3114 N N . ASN A 1 375 ? 12.628 19.467 -7.790 1.00 43.22 375 ASN A N 1
ATOM 3115 C CA . ASN A 1 375 ? 11.554 19.900 -6.870 1.00 43.22 375 ASN A CA 1
ATOM 3116 C C . ASN A 1 375 ? 10.484 18.816 -6.621 1.00 43.22 375 ASN A C 1
ATOM 3118 O O . ASN A 1 375 ? 9.349 19.111 -6.256 1.00 43.22 375 ASN A O 1
ATOM 3122 N N . GLN A 1 376 ? 10.830 17.544 -6.835 1.00 37.62 376 GLN A N 1
ATOM 3123 C CA . GLN A 1 376 ? 9.930 16.423 -6.612 1.00 37.62 376 GLN A CA 1
ATOM 3124 C C . GLN A 1 376 ? 10.280 15.788 -5.273 1.00 37.62 376 GLN A C 1
ATOM 3126 O O . GLN A 1 376 ? 11.244 15.031 -5.151 1.00 37.62 376 GLN A O 1
ATOM 3131 N N . TYR A 1 377 ? 9.475 16.116 -4.267 1.00 45.88 377 TYR A N 1
ATOM 3132 C CA . TYR A 1 377 ? 9.447 15.427 -2.986 1.00 45.88 377 TYR A CA 1
ATOM 3133 C C . TYR A 1 377 ? 8.828 14.049 -3.215 1.00 45.88 377 TYR A C 1
ATOM 3135 O O . TYR A 1 377 ? 7.618 13.872 -3.149 1.00 45.88 377 TYR A O 1
ATOM 3143 N N . THR A 1 378 ? 9.638 13.060 -3.575 1.00 43.78 378 THR A N 1
ATOM 3144 C CA . THR A 1 378 ? 9.189 11.669 -3.472 1.00 43.78 378 THR A CA 1
ATOM 3145 C C . THR A 1 378 ? 9.477 11.209 -2.055 1.00 43.78 378 THR A C 1
ATOM 3147 O O . THR A 1 378 ? 10.618 11.295 -1.626 1.00 43.78 378 THR A O 1
ATOM 3150 N N . GLU A 1 379 ? 8.485 10.753 -1.311 1.00 53.84 379 GLU A N 1
ATOM 3151 C CA . GLU A 1 379 ? 8.695 10.145 0.005 1.00 53.84 379 GLU A CA 1
ATOM 3152 C C . GLU A 1 379 ? 9.228 8.716 -0.198 1.00 53.84 379 GLU A C 1
ATOM 3154 O O . GLU A 1 379 ? 8.719 7.978 -1.047 1.00 53.84 379 GLU A O 1
ATOM 3159 N N . TYR A 1 380 ? 10.294 8.332 0.513 1.00 49.66 380 TYR A N 1
ATOM 3160 C CA . TYR A 1 380 ? 10.717 6.933 0.565 1.00 49.66 380 TYR A CA 1
ATOM 3161 C C . TYR A 1 380 ? 9.891 6.242 1.647 1.00 49.66 380 TYR A C 1
ATOM 3163 O O . TYR A 1 380 ? 10.043 6.531 2.835 1.00 49.66 380 TYR A O 1
ATOM 3171 N N . ILE A 1 381 ? 9.000 5.356 1.208 1.00 54.78 381 ILE A N 1
ATOM 3172 C CA . ILE A 1 381 ? 8.338 4.371 2.058 1.00 54.78 381 ILE A CA 1
ATOM 3173 C C . ILE A 1 381 ? 9.223 3.127 1.942 1.00 54.78 381 ILE A C 1
ATOM 3175 O O . ILE A 1 381 ? 9.276 2.545 0.854 1.00 54.78 381 ILE A O 1
ATOM 3179 N N . PRO A 1 382 ? 9.967 2.723 2.985 1.00 50.34 382 PRO A N 1
ATOM 3180 C CA . PRO A 1 382 ? 10.666 1.444 2.939 1.00 50.34 382 PRO A CA 1
ATOM 3181 C C . PRO A 1 382 ? 9.627 0.322 2.749 1.00 50.34 382 PRO A C 1
ATOM 3183 O O . PRO A 1 382 ? 8.448 0.547 3.017 1.00 50.34 382 PRO A O 1
ATOM 3186 N N . ASP A 1 383 ? 10.024 -0.883 2.319 1.00 47.78 383 ASP A N 1
ATOM 3187 C CA . ASP A 1 383 ? 9.149 -2.074 2.168 1.00 47.78 383 ASP A CA 1
ATOM 3188 C C . ASP A 1 383 ? 8.561 -2.562 3.535 1.00 47.78 383 ASP A C 1
ATOM 3190 O O . ASP A 1 383 ? 8.501 -3.749 3.840 1.00 47.78 383 ASP A O 1
ATOM 3194 N N . ILE A 1 384 ? 8.135 -1.648 4.417 1.00 50.56 384 ILE A N 1
ATOM 3195 C CA . ILE A 1 384 ? 7.559 -1.862 5.749 1.00 50.56 384 ILE A CA 1
ATOM 3196 C C . ILE A 1 384 ? 6.218 -2.592 5.663 1.00 50.56 384 ILE A C 1
ATOM 3198 O O . ILE A 1 384 ? 5.793 -3.222 6.627 1.00 50.56 384 ILE A O 1
ATOM 3202 N N . ILE A 1 385 ? 5.572 -2.568 4.497 1.00 48.94 385 ILE A N 1
ATOM 3203 C CA . ILE A 1 385 ? 4.362 -3.346 4.221 1.00 48.94 385 ILE A CA 1
ATOM 3204 C C . ILE A 1 385 ? 4.594 -4.838 4.527 1.00 48.94 385 ILE A C 1
ATOM 3206 O O . ILE A 1 385 ? 3.720 -5.479 5.106 1.00 48.94 385 ILE A O 1
ATOM 3210 N N . ASP A 1 386 ? 5.796 -5.367 4.264 1.00 42.69 386 ASP A N 1
ATOM 3211 C CA . ASP A 1 386 ? 6.122 -6.785 4.485 1.00 42.69 386 ASP A CA 1
ATOM 3212 C C . ASP A 1 386 ? 6.274 -7.163 5.973 1.00 42.69 386 ASP A C 1
ATOM 3214 O O . ASP A 1 386 ? 6.223 -8.339 6.335 1.00 42.69 386 ASP A O 1
ATOM 3218 N N . ILE A 1 387 ? 6.465 -6.175 6.851 1.00 49.25 387 ILE A N 1
ATOM 3219 C CA . ILE A 1 387 ? 6.630 -6.344 8.308 1.00 49.25 387 ILE A CA 1
ATOM 3220 C C . ILE A 1 387 ? 5.432 -5.801 9.099 1.00 49.25 387 ILE A C 1
ATOM 3222 O O . ILE A 1 387 ? 5.432 -5.864 10.332 1.00 49.25 387 ILE A O 1
ATOM 3226 N N . TRP A 1 388 ? 4.413 -5.282 8.411 1.00 60.53 388 TRP A N 1
ATOM 3227 C CA . TRP A 1 388 ? 3.206 -4.753 9.029 1.00 60.53 388 TRP A CA 1
ATOM 3228 C C . TRP A 1 388 ? 2.386 -5.893 9.639 1.00 60.53 388 TRP A C 1
ATOM 3230 O O . TRP A 1 388 ? 1.878 -6.775 8.946 1.00 60.53 388 TRP A O 1
ATOM 3240 N N . ASP A 1 389 ? 2.244 -5.890 10.965 1.00 63.88 389 ASP A N 1
ATOM 3241 C CA . ASP A 1 389 ? 1.405 -6.866 11.657 1.00 63.88 389 ASP A CA 1
ATOM 3242 C C . ASP A 1 389 ? -0.073 -6.484 11.523 1.00 63.88 389 ASP A C 1
ATOM 3244 O O . ASP A 1 389 ? -0.657 -5.891 12.427 1.00 63.88 389 ASP A O 1
ATOM 3248 N N . TYR A 1 390 ? -0.687 -6.860 10.399 1.00 66.00 390 TYR A N 1
ATOM 3249 C CA . TYR A 1 390 ? -2.111 -6.630 10.116 1.00 66.00 390 TYR A CA 1
ATOM 3250 C C . TYR A 1 390 ? -3.074 -7.291 11.117 1.00 66.00 390 TYR A C 1
ATOM 3252 O O . TYR A 1 390 ? -4.279 -7.054 11.049 1.00 66.00 390 TYR A O 1
ATOM 3260 N N . LYS A 1 391 ? -2.586 -8.142 12.031 1.00 71.88 391 LYS A N 1
ATOM 3261 C CA . LYS A 1 391 ? -3.417 -8.749 13.082 1.00 71.88 391 LYS A CA 1
ATOM 3262 C C . LYS A 1 391 ? -3.568 -7.846 14.302 1.00 71.88 391 LYS A C 1
ATOM 3264 O O . LYS A 1 391 ? -4.486 -8.060 15.091 1.00 71.88 391 LYS A O 1
ATOM 3269 N N . THR A 1 392 ? -2.673 -6.875 14.467 1.00 80.25 392 THR A N 1
ATOM 3270 C CA . THR A 1 392 ? -2.663 -5.951 15.599 1.00 80.25 392 THR A CA 1
ATOM 3271 C C . THR A 1 392 ? -3.077 -4.567 15.095 1.00 80.25 392 THR A C 1
ATOM 3273 O O . THR A 1 392 ? -2.412 -4.049 14.200 1.00 80.25 392 THR A O 1
ATOM 3276 N N . PRO A 1 393 ? -4.143 -3.950 15.637 1.00 87.38 393 PRO A N 1
ATOM 3277 C CA . PRO A 1 393 ? -4.600 -2.650 15.165 1.00 87.38 393 PRO A CA 1
ATOM 3278 C C . PRO A 1 393 ? -3.509 -1.589 15.326 1.00 87.38 393 PRO A C 1
ATOM 3280 O O . PRO A 1 393 ? -2.873 -1.510 16.383 1.00 87.38 393 PRO A O 1
ATOM 3283 N N . THR A 1 394 ? -3.319 -0.755 14.304 1.00 88.94 394 THR A N 1
ATOM 3284 C CA . THR A 1 394 ? -2.307 0.311 14.3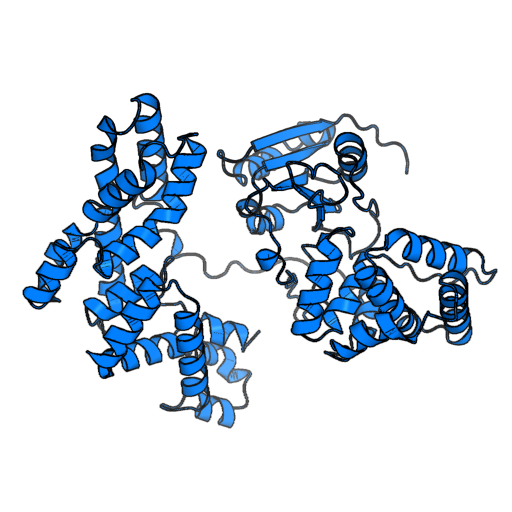10 1.00 88.94 394 THR A CA 1
ATOM 3285 C C . THR A 1 394 ? -2.970 1.678 14.374 1.00 88.94 394 THR A C 1
ATOM 3287 O O . THR A 1 394 ? -3.778 2.030 13.515 1.00 88.94 394 THR A O 1
ATOM 3290 N N . PHE A 1 395 ? -2.617 2.465 15.388 1.00 93.44 395 PHE A N 1
ATOM 3291 C CA . PHE A 1 395 ? -3.180 3.795 15.614 1.00 93.44 395 PHE A CA 1
ATOM 3292 C C . PHE A 1 395 ? -2.185 4.884 15.247 1.00 93.44 395 PHE A C 1
ATOM 3294 O O . PHE A 1 395 ? -1.062 4.861 15.736 1.00 93.44 395 PHE A O 1
ATOM 3301 N N . LEU A 1 396 ? -2.614 5.861 14.451 1.00 93.19 396 LEU A N 1
ATOM 3302 C CA . LEU A 1 396 ? -1.810 7.030 14.113 1.00 93.19 396 LEU A CA 1
ATOM 3303 C C . LEU A 1 396 ? -2.133 8.201 15.037 1.00 93.19 396 LEU A C 1
ATOM 3305 O O . LEU A 1 396 ? -3.270 8.663 15.106 1.00 93.19 396 LEU A O 1
ATOM 3309 N N . SER A 1 397 ? -1.121 8.720 15.711 1.00 93.62 397 SER A N 1
ATOM 3310 C CA . SER A 1 397 ? -1.194 9.955 16.474 1.00 93.62 397 SER A CA 1
ATOM 3311 C C . SER A 1 397 ? -0.618 11.105 15.665 1.00 93.62 397 SER A C 1
ATOM 3313 O O . SER A 1 397 ? 0.540 11.054 15.254 1.00 93.62 397 SER A O 1
ATOM 3315 N N . PHE A 1 398 ? -1.416 12.152 15.462 1.00 92.94 398 PHE A N 1
ATOM 3316 C CA . PHE A 1 398 ? -0.977 13.359 14.768 1.00 92.94 398 PHE A CA 1
ATOM 3317 C C . PHE A 1 398 ? -1.559 14.631 15.383 1.00 92.94 398 PHE A C 1
ATOM 3319 O O . PHE A 1 398 ? -2.510 14.590 16.170 1.00 92.94 398 PHE A O 1
ATOM 3326 N N . GLY A 1 399 ? -0.935 15.765 15.063 1.00 90.75 399 GLY A N 1
ATOM 3327 C CA . GLY A 1 399 ? -1.393 17.100 15.442 1.00 90.75 399 GLY A CA 1
ATOM 3328 C C . GLY A 1 399 ? -2.001 17.845 14.258 1.00 90.75 399 GLY A C 1
ATOM 3329 O O . GLY A 1 399 ? -1.440 17.811 13.160 1.00 90.75 399 GLY A O 1
ATOM 3330 N N . ILE A 1 400 ? -3.122 18.533 14.486 1.00 90.81 400 ILE A N 1
ATOM 3331 C CA . ILE A 1 400 ? -3.620 19.573 13.577 1.00 90.81 400 ILE A CA 1
ATOM 3332 C C . ILE A 1 400 ? -3.024 20.895 14.070 1.00 90.81 400 ILE A C 1
ATOM 3334 O O . ILE A 1 400 ? -3.378 21.342 15.160 1.00 90.81 400 ILE A O 1
ATOM 3338 N N . SER A 1 401 ? -2.147 21.509 13.265 1.00 85.81 401 SER A N 1
ATOM 3339 C CA . SER A 1 401 ? -1.232 22.600 13.665 1.00 85.81 401 SER A CA 1
ATOM 3340 C C . SER A 1 401 ? -0.023 22.122 14.490 1.00 85.81 401 SER A C 1
ATOM 3342 O O . SER A 1 401 ? 0.154 20.926 14.733 1.00 85.81 401 SER A O 1
ATOM 3344 N N . SER A 1 402 ? 0.833 23.060 14.904 1.00 75.12 402 SER A N 1
ATOM 3345 C CA . SER A 1 402 ? 1.829 22.845 15.955 1.00 75.12 402 SER A CA 1
ATOM 3346 C C . SER A 1 402 ? 1.115 22.330 17.203 1.00 75.12 402 SER A C 1
ATOM 3348 O O . SER A 1 402 ? 0.230 22.991 17.727 1.00 75.12 402 SER A O 1
ATOM 3350 N N . CYS A 1 403 ? 1.435 21.111 17.623 1.00 77.12 403 CYS A N 1
ATOM 3351 C CA . CYS A 1 403 ? 0.843 20.474 18.793 1.00 77.12 403 CYS A CA 1
ATOM 3352 C C . CYS A 1 403 ? 1.971 19.884 19.636 1.00 77.12 403 CYS A C 1
ATOM 3354 O O . CYS A 1 403 ? 2.394 18.746 19.416 1.00 77.12 403 CYS A O 1
ATOM 3356 N N . HIS A 1 404 ? 2.435 20.637 20.629 1.00 80.69 404 HIS A N 1
ATOM 3357 C CA . HIS A 1 404 ? 3.555 20.216 21.475 1.00 80.69 404 HIS A CA 1
ATOM 3358 C C . HIS A 1 404 ? 3.174 19.069 22.425 1.00 80.69 404 HIS A C 1
ATOM 3360 O O . HIS A 1 404 ? 2.000 18.857 22.744 1.00 80.69 404 HIS A O 1
ATOM 3366 N N . GLY A 1 405 ? 4.155 18.264 22.840 1.00 79.44 405 GLY A N 1
ATOM 3367 C CA . GLY A 1 405 ? 3.970 17.204 23.842 1.00 79.44 405 GLY A CA 1
ATOM 3368 C C . GLY A 1 405 ? 3.129 15.997 23.402 1.00 79.44 405 GLY A C 1
ATOM 3369 O O . GLY A 1 405 ? 2.744 15.189 24.243 1.00 79.44 405 GLY A O 1
ATOM 3370 N N . LYS A 1 406 ? 2.821 15.848 22.107 1.00 86.62 406 LYS A N 1
ATOM 3371 C CA . LYS A 1 406 ? 2.100 14.677 21.568 1.00 86.62 406 LYS A CA 1
ATOM 3372 C C . LYS A 1 406 ? 2.885 13.378 21.789 1.00 86.62 406 LYS A C 1
ATOM 3374 O O . LYS A 1 406 ? 2.346 12.413 22.321 1.00 86.62 406 LYS A O 1
ATOM 3379 N N . SER A 1 407 ? 4.163 13.373 21.422 1.00 85.31 407 SER A N 1
ATOM 3380 C CA . SER A 1 407 ? 5.035 12.201 21.555 1.00 85.31 407 SER A CA 1
ATOM 3381 C C . SER A 1 407 ? 5.266 11.873 23.033 1.00 85.31 407 SER A C 1
ATOM 3383 O O . SER A 1 407 ? 5.173 10.717 23.434 1.00 85.31 407 SER A O 1
ATOM 3385 N N . SER A 1 408 ? 5.429 12.894 23.884 1.00 83.56 408 SER A N 1
ATOM 3386 C CA . SER A 1 408 ? 5.488 12.746 25.345 1.00 83.56 408 SER A CA 1
ATOM 3387 C C . SER A 1 408 ? 4.217 12.122 25.922 1.00 83.56 408 SER A C 1
ATOM 3389 O O . SER A 1 408 ? 4.304 11.241 26.774 1.00 83.56 408 SER A O 1
ATOM 3391 N N . LEU A 1 409 ? 3.042 12.529 25.433 1.00 85.25 409 LEU A N 1
ATOM 3392 C CA . LEU A 1 409 ? 1.763 11.953 25.841 1.00 85.25 409 LEU A CA 1
ATOM 3393 C C . LEU A 1 409 ? 1.663 10.474 25.451 1.00 85.25 409 LEU A C 1
ATOM 3395 O O . LEU A 1 409 ? 1.283 9.657 26.287 1.00 85.25 409 LEU A O 1
ATOM 3399 N N . LEU A 1 410 ? 2.032 10.111 24.219 1.00 86.75 410 LEU A N 1
ATOM 3400 C CA . LEU A 1 410 ? 2.043 8.708 23.794 1.00 86.75 410 LEU A CA 1
ATOM 3401 C C . LEU A 1 410 ? 3.035 7.874 24.604 1.00 86.75 410 LEU A C 1
ATOM 3403 O O . LEU A 1 410 ? 2.685 6.789 25.069 1.00 86.75 410 LEU A O 1
ATOM 3407 N N . ASN A 1 411 ? 4.246 8.392 24.815 1.00 82.38 411 ASN A N 1
ATOM 3408 C CA . ASN A 1 411 ? 5.269 7.732 25.620 1.00 82.38 411 ASN A CA 1
ATOM 3409 C C . ASN A 1 411 ? 4.786 7.523 27.060 1.00 82.38 411 ASN A C 1
ATOM 3411 O O . ASN A 1 411 ? 4.989 6.449 27.614 1.00 82.38 411 ASN A O 1
ATOM 3415 N N . ALA A 1 412 ? 4.083 8.492 27.649 1.00 81.75 412 ALA A N 1
ATOM 3416 C CA . ALA A 1 412 ? 3.535 8.365 28.997 1.00 81.75 412 ALA A CA 1
ATOM 3417 C C . ALA A 1 412 ? 2.360 7.374 29.075 1.00 81.75 412 ALA A C 1
ATOM 3419 O O . ALA A 1 412 ? 2.338 6.514 29.954 1.00 81.75 412 ALA A O 1
ATOM 3420 N N . LEU A 1 413 ? 1.385 7.475 28.165 1.00 82.94 413 LEU A N 1
ATOM 3421 C CA . LEU A 1 413 ? 0.163 6.661 28.200 1.00 82.94 413 LEU A CA 1
ATOM 3422 C C . LEU A 1 413 ? 0.410 5.205 27.820 1.00 82.94 413 LEU A C 1
ATOM 3424 O O . LEU A 1 413 ? -0.194 4.299 28.391 1.00 82.94 413 LEU A O 1
ATOM 3428 N N . PHE A 1 414 ? 1.277 4.985 26.837 1.00 82.00 414 PHE A N 1
ATOM 3429 C CA . PHE A 1 414 ? 1.481 3.674 26.239 1.00 82.00 414 PHE A CA 1
ATOM 3430 C C . PHE A 1 414 ? 2.857 3.089 26.530 1.00 82.00 414 PHE A C 1
ATOM 3432 O O . PHE A 1 414 ? 3.137 1.999 26.038 1.00 82.00 414 PHE A O 1
ATOM 3439 N N . MET A 1 415 ? 3.677 3.779 27.335 1.00 79.19 415 MET A N 1
ATOM 3440 C CA . MET A 1 415 ? 5.059 3.422 27.682 1.00 79.19 415 MET A CA 1
ATOM 3441 C C . MET A 1 415 ? 6.012 3.352 26.471 1.00 79.19 415 MET A C 1
ATOM 3443 O O . MET A 1 415 ? 7.013 2.639 26.530 1.00 79.19 415 MET A O 1
ATOM 3447 N N . CYS A 1 416 ? 5.680 4.034 25.370 1.00 78.88 416 CYS A N 1
ATOM 3448 C CA . CYS A 1 416 ? 6.451 4.060 24.122 1.00 78.88 416 CYS A CA 1
ATOM 3449 C C . CYS A 1 416 ? 7.785 4.812 24.236 1.00 78.88 416 CYS A C 1
ATOM 3451 O O . CYS A 1 416 ? 8.034 5.537 25.199 1.00 78.88 416 CYS A O 1
ATOM 3453 N N . TYR A 1 417 ? 8.599 4.684 23.185 1.00 74.25 417 TYR A N 1
ATOM 3454 C CA . TYR A 1 417 ? 9.863 5.401 23.006 1.00 74.25 417 TYR A CA 1
ATOM 3455 C C . TYR A 1 417 ? 9.879 6.180 21.682 1.00 74.25 417 TYR A C 1
ATOM 3457 O O . TYR A 1 417 ? 10.786 6.018 20.872 1.00 74.25 417 TYR A O 1
ATOM 3465 N N . PHE A 1 418 ? 8.850 6.990 21.418 1.00 77.31 418 PHE A N 1
ATOM 3466 C CA . PHE A 1 418 ? 8.885 7.919 20.287 1.00 77.31 418 PHE A CA 1
ATOM 3467 C C . PHE A 1 418 ? 9.883 9.045 20.553 1.00 77.31 418 PHE A C 1
ATOM 3469 O O . PHE A 1 418 ? 9.947 9.572 21.670 1.00 77.31 418 PHE A O 1
ATOM 3476 N N . GLU A 1 419 ? 10.642 9.414 19.522 1.00 70.19 419 GLU A N 1
ATOM 3477 C CA . GLU A 1 419 ? 11.576 10.539 19.567 1.00 70.19 419 GLU A CA 1
ATOM 3478 C C . GLU A 1 419 ? 10.799 11.863 19.773 1.00 70.19 419 GLU A C 1
ATOM 3480 O O . GLU A 1 419 ? 9.622 11.963 19.433 1.00 70.19 419 GLU A O 1
ATOM 3485 N N . GLN A 1 420 ? 11.416 12.869 20.399 1.00 69.38 420 GLN A N 1
ATOM 3486 C CA . GLN A 1 420 ? 10.764 14.148 20.762 1.00 69.38 420 GLN A CA 1
ATOM 3487 C C . GLN A 1 420 ? 11.446 15.358 20.096 1.00 69.38 420 GLN A C 1
ATOM 3489 O O . GLN A 1 420 ? 11.396 16.469 20.612 1.00 69.38 420 GLN A O 1
ATOM 3494 N N . SER A 1 421 ? 12.180 15.133 19.003 1.00 59.09 421 SER A N 1
ATOM 3495 C CA . SER A 1 421 ? 13.020 16.158 18.379 1.00 59.09 421 SER A CA 1
ATOM 3496 C C . SER A 1 421 ? 12.232 17.014 17.386 1.00 59.09 421 SER A C 1
ATOM 3498 O O . SER A 1 421 ? 11.886 16.563 16.296 1.00 59.09 421 SER A O 1
ATOM 3500 N N . ASP A 1 422 ? 12.021 18.284 17.734 1.00 53.12 422 ASP A N 1
ATOM 3501 C CA . ASP A 1 422 ? 11.202 19.223 16.951 1.00 53.12 422 ASP A CA 1
ATOM 3502 C C . ASP A 1 422 ? 12.017 20.035 15.915 1.00 53.12 422 ASP A C 1
ATOM 3504 O O . ASP A 1 422 ? 11.456 20.815 15.142 1.00 53.12 422 ASP A O 1
ATOM 3508 N N . HIS A 1 423 ? 13.350 19.894 15.888 1.00 53.78 423 HIS A N 1
ATOM 3509 C CA . HIS A 1 423 ? 14.243 20.873 15.240 1.00 53.78 423 HIS A CA 1
ATOM 3510 C C . HIS A 1 423 ? 14.992 20.400 13.987 1.00 53.78 423 HIS A C 1
ATOM 3512 O O . HIS A 1 423 ? 15.693 21.213 13.381 1.00 53.78 423 HIS A O 1
ATOM 3518 N N . SER A 1 424 ? 14.894 19.128 13.586 1.00 56.09 424 SER A N 1
ATOM 3519 C CA . SER A 1 424 ? 15.559 18.639 12.364 1.00 56.09 424 SER A CA 1
ATOM 3520 C C . SER A 1 424 ? 14.566 18.336 11.248 1.00 56.09 424 SER A C 1
ATOM 3522 O O . SER A 1 424 ? 13.447 17.862 11.445 1.00 56.09 424 SER A O 1
ATOM 3524 N N . VAL A 1 425 ? 15.009 18.620 10.028 1.00 53.06 425 VAL A N 1
ATOM 3525 C CA . VAL A 1 425 ? 14.227 18.472 8.798 1.00 53.06 425 VAL A CA 1
ATOM 3526 C C . VAL A 1 425 ? 13.960 16.993 8.457 1.00 53.06 425 VAL A C 1
ATOM 3528 O O . VAL A 1 425 ? 13.127 16.684 7.605 1.00 53.06 425 VAL A O 1
ATOM 3531 N N . TYR A 1 426 ? 14.640 16.064 9.136 1.00 52.03 426 TYR A N 1
ATOM 3532 C CA . TYR A 1 426 ? 14.339 14.630 9.094 1.00 52.03 426 TYR A CA 1
ATOM 3533 C C . TYR A 1 426 ? 13.127 14.224 9.931 1.00 52.03 426 TYR A C 1
ATOM 3535 O O . TYR A 1 426 ? 12.694 13.076 9.826 1.00 52.03 426 TYR A O 1
ATOM 3543 N N . PHE A 1 427 ? 12.591 15.134 10.743 1.00 56.84 427 PHE A N 1
ATOM 3544 C CA . PHE A 1 427 ? 11.464 14.847 11.616 1.00 56.84 427 PHE A CA 1
ATOM 3545 C C . PHE A 1 427 ? 10.154 15.377 11.044 1.00 56.84 427 PHE A C 1
ATOM 3547 O O . PHE A 1 427 ? 9.162 14.672 11.110 1.00 56.84 427 PHE A O 1
ATOM 3554 N N . GLN A 1 428 ? 10.115 16.529 10.380 1.00 60.50 428 GLN A N 1
ATOM 3555 C CA . GLN A 1 428 ? 8.837 17.082 9.910 1.00 60.50 428 GLN A CA 1
ATOM 3556 C C . GLN A 1 428 ? 8.056 16.133 8.983 1.00 60.50 428 GLN A C 1
ATOM 3558 O O . GLN A 1 428 ? 8.603 15.604 8.017 1.00 60.50 428 GLN A O 1
ATOM 3563 N N . GLU A 1 429 ? 6.778 15.925 9.319 1.00 62.06 429 GLU A N 1
ATOM 3564 C CA . GLU A 1 429 ? 5.811 15.069 8.611 1.00 62.06 429 GLU A CA 1
ATOM 3565 C C . GLU A 1 429 ? 6.198 13.589 8.501 1.00 62.06 429 GLU A C 1
ATOM 3567 O O . GLU A 1 429 ? 5.585 12.820 7.759 1.00 62.06 429 GLU A O 1
ATOM 3572 N N . THR A 1 430 ? 7.201 13.154 9.259 1.00 70.81 430 THR A N 1
ATOM 3573 C CA . THR A 1 430 ? 7.581 11.748 9.278 1.00 70.81 430 THR A CA 1
ATOM 3574 C C . THR A 1 430 ? 6.752 10.962 10.282 1.00 70.81 430 THR A C 1
ATOM 3576 O O . THR A 1 430 ? 6.373 11.479 11.331 1.00 70.81 430 THR A O 1
ATOM 3579 N N . ILE A 1 431 ? 6.486 9.697 9.960 1.00 77.69 431 ILE A N 1
ATOM 3580 C CA . ILE A 1 431 ? 5.760 8.768 10.824 1.00 77.69 431 ILE A CA 1
ATOM 3581 C C . ILE A 1 431 ? 6.767 7.782 11.413 1.00 77.69 431 ILE A C 1
ATOM 3583 O O . ILE A 1 431 ? 7.530 7.175 10.663 1.00 77.69 431 ILE A O 1
ATOM 3587 N N . ASP A 1 432 ? 6.752 7.601 12.726 1.00 76.19 432 ASP A N 1
ATOM 3588 C CA . ASP A 1 432 ? 7.485 6.544 13.424 1.00 76.19 432 ASP A CA 1
ATOM 3589 C C . ASP A 1 432 ? 6.498 5.497 13.928 1.00 76.19 432 ASP A C 1
ATOM 3591 O O . ASP A 1 432 ? 5.411 5.857 14.373 1.00 76.19 432 ASP A O 1
ATOM 3595 N N . ILE A 1 433 ? 6.855 4.210 13.879 1.00 78.62 433 ILE A N 1
ATOM 3596 C CA . ILE A 1 433 ? 5.968 3.118 14.310 1.00 78.62 433 ILE A CA 1
ATOM 3597 C C . ILE A 1 433 ? 6.611 2.286 15.420 1.00 78.62 433 ILE A C 1
ATOM 3599 O O . ILE A 1 433 ? 7.734 1.795 15.286 1.00 78.62 433 ILE A O 1
ATOM 3603 N N . ASP A 1 434 ? 5.842 2.067 16.485 1.00 80.06 434 ASP A N 1
ATOM 3604 C CA . ASP A 1 434 ? 6.113 1.154 17.589 1.00 80.06 434 ASP A CA 1
ATOM 3605 C C . ASP A 1 434 ? 5.109 -0.015 17.588 1.00 80.06 434 ASP A C 1
ATOM 3607 O O . ASP A 1 434 ? 3.937 0.112 17.963 1.00 80.06 434 ASP A O 1
ATOM 3611 N N . PHE A 1 435 ? 5.605 -1.197 17.219 1.00 75.88 435 PHE A N 1
ATOM 3612 C CA . PHE A 1 435 ? 4.837 -2.445 17.176 1.00 75.88 435 PHE A CA 1
ATOM 3613 C C . PHE A 1 435 ? 4.613 -3.101 18.552 1.00 75.88 435 PHE A C 1
ATOM 3615 O O . PHE A 1 435 ? 4.054 -4.195 18.643 1.00 75.88 435 PHE A O 1
ATOM 3622 N N . GLY A 1 436 ? 5.091 -2.498 19.644 1.00 71.81 436 GLY A N 1
ATOM 3623 C CA . GLY A 1 436 ? 4.853 -2.985 21.003 1.00 71.81 436 GLY A CA 1
ATOM 3624 C C . GLY A 1 436 ? 5.554 -4.304 21.348 1.00 71.81 436 GLY A C 1
ATOM 3625 O O . GLY A 1 436 ? 5.170 -4.957 22.320 1.00 71.81 436 GLY A O 1
ATOM 3626 N N . TYR A 1 437 ? 6.578 -4.713 20.588 1.00 65.62 437 TYR A N 1
ATOM 3627 C CA . TYR A 1 437 ? 7.368 -5.925 20.872 1.00 65.62 437 TYR A CA 1
ATOM 3628 C C . TYR A 1 437 ? 8.252 -5.804 22.120 1.00 65.62 437 TYR A C 1
ATOM 3630 O O . TYR A 1 437 ? 8.738 -6.811 22.630 1.00 65.62 437 TYR A O 1
ATOM 3638 N N . ASN A 1 438 ? 8.433 -4.585 22.632 1.00 66.00 438 ASN A N 1
ATOM 3639 C CA . ASN A 1 438 ? 9.194 -4.319 23.850 1.00 66.00 438 ASN A CA 1
ATOM 3640 C C . ASN A 1 438 ? 8.473 -4.779 25.132 1.00 66.00 438 ASN A C 1
ATOM 3642 O O . ASN A 1 438 ? 9.110 -4.865 26.181 1.00 66.00 438 ASN A O 1
ATOM 3646 N N . TYR A 1 439 ? 7.179 -5.113 25.061 1.00 60.41 439 TYR A N 1
ATOM 3647 C CA . TYR A 1 439 ? 6.405 -5.613 26.201 1.00 60.41 439 TYR A CA 1
ATOM 3648 C C . TYR A 1 439 ? 6.304 -7.138 26.195 1.00 60.41 439 TYR A C 1
ATOM 3650 O O . TYR A 1 439 ? 6.172 -7.769 25.146 1.00 60.41 439 TYR A O 1
ATOM 3658 N N . ASN A 1 440 ? 6.297 -7.730 27.391 1.00 56.91 440 ASN A N 1
ATOM 3659 C CA . ASN A 1 440 ? 5.902 -9.117 27.603 1.00 56.91 440 ASN A CA 1
ATOM 3660 C C . ASN A 1 440 ? 4.784 -9.165 28.665 1.00 56.91 440 ASN A C 1
ATOM 3662 O O . ASN A 1 440 ? 5.083 -8.952 29.842 1.00 56.91 440 ASN A O 1
ATOM 3666 N N . PRO A 1 441 ? 3.520 -9.423 28.278 1.00 69.75 441 PRO A N 1
ATOM 3667 C CA . PRO A 1 441 ? 3.062 -9.761 26.923 1.00 69.75 441 PRO A CA 1
ATOM 3668 C C . PRO A 1 441 ? 3.104 -8.570 25.947 1.00 69.75 441 PRO A C 1
ATOM 3670 O O . PRO A 1 441 ? 3.002 -7.419 26.369 1.00 69.75 441 PRO A O 1
ATOM 3673 N N . LYS A 1 442 ? 3.235 -8.858 24.640 1.00 76.00 442 LYS A N 1
ATOM 3674 C CA . LYS A 1 442 ? 3.188 -7.854 23.557 1.00 76.00 442 LYS A CA 1
ATOM 3675 C C . LYS A 1 442 ? 1.912 -7.016 23.691 1.00 76.00 442 LYS A C 1
ATOM 3677 O O . LYS A 1 442 ? 0.833 -7.560 23.939 1.00 76.00 442 LYS A O 1
ATOM 3682 N N . ARG A 1 443 ? 2.022 -5.702 23.484 1.00 82.19 443 ARG A N 1
ATOM 3683 C CA . ARG A 1 443 ? 0.862 -4.802 23.461 1.00 82.19 443 ARG A CA 1
ATOM 3684 C C . ARG A 1 443 ? -0.106 -5.202 22.335 1.00 82.19 443 ARG A C 1
ATOM 3686 O O . ARG A 1 443 ? 0.320 -5.510 21.227 1.00 82.19 443 ARG A O 1
ATOM 3693 N N . GLN A 1 444 ? -1.411 -5.163 22.614 1.00 85.19 444 GLN A N 1
ATOM 3694 C CA . GLN A 1 444 ? -2.479 -5.511 21.656 1.00 85.19 444 GLN A CA 1
ATOM 3695 C C . GLN A 1 444 ? -2.774 -4.413 20.620 1.00 85.19 444 GLN A C 1
ATOM 3697 O O . GLN A 1 444 ? -3.749 -4.504 19.883 1.00 85.19 444 GLN A O 1
ATOM 3702 N N . LEU A 1 445 ? -1.962 -3.359 20.588 1.00 87.12 445 LEU A N 1
ATOM 3703 C CA . LEU A 1 445 ? -2.068 -2.264 19.639 1.00 87.12 445 LEU A CA 1
ATOM 3704 C C . LEU A 1 445 ? -0.662 -1.801 19.251 1.00 87.12 445 LEU A C 1
ATOM 3706 O O . LEU A 1 445 ? 0.243 -1.741 20.096 1.00 87.12 445 LEU A O 1
ATOM 3710 N N . ASN A 1 446 ? -0.503 -1.469 17.977 1.00 87.19 446 ASN A N 1
ATOM 3711 C CA . ASN A 1 446 ? 0.660 -0.768 17.460 1.00 87.19 446 ASN A CA 1
ATOM 3712 C C . ASN A 1 446 ? 0.362 0.733 17.487 1.00 87.19 446 ASN A C 1
ATOM 3714 O O . ASN A 1 446 ? -0.780 1.156 17.283 1.00 87.19 446 ASN A O 1
ATOM 3718 N N . LEU A 1 447 ? 1.388 1.541 17.717 1.00 88.44 447 LEU A N 1
ATOM 3719 C CA . LEU A 1 447 ? 1.266 2.994 17.694 1.00 88.44 447 LEU A CA 1
ATOM 3720 C C . LEU A 1 447 ? 2.155 3.549 16.609 1.00 88.44 447 LEU A C 1
ATOM 3722 O O . LEU A 1 447 ? 3.269 3.079 16.411 1.00 88.44 447 LEU A O 1
ATOM 3726 N N . ALA A 1 448 ? 1.652 4.564 15.938 1.00 88.81 448 ALA A N 1
ATOM 3727 C CA . ALA A 1 448 ? 2.398 5.389 15.029 1.00 88.81 448 ALA A CA 1
ATOM 3728 C C . ALA A 1 448 ? 2.303 6.832 15.510 1.00 88.81 448 ALA A C 1
ATOM 3730 O O . ALA A 1 448 ? 1.232 7.276 15.926 1.00 88.81 448 ALA A O 1
ATOM 3731 N N . ASP A 1 449 ? 3.407 7.559 15.464 1.00 88.81 449 ASP A N 1
ATOM 3732 C CA . ASP A 1 449 ? 3.456 8.963 15.843 1.00 88.81 449 ASP A CA 1
ATOM 3733 C C . ASP A 1 449 ? 4.001 9.797 14.700 1.00 88.81 449 ASP A C 1
ATOM 3735 O O . ASP A 1 449 ? 4.948 9.391 14.025 1.00 88.81 449 ASP A O 1
ATOM 3739 N N . THR A 1 450 ? 3.403 10.964 14.483 1.00 86.69 450 THR A N 1
ATOM 3740 C CA . THR A 1 450 ? 3.874 11.887 13.455 1.00 86.69 450 THR A CA 1
ATOM 3741 C C . THR A 1 450 ? 4.635 13.025 14.069 1.00 86.69 450 THR A C 1
ATOM 3743 O O . THR A 1 450 ? 4.130 13.730 14.940 1.00 86.69 450 THR A O 1
ATOM 3746 N N . HIS A 1 451 ? 5.829 13.264 13.581 1.00 77.25 451 HIS A N 1
ATOM 3747 C CA . HIS A 1 451 ? 6.654 14.361 14.049 1.00 77.25 451 HIS A CA 1
ATOM 3748 C C . HIS A 1 451 ? 6.197 15.691 13.448 1.00 77.25 451 HIS A C 1
ATOM 3750 O O . HIS A 1 451 ? 5.968 15.814 12.243 1.00 77.25 451 HIS A O 1
ATOM 3756 N N . GLY A 1 452 ? 6.068 16.704 14.302 1.00 76.25 452 GLY A N 1
ATOM 3757 C CA . GLY A 1 452 ? 5.536 18.008 13.917 1.00 76.25 452 GLY A CA 1
ATOM 3758 C C . GLY A 1 452 ? 4.037 17.989 13.588 1.00 76.25 452 GLY A C 1
ATOM 3759 O O . GLY A 1 452 ? 3.249 17.277 14.217 1.00 76.25 452 GLY A O 1
ATOM 3760 N N . HIS A 1 453 ? 3.646 18.827 12.626 1.00 80.25 453 HIS A N 1
ATOM 3761 C CA . HIS A 1 453 ? 2.278 18.890 12.117 1.00 80.25 453 HIS A CA 1
ATOM 3762 C C . HIS A 1 453 ? 2.102 17.887 10.975 1.00 80.25 453 HIS A C 1
ATOM 3764 O O . HIS A 1 453 ? 3.034 17.644 10.217 1.00 80.25 453 HIS A O 1
ATOM 3770 N N . MET A 1 454 ? 0.910 17.308 10.846 1.00 85.81 454 MET A N 1
ATOM 3771 C CA . MET A 1 454 ? 0.559 16.495 9.683 1.00 85.81 454 MET A CA 1
ATOM 3772 C C . MET A 1 454 ? -0.245 17.343 8.711 1.00 85.81 454 MET A C 1
ATOM 3774 O O . MET A 1 454 ? -1.324 17.806 9.076 1.00 85.81 454 MET A O 1
ATOM 3778 N N . SER A 1 455 ? 0.236 17.513 7.480 1.00 86.50 455 SER A N 1
ATOM 3779 C CA . SER A 1 455 ? -0.582 18.089 6.416 1.00 86.50 455 SER A CA 1
ATOM 3780 C C . SER A 1 455 ? -1.735 17.167 6.008 1.00 86.50 455 SER A C 1
ATOM 3782 O O . SER A 1 455 ? -1.674 15.938 6.111 1.00 86.50 455 SER A O 1
ATOM 3784 N N . LEU A 1 456 ? -2.808 17.779 5.502 1.00 86.38 456 LEU A N 1
ATOM 3785 C CA . LEU A 1 456 ? -3.990 17.067 5.018 1.00 86.38 456 LEU A CA 1
ATOM 3786 C C . LEU A 1 456 ? -3.649 16.126 3.853 1.00 86.38 456 LEU A C 1
ATOM 3788 O O . LEU A 1 456 ? -4.207 15.037 3.765 1.00 86.38 456 LEU A O 1
ATOM 3792 N N . GLU A 1 457 ? -2.720 16.531 2.984 1.00 81.75 457 GLU A N 1
ATOM 3793 C CA . GLU A 1 457 ? -2.244 15.708 1.870 1.00 81.75 457 GLU A CA 1
ATOM 3794 C C . GLU A 1 457 ? -1.569 14.429 2.384 1.00 81.75 457 GLU A C 1
ATOM 3796 O O . GLU A 1 457 ? -1.918 13.325 1.960 1.00 81.75 457 GLU A O 1
ATOM 3801 N N . THR A 1 458 ? -0.647 14.565 3.341 1.00 79.31 458 THR A N 1
ATOM 3802 C CA . THR A 1 458 ? 0.038 13.430 3.971 1.00 79.31 458 THR A CA 1
ATOM 3803 C C . THR A 1 458 ? -0.957 12.523 4.693 1.00 79.31 458 THR A C 1
ATOM 3805 O O . THR A 1 458 ? -0.907 11.305 4.523 1.00 79.31 458 THR A O 1
ATOM 3808 N N . LEU A 1 459 ? -1.937 13.084 5.410 1.00 87.75 459 LEU A N 1
ATOM 3809 C CA . LEU A 1 459 ? -3.011 12.290 6.012 1.00 87.75 459 LEU A CA 1
ATOM 3810 C C . LEU A 1 459 ? -3.765 11.472 4.956 1.00 87.7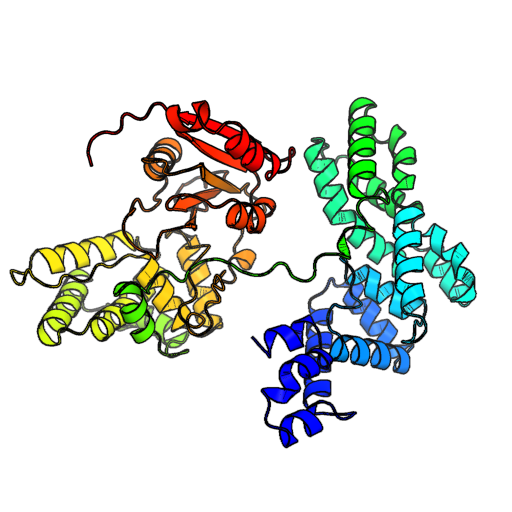5 459 LEU A C 1
ATOM 3812 O O . LEU A 1 459 ? -3.892 10.260 5.104 1.00 87.75 459 LEU A O 1
ATOM 3816 N N . GLN A 1 460 ? -4.223 12.098 3.872 1.00 84.62 460 GLN A N 1
ATOM 3817 C CA . GLN A 1 460 ? -5.005 11.431 2.824 1.00 84.62 460 GLN A CA 1
ATOM 3818 C C . GLN A 1 460 ? -4.248 10.280 2.147 1.00 84.62 460 GLN A C 1
ATOM 3820 O O . GLN A 1 460 ? -4.864 9.266 1.814 1.00 84.62 460 GLN A O 1
ATOM 3825 N N . LYS A 1 461 ? -2.923 10.396 1.988 1.00 78.62 461 LYS A N 1
ATOM 3826 C CA . LYS A 1 461 ? -2.077 9.319 1.443 1.00 78.62 461 LYS A CA 1
ATOM 3827 C C . LYS A 1 461 ? -2.089 8.067 2.325 1.00 78.62 461 LYS A C 1
ATOM 3829 O O . LYS A 1 461 ? -2.104 6.954 1.803 1.00 78.62 461 LYS A O 1
ATOM 3834 N N . TYR A 1 462 ? -2.094 8.238 3.649 1.00 80.62 462 TYR A N 1
ATOM 3835 C CA . TYR A 1 462 ? -1.827 7.147 4.595 1.00 80.62 462 TYR A CA 1
ATOM 3836 C C . TYR A 1 462 ? -3.013 6.754 5.477 1.00 80.62 462 TYR A C 1
ATOM 3838 O O . TYR A 1 462 ? -2.950 5.734 6.161 1.00 80.62 462 TYR A O 1
ATOM 3846 N N . VAL A 1 463 ? -4.120 7.496 5.434 1.00 86.25 463 VAL A N 1
ATOM 3847 C CA . VAL A 1 463 ? -5.310 7.278 6.275 1.00 86.25 463 VAL A CA 1
ATOM 3848 C C . VAL A 1 463 ? -5.855 5.847 6.192 1.00 86.25 463 VAL A C 1
ATOM 3850 O O . VAL A 1 463 ? -6.371 5.308 7.168 1.00 86.25 463 VAL A O 1
ATOM 3853 N N . ASN A 1 464 ? -5.698 5.184 5.045 1.00 82.38 464 ASN A N 1
ATOM 3854 C CA . ASN A 1 464 ? -6.199 3.825 4.849 1.00 82.38 464 ASN A CA 1
ATOM 3855 C C . ASN A 1 464 ? -5.349 2.747 5.542 1.00 82.38 464 ASN A C 1
ATOM 3857 O O . ASN A 1 464 ? -5.854 1.646 5.761 1.00 82.38 464 ASN A O 1
ATOM 3861 N N . LEU A 1 465 ? -4.105 3.056 5.920 1.00 82.81 465 LEU A N 1
ATOM 3862 C CA . LEU A 1 465 ? -3.181 2.111 6.559 1.00 82.81 465 LEU A CA 1
ATOM 3863 C C . LEU A 1 465 ? -3.440 1.924 8.057 1.00 82.81 465 LEU A C 1
ATOM 3865 O O . LEU A 1 465 ? -3.046 0.908 8.624 1.00 82.81 465 LEU A O 1
ATOM 3869 N N . PHE A 1 466 ? -4.089 2.894 8.698 1.00 89.56 466 PHE A N 1
ATOM 3870 C CA . PHE A 1 466 ? -4.290 2.917 10.145 1.00 89.56 466 PHE A CA 1
ATOM 3871 C C . PHE A 1 466 ? -5.721 2.536 10.514 1.00 89.56 466 PHE A C 1
ATOM 3873 O O . PHE A 1 466 ? -6.668 2.837 9.787 1.00 89.56 466 PHE A O 1
ATOM 3880 N N . ASP A 1 467 ? -5.897 1.869 11.650 1.00 92.75 467 ASP A N 1
ATOM 3881 C CA . ASP A 1 467 ? -7.200 1.418 12.154 1.00 92.75 467 ASP A CA 1
ATOM 3882 C C . ASP A 1 467 ? -7.889 2.476 13.028 1.00 92.75 467 ASP A C 1
ATOM 3884 O O . ASP A 1 467 ? -9.118 2.498 13.143 1.00 92.75 467 ASP A O 1
ATOM 3888 N N . GLY A 1 468 ? -7.110 3.389 13.607 1.00 94.75 468 GLY A N 1
ATOM 3889 C CA . GLY A 1 468 ? -7.614 4.480 14.431 1.00 94.75 468 GLY A CA 1
ATOM 3890 C C . GLY A 1 468 ? -6.644 5.652 14.534 1.00 94.75 468 GLY A C 1
ATOM 3891 O O . GLY A 1 468 ? -5.493 5.570 14.104 1.00 94.75 468 GLY A O 1
ATOM 3892 N N . PHE A 1 469 ? -7.136 6.757 15.091 1.00 96.06 469 PHE A N 1
ATOM 3893 C CA . PHE A 1 469 ? -6.449 8.043 15.095 1.00 96.06 469 PHE A CA 1
ATOM 3894 C C . PHE A 1 469 ? -6.543 8.735 16.454 1.00 96.06 469 PHE A C 1
ATOM 3896 O O . PHE A 1 469 ? -7.640 8.913 16.993 1.00 96.06 469 PHE A O 1
ATOM 3903 N N . PHE A 1 470 ? -5.396 9.179 16.968 1.00 95.00 470 PHE A N 1
ATOM 3904 C CA . PHE A 1 470 ? -5.298 10.134 18.071 1.00 95.00 470 PHE A CA 1
ATOM 3905 C C . PHE A 1 470 ? -5.048 11.525 17.486 1.00 95.00 470 PHE A C 1
ATOM 3907 O O . PHE A 1 470 ? -3.954 11.831 17.012 1.00 95.00 470 PHE A O 1
ATOM 3914 N N . ILE A 1 471 ? -6.082 12.360 17.489 1.00 95.12 471 ILE A N 1
ATOM 3915 C CA . ILE A 1 471 ? -6.081 13.667 16.833 1.00 95.12 471 ILE A CA 1
ATOM 3916 C C . ILE A 1 471 ? -5.870 14.729 17.904 1.00 95.12 471 ILE A C 1
ATOM 3918 O O . ILE A 1 471 ? -6.769 15.016 18.696 1.00 95.12 471 ILE A O 1
ATOM 3922 N N . ASN A 1 472 ? -4.669 15.292 17.940 1.00 93.81 472 ASN A N 1
ATOM 3923 C CA . ASN A 1 472 ? -4.280 16.303 18.913 1.00 93.81 472 ASN A CA 1
ATOM 3924 C C . ASN A 1 472 ? -4.561 17.691 18.338 1.00 93.81 472 ASN A C 1
ATOM 3926 O O . ASN A 1 472 ? -4.159 17.989 17.212 1.00 93.81 472 ASN A O 1
ATOM 3930 N N . ILE A 1 473 ? -5.259 18.529 19.105 1.00 92.38 473 ILE A N 1
ATOM 3931 C CA . ILE A 1 473 ? -5.622 19.887 18.694 1.00 92.38 473 ILE A CA 1
ATOM 3932 C C . ILE A 1 473 ? -5.437 20.824 19.885 1.00 92.38 473 ILE A C 1
ATOM 3934 O O . ILE A 1 473 ? -5.909 20.543 20.989 1.00 92.38 473 ILE A O 1
ATOM 3938 N N . GLU A 1 474 ? -4.758 21.946 19.676 1.00 91.06 474 GLU A N 1
ATOM 3939 C CA . GLU A 1 474 ? -4.707 23.020 20.669 1.00 91.06 474 GLU A CA 1
ATOM 3940 C C . GLU A 1 474 ? -6.068 23.715 20.768 1.00 91.06 474 GLU A C 1
ATOM 3942 O O . GLU A 1 474 ? -6.717 23.994 19.756 1.00 91.06 474 GLU A O 1
ATOM 3947 N N . LYS A 1 475 ? -6.510 24.007 21.992 1.00 91.56 475 LYS A N 1
ATOM 3948 C CA . LYS A 1 475 ? -7.827 24.599 22.262 1.00 91.56 475 LYS A CA 1
ATOM 3949 C C . LYS A 1 475 ? -8.042 25.919 21.516 1.00 91.56 475 LYS A C 1
ATOM 3951 O O . LYS A 1 475 ? -9.063 26.084 20.854 1.00 91.56 475 LYS A O 1
ATOM 3956 N N . GLU A 1 476 ? -7.059 26.816 21.554 1.00 90.56 476 GLU A N 1
ATOM 3957 C CA . GLU A 1 476 ? -7.115 28.107 20.857 1.00 90.56 476 GLU A CA 1
ATOM 3958 C C . GLU A 1 476 ? -7.204 27.931 19.331 1.00 90.56 476 GLU A C 1
ATOM 3960 O O . GLU A 1 476 ? -7.976 28.619 18.656 1.00 90.56 476 GLU A O 1
ATOM 3965 N N . TYR A 1 477 ? -6.466 26.962 18.777 1.00 90.56 477 TYR A N 1
ATOM 3966 C CA . TYR A 1 477 ? -6.533 26.642 17.354 1.00 90.56 477 TYR A CA 1
ATOM 3967 C C . TYR A 1 477 ? -7.908 26.085 16.969 1.00 90.56 477 TYR A C 1
ATOM 3969 O O . TYR A 1 477 ? -8.476 26.515 15.963 1.00 90.56 477 TYR A O 1
ATOM 3977 N N . PHE A 1 478 ? -8.465 25.175 17.775 1.00 93.06 478 PHE A N 1
ATOM 3978 C CA . PHE A 1 478 ? -9.794 24.596 17.562 1.00 93.06 478 PHE A CA 1
ATOM 3979 C C . PHE A 1 478 ? -10.894 25.664 17.552 1.00 93.06 478 PHE A C 1
ATOM 3981 O O . PHE A 1 478 ? -11.780 25.635 16.698 1.00 93.06 478 PHE A O 1
ATOM 3988 N N . GLU A 1 479 ? -10.830 26.631 18.468 1.00 92.88 479 GLU A N 1
ATOM 3989 C CA . GLU A 1 479 ? -11.806 27.721 18.552 1.00 92.88 479 GLU A CA 1
ATOM 3990 C C . GLU A 1 479 ? -11.792 28.621 17.309 1.00 92.88 479 GLU A C 1
ATOM 3992 O O . GLU A 1 479 ? -12.857 29.065 16.876 1.00 92.88 479 GLU A O 1
ATOM 3997 N N . ARG A 1 480 ? -10.616 28.841 16.705 1.00 95.12 480 ARG A N 1
ATOM 3998 C CA . ARG A 1 480 ? -10.438 29.712 15.529 1.00 95.12 480 ARG A CA 1
ATOM 3999 C C . ARG A 1 480 ? -10.588 29.005 14.181 1.00 95.12 480 ARG A C 1
ATOM 4001 O O . ARG A 1 480 ? -10.945 29.657 13.208 1.00 95.12 480 ARG A O 1
ATOM 4008 N N . ASN A 1 481 ? -10.324 27.700 14.108 1.00 94.44 481 ASN A N 1
ATOM 4009 C CA . ASN A 1 481 ? -10.160 26.968 12.843 1.00 94.44 481 ASN A CA 1
ATOM 4010 C C . ASN A 1 481 ? -11.067 25.731 12.745 1.00 94.44 481 ASN A C 1
ATOM 4012 O O . ASN A 1 481 ? -10.639 24.663 12.297 1.00 94.44 481 ASN A O 1
ATOM 4016 N N . ARG A 1 482 ? -12.332 25.862 13.164 1.00 93.88 482 ARG A N 1
ATOM 4017 C CA . ARG A 1 482 ? -13.301 24.749 13.173 1.00 93.88 482 ARG A CA 1
ATOM 4018 C C . ARG A 1 482 ? -13.459 24.079 11.808 1.00 93.88 482 ARG A C 1
ATOM 4020 O O . ARG A 1 482 ? -13.474 22.854 11.748 1.00 93.88 482 ARG A O 1
ATOM 4027 N N . ASP A 1 483 ? -13.510 24.857 10.729 1.00 94.38 483 ASP A N 1
ATOM 4028 C CA . ASP A 1 483 ? -13.691 24.331 9.368 1.00 94.38 483 ASP A CA 1
ATOM 4029 C C . ASP A 1 483 ? -12.483 23.508 8.902 1.00 94.38 483 ASP A C 1
ATOM 4031 O O . ASP A 1 483 ? -12.632 22.438 8.306 1.00 94.38 483 ASP A O 1
ATOM 4035 N N . THR A 1 484 ? -11.270 23.957 9.237 1.00 93.62 484 THR A N 1
ATOM 4036 C CA . THR A 1 484 ? -10.041 23.202 8.970 1.00 93.62 484 THR A CA 1
ATOM 4037 C C . THR A 1 484 ? -10.060 21.883 9.728 1.00 93.62 484 THR A C 1
ATOM 4039 O O . THR A 1 484 ? -9.868 20.829 9.128 1.00 93.62 484 THR A O 1
ATOM 4042 N N . VAL A 1 485 ? -10.366 21.909 11.028 1.00 94.56 485 VAL A N 1
ATOM 4043 C CA . VAL A 1 485 ? -10.479 20.688 11.841 1.00 94.56 485 VAL A CA 1
ATOM 4044 C C . VAL A 1 485 ? -11.531 19.744 11.261 1.00 94.56 485 VAL A C 1
ATOM 4046 O O . VAL A 1 485 ? -11.254 18.559 11.086 1.00 94.56 485 VAL A O 1
ATOM 4049 N N . GLN A 1 486 ? -12.702 20.258 10.881 1.00 95.50 486 GLN A N 1
ATOM 4050 C CA . GLN A 1 486 ? -13.752 19.467 10.244 1.00 95.50 486 GLN A CA 1
ATOM 4051 C C . GLN A 1 486 ? -13.264 18.815 8.943 1.00 95.50 486 GLN A C 1
ATOM 4053 O O . GLN A 1 486 ? -13.578 17.656 8.683 1.00 95.50 486 GLN A O 1
ATOM 4058 N N . THR A 1 487 ? -12.452 19.518 8.155 1.00 95.81 487 THR A N 1
ATOM 4059 C CA . THR A 1 487 ? -11.861 18.987 6.919 1.00 95.81 487 THR A CA 1
ATOM 4060 C C . THR A 1 487 ? -10.937 17.798 7.202 1.00 95.81 487 THR A C 1
ATOM 4062 O O . THR A 1 487 ? -11.053 16.766 6.538 1.00 95.81 487 THR A O 1
ATOM 4065 N N . TYR A 1 488 ? -10.088 17.879 8.232 1.00 95.44 488 TYR A N 1
ATOM 4066 C CA . TYR A 1 488 ? -9.276 16.737 8.677 1.00 95.44 488 TYR A CA 1
ATOM 4067 C C . TYR A 1 488 ? -10.155 15.568 9.138 1.00 95.44 488 TYR A C 1
ATOM 4069 O O . TYR A 1 488 ? -9.943 14.433 8.714 1.00 95.44 488 TYR A O 1
ATOM 4077 N N . LEU A 1 489 ? -11.184 15.826 9.948 1.00 94.88 489 LEU A N 1
ATOM 4078 C CA . LEU A 1 489 ? -12.087 14.778 10.444 1.00 94.88 489 LEU A CA 1
ATOM 4079 C C . LEU A 1 489 ? -12.872 14.082 9.326 1.00 94.88 489 LEU A C 1
ATOM 4081 O O . LEU A 1 489 ? -13.116 12.877 9.424 1.00 94.88 489 LEU A O 1
ATOM 4085 N N . ASN A 1 490 ? -13.236 14.825 8.279 1.00 94.75 490 ASN A N 1
ATOM 4086 C CA . ASN A 1 490 ? -13.924 14.313 7.093 1.00 94.75 490 ASN A CA 1
ATOM 4087 C C . ASN A 1 490 ? -12.993 13.511 6.171 1.00 94.75 490 ASN A C 1
ATOM 4089 O O . ASN A 1 490 ? -13.471 12.675 5.409 1.00 94.75 490 ASN A O 1
ATOM 4093 N N . SER A 1 491 ? -11.677 13.746 6.231 1.00 93.06 491 SER A N 1
ATOM 4094 C CA . SER A 1 491 ? -10.690 12.956 5.477 1.00 93.06 491 SER A CA 1
ATOM 4095 C C . SER A 1 491 ? -10.479 11.553 6.055 1.00 93.06 491 SER A C 1
ATOM 4097 O O . SER A 1 491 ? -10.009 10.655 5.360 1.00 93.06 491 SER A O 1
ATOM 4099 N N . ILE A 1 492 ? -10.866 11.350 7.317 1.00 93.75 492 ILE A N 1
ATOM 4100 C CA . ILE A 1 492 ? -10.811 10.061 7.997 1.00 93.75 492 ILE A CA 1
ATOM 4101 C C . ILE A 1 492 ? -12.159 9.363 7.837 1.00 93.75 492 ILE A C 1
ATOM 4103 O O . ILE A 1 492 ? -13.193 9.890 8.247 1.00 93.75 492 ILE A O 1
ATOM 4107 N N . SER A 1 493 ? -12.142 8.146 7.297 1.00 88.38 493 SER A N 1
ATOM 4108 C CA . SER A 1 493 ? -13.348 7.328 7.137 1.00 88.38 493 SER A CA 1
ATOM 4109 C C . SER A 1 493 ? -14.069 7.110 8.477 1.00 88.38 493 SER A C 1
ATOM 4111 O O . SER A 1 493 ? -13.437 6.925 9.517 1.00 88.38 493 SER A O 1
ATOM 4113 N N . ASP A 1 494 ? -15.402 7.126 8.466 1.00 87.81 494 ASP A N 1
ATOM 4114 C CA . ASP A 1 494 ? -16.229 7.020 9.684 1.00 87.81 494 ASP A CA 1
ATOM 4115 C C . ASP A 1 494 ? -16.129 5.658 10.384 1.00 87.81 494 ASP A C 1
ATOM 4117 O O . ASP A 1 494 ? -16.481 5.525 11.553 1.00 87.81 494 ASP A O 1
ATOM 4121 N N . ASN A 1 495 ? -15.604 4.655 9.681 1.00 85.50 495 ASN A N 1
ATOM 4122 C CA . ASN A 1 495 ? -15.321 3.325 10.208 1.00 85.50 495 ASN A CA 1
ATOM 4123 C C . ASN A 1 495 ? -14.034 3.241 11.047 1.00 85.50 495 ASN A C 1
ATOM 4125 O O . ASN A 1 495 ? -13.760 2.195 11.636 1.00 85.50 495 ASN A O 1
ATOM 4129 N N . LYS A 1 496 ? -13.227 4.306 11.084 1.00 91.62 496 LYS A N 1
ATOM 4130 C CA . LYS A 1 496 ? -11.993 4.375 11.870 1.00 91.62 496 LYS A CA 1
ATOM 4131 C C . LYS A 1 496 ? -12.284 4.987 13.232 1.00 91.62 496 LYS A C 1
ATOM 4133 O O . LYS A 1 496 ? -13.066 5.931 13.344 1.00 91.62 496 LYS A O 1
ATOM 4138 N N . LEU A 1 497 ? -11.618 4.495 14.277 1.00 93.69 497 LEU A N 1
ATOM 4139 C CA . LEU A 1 497 ? -11.754 5.104 15.600 1.00 93.69 497 LEU A CA 1
ATOM 4140 C C . LEU A 1 497 ? -11.094 6.490 15.596 1.00 93.69 497 LEU A C 1
ATOM 4142 O O . LEU A 1 497 ? -9.912 6.605 15.286 1.00 93.69 497 LEU A O 1
ATOM 4146 N N . LYS A 1 498 ? -11.845 7.536 15.955 1.00 95.75 498 LYS A N 1
ATOM 4147 C CA . LYS A 1 498 ? -11.357 8.921 16.052 1.00 95.75 498 LYS A CA 1
ATOM 4148 C C . LYS A 1 498 ? -11.372 9.341 17.521 1.00 95.75 498 LYS A C 1
ATOM 4150 O O . LYS A 1 498 ? -12.443 9.471 18.109 1.00 95.75 498 LYS A O 1
ATOM 4155 N N . ILE A 1 499 ? -10.203 9.554 18.118 1.00 95.00 499 ILE A N 1
ATOM 4156 C CA . ILE A 1 499 ? -10.077 10.092 19.477 1.00 95.00 499 ILE A CA 1
ATOM 4157 C C . ILE A 1 499 ? -9.558 11.520 19.356 1.00 95.00 499 ILE A C 1
ATOM 4159 O O . ILE A 1 499 ? -8.401 11.735 19.002 1.00 95.00 499 ILE A O 1
ATOM 4163 N N . LEU A 1 500 ? -10.428 12.494 19.630 1.00 94.00 500 LEU A N 1
ATOM 4164 C CA . LEU A 1 500 ? -10.065 13.908 19.630 1.00 94.00 500 LEU A CA 1
ATOM 4165 C C . LEU A 1 500 ? -9.564 14.317 21.013 1.00 94.00 500 LEU A C 1
ATOM 4167 O O . LEU A 1 500 ? -10.276 14.190 22.009 1.00 94.00 500 LEU A O 1
ATOM 4171 N N . LEU A 1 501 ? -8.351 14.855 21.049 1.00 92.44 501 LEU A N 1
ATOM 4172 C CA . LEU A 1 501 ? -7.709 15.395 22.237 1.00 92.44 501 LEU A CA 1
ATOM 4173 C C . LEU A 1 501 ? -7.590 16.908 22.060 1.00 92.44 501 LEU A C 1
ATOM 4175 O O . LEU A 1 501 ? -6.648 17.398 21.435 1.00 92.44 501 LEU A O 1
ATOM 4179 N N . ILE A 1 502 ? -8.565 17.640 22.601 1.00 91.12 502 ILE A N 1
ATOM 4180 C CA . ILE A 1 502 ? -8.525 19.105 22.660 1.00 91.12 502 ILE A CA 1
ATOM 4181 C C . ILE A 1 502 ? -7.764 19.487 23.924 1.00 91.12 502 ILE A C 1
ATOM 4183 O O . ILE A 1 502 ? -8.223 19.212 25.035 1.00 91.12 502 I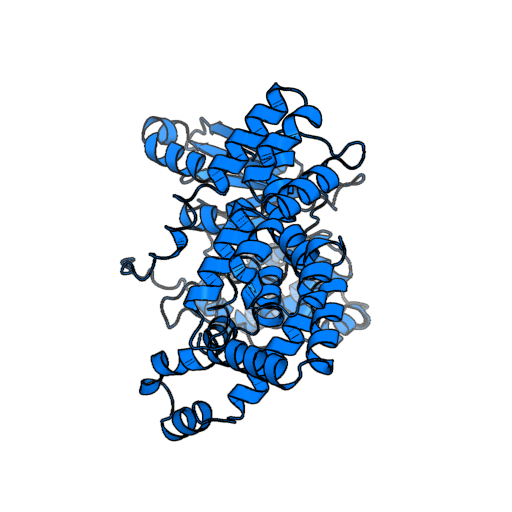LE A O 1
ATOM 4187 N N . ARG A 1 503 ? -6.581 20.074 23.752 1.00 85.38 503 ARG A N 1
ATOM 4188 C CA . ARG A 1 503 ? -5.638 20.315 24.846 1.00 85.38 503 ARG A CA 1
ATOM 4189 C C . ARG A 1 503 ? -5.501 21.803 25.120 1.00 85.38 503 ARG A C 1
ATOM 4191 O O . ARG A 1 503 ? -5.304 22.599 24.205 1.00 85.38 503 ARG A O 1
ATOM 4198 N N . ASP A 1 504 ? -5.582 22.145 26.397 1.00 81.88 504 ASP A N 1
ATOM 4199 C CA . ASP A 1 504 ? -5.254 23.465 26.928 1.00 81.88 504 ASP A CA 1
ATOM 4200 C C . ASP A 1 504 ? -3.806 23.393 27.426 1.00 81.88 504 ASP A C 1
ATOM 4202 O O . ASP A 1 504 ? -3.548 23.220 28.616 1.00 81.88 504 ASP A O 1
ATOM 4206 N N . VAL A 1 505 ? -2.858 23.327 26.484 1.00 66.88 505 VAL A N 1
ATOM 4207 C CA . VAL A 1 505 ? -1.432 23.339 26.824 1.00 66.88 505 VAL A CA 1
ATOM 4208 C C . VAL A 1 505 ? -1.043 24.811 26.909 1.00 66.88 505 VAL A C 1
ATOM 4210 O O . VAL A 1 505 ? -1.142 25.497 25.888 1.00 66.88 505 VAL A O 1
ATOM 4213 N N . PRO A 1 506 ? -0.646 25.330 28.085 1.00 59.41 506 PRO A N 1
ATOM 4214 C CA . PRO A 1 506 ? -0.062 26.655 28.132 1.00 59.41 506 PRO A CA 1
ATOM 4215 C C . PRO A 1 506 ? 1.137 26.658 27.184 1.00 59.41 506 PRO A C 1
ATOM 4217 O O . PRO A 1 506 ? 1.903 25.694 27.170 1.00 59.41 506 PRO A O 1
ATOM 4220 N N . GLN A 1 507 ? 1.300 27.718 26.392 1.00 53.41 507 GLN A N 1
ATOM 4221 C CA . GLN A 1 507 ? 2.574 27.989 25.731 1.00 53.41 507 GLN A CA 1
ATOM 4222 C C . GLN A 1 507 ? 3.607 28.268 26.830 1.00 53.41 507 GLN A C 1
ATOM 4224 O O . GLN A 1 507 ? 3.915 29.418 27.140 1.00 53.41 507 GLN A O 1
ATOM 4229 N N . GLU A 1 508 ? 4.076 27.227 27.510 1.00 47.53 508 GLU A N 1
ATOM 4230 C CA . GLU A 1 508 ? 5.241 27.349 28.359 1.00 47.53 508 GLU A CA 1
ATOM 4231 C C . GLU A 1 508 ? 6.421 27.616 27.432 1.00 47.53 508 GLU A C 1
ATOM 4233 O O . GLU A 1 508 ? 6.644 26.928 26.437 1.00 47.53 508 GLU A O 1
ATOM 4238 N N . GLN A 1 509 ? 7.082 28.728 27.731 1.00 38.41 509 GLN A N 1
ATOM 4239 C CA . GLN A 1 509 ? 8.207 29.303 27.017 1.00 38.41 509 GLN A CA 1
ATOM 4240 C C . GLN A 1 509 ? 9.315 28.246 26.893 1.00 38.41 509 GLN A C 1
ATOM 4242 O O . GLN A 1 509 ? 10.008 27.975 27.872 1.00 38.41 509 GLN A O 1
ATOM 4247 N N . HIS A 1 510 ? 9.436 27.626 25.717 1.00 35.12 510 HIS A N 1
ATOM 4248 C CA . HIS A 1 510 ? 10.580 26.787 25.361 1.00 35.12 510 HIS A CA 1
ATOM 4249 C C . HIS A 1 510 ? 11.809 27.633 25.034 1.00 35.12 510 HIS A C 1
ATOM 4251 O O . HIS A 1 510 ? 11.646 28.669 24.343 1.00 35.12 510 HIS A O 1
#

Organism: NCBI:txid1234261

Secondary structure (DSSP, 8-state):
--HHHHHHH-GGGGGGGGGGS-HHHHHHHHSTT-HHHHHHHHHHHHHHHTS-HHHHHHHHHHHHH-HHHHHHHHHHHHHHGGGG--S-HHHHHHHHHHTT--GGGHHHHHHHHHHHHHHGGGGGGGGGGGS-HHHHHHHHH-TTSHHHHHHHHHHHHHHHHHHHHTT----SSHHHHHHHHHHHHTGGGGGGGGGGS-HHHHHHHHHHHHHHHSHHHHSGGG-----------PPPPHHHHHHHHT--TT-B-HHHHHHHHHTSSSSS-HHHHHHHHHHHHHHH--HHHHHHHHHHHHHHHHHTT--HHHHHHHHHHHHHHSS-TT-PPP--HHHHHHHHHHHB-HHHHHHHHHHHHHHS-EES-EE-SS-GGGT---EE--SGGGG--TTS-EEEEEEESS-TTHHHHHHHHH--------S-TTTTT-EEEE-STTSSSPPSSEEEEESSPPPHHHHHHHGGG-SEEEEEEEHHHHHH-HHHHHHHHHHS-TTSEEEEEEE-------

pLDDT: mean 80.68, std 16.53, range [23.23, 97.38]

InterPro domains:
  IPR027417 P-loop containing nucleoside triphosphate hydrolase [G3DSA:3.40.50.300] (389-509)
  IPR027417 P-loop containing nucleoside triphosphate hydrolase [SSF52540] (403-458)